Protein AF-0000000084538198 (afdb_homodimer)

InterPro domains:
  IPR001451 Hexapeptide repeat [PF00132] (137-171)
  IPR011004 Trimeric LpxA-like superfamily [SSF51161] (4-194)
  IPR018357 Hexapeptide transferase, conserved site [PS00101] (145-173)
  IPR024688 Maltose/galactoside acetyltransferase domain [PF12464] (6-56)
  IPR024688 Maltose/galactoside acetyltransferase domain [SM01266] (4-57)
  IPR039369 Galactoside O-acetyltransferase LacA-like [PTHR43017] (1-195)

pLDDT: mean 96.43, std 3.94, range [60.34, 98.94]

Organism: NCBI:txid1434108

Foldseek 3Di:
DDQLVCQAVQHKHFCPDPVNVVLQVQQAVLLVVLAPDDPPPPVNVVSLVSFALEEADDEDEQDSEEERRRNLEYEYAHEYEYYYEAEDCSHHEYYYYQEYEEHQEYEAQKDADPPPVRAWDADPVGDITGIIYGAYEAHYYCEYEYANEYEYHPEHEEYNEYEDHNEYDDYYHYYQFYWGDVPIDGDGGHDPVNDPCVVDDPVCCVVCVVVVD/DDQLVCQAVQHKHFCPDPVNVVLQVQQQVLLVVLQPDDPPPPCNVVSLVSFALEEADAEDEQDSEEERRRNLEYEYEHEYEYYYEAEDCSDHEYYYYQEYEEYQEYEAFKDADPPPVRAWDADPVRDIGGIIYGAYEAHYYNEYEYANEYEYHPEHEEYNEYEDHNEYDDYYHYYQFYWYDVPIDGDGGHDPVNDPCVVDDPVCCVVCVVVVD

Solvent-accessible surface area (backbone atoms only — not comparable to full-atom values): 20657 Å² total; per-residue (Å²): 130,58,60,70,55,26,28,78,69,57,21,47,29,54,71,81,39,64,73,52,41,55,48,23,48,54,19,42,53,44,31,52,51,44,52,72,46,55,91,79,44,84,69,37,70,61,44,53,68,74,32,42,51,40,64,42,89,44,68,47,70,67,35,47,51,44,40,43,34,28,49,35,32,33,38,33,41,45,34,41,33,33,38,43,35,34,36,36,32,58,17,49,31,41,37,34,36,49,27,39,36,32,38,43,28,34,41,34,13,54,46,59,45,74,44,40,38,61,18,44,32,50,40,96,85,68,42,78,39,49,36,31,39,32,28,43,29,39,37,31,36,46,24,39,40,32,38,46,21,37,40,36,41,65,21,43,36,30,36,46,22,36,36,37,61,57,13,29,34,74,54,65,35,63,58,36,21,36,23,40,35,66,68,34,40,76,74,46,72,66,53,78,89,68,63,62,67,87,76,54,52,78,91,44,44,71,71,56,44,68,75,73,104,131,57,58,69,56,27,30,79,68,65,32,72,29,52,72,80,38,64,73,53,42,54,48,23,48,55,20,43,52,43,30,54,52,45,52,71,47,56,92,80,43,82,71,37,69,62,46,53,66,76,33,42,49,40,65,40,90,42,69,47,70,68,36,48,52,44,41,43,35,28,48,34,33,35,38,33,39,47,33,40,34,30,35,43,35,34,34,36,34,57,18,50,31,40,38,33,35,49,25,38,35,32,36,45,26,33,42,35,13,54,46,60,52,85,52,60,87,64,16,53,48,66,46,98,85,68,42,76,44,49,35,31,36,34,28,43,29,39,38,32,36,32,22,39,38,29,36,46,22,37,37,36,40,64,19,43,37,30,36,41,20,36,37,38,58,57,13,33,34,74,54,67,34,63,59,36,20,35,24,40,26,78,69,35,41,75,72,47,72,66,51,78,88,51,62,57,65,88,33,51,48,78,89,43,46,71,67,55,43,38,14,59,105

Radius of gyration: 22.82 Å; Cα contacts (8 Å, |Δi|>4): 1107; chains: 2; bounding box: 59×64×50 Å

Nearest PDB structures (foldseek):
  3nz2-assembly1_C  TM=8.981E-01  e=5.631E-16  Vibrio cholerae O1 biovar El Tor str. N16961
  3vbp-assembly1_E  TM=6.163E-01  e=2.623E-07  Bacillus cereus SJ1
  3jqy-assembly1_A  TM=5.250E-01  e=3.251E-07  Escherichia coli
  3vbj-assembly1_C  TM=5.642E-01  e=1.810E-06  Bacillus cereus SJ1
  3vbl-assembly1_A  TM=5.524E-01  e=3.635E-06  Bacillus cereus SJ1

Sequence (426 aa):
MREEEKIFSGKMFDPRKKELKDIKHKAHTACQRYNAMDEYDPDRLPVIEEFIGGIGKKYYFQGPIQFNYGCHTFIGENFFANFNLMVMDDARIYIGDNVCFGPNVSLMATSHPLIAQERMGIDENGNTTMAEYAEEIHIGNNVWIACNVVVLGGVHIGNNVVLGAGSVVTKDIPDNHLAFGDPCRPVRPITEADSKKHLILEEDLKHFGYNIKMREEEKIFSGKMFDPRKKELKDIKHKAHTACQRYNAMDEYDPDRLPVIEEFIGGIGKKYYFQGPIQFNYGCHTFIGENFFANFNLMVMDDARIYIGDNVCFGPNVSLMATSHPLIAQERMGIDENGNTTMAEYAEEIHIGNNVWIACNVVVLGGVHIGNNVVLGAGSVVTKDIPDNHLAFGDPCRPVRPITEADSKKHLILEEDLKHFGYNIK

Structure (mmCIF, N/CA/C/O backbone):
data_AF-0000000084538198-model_v1
#
loop_
_entity.id
_entity.type
_entity.pdbx_description
1 polymer 'Galactoside O-acetyltransferase'
#
loop_
_atom_site.group_PDB
_atom_site.id
_atom_site.type_symbol
_atom_site.label_atom_id
_atom_site.label_alt_id
_atom_site.label_comp_id
_atom_site.label_asym_id
_atom_site.label_entity_id
_atom_site.label_seq_id
_atom_site.pdbx_PDB_ins_code
_atom_site.Cartn_x
_atom_site.Cartn_y
_atom_site.Cartn_z
_atom_site.occupancy
_atom_site.B_iso_or_equiv
_atom_site.auth_seq_id
_atom_site.auth_comp_id
_atom_site.auth_asym_id
_atom_site.auth_atom_id
_atom_site.pdbx_PDB_model_num
ATOM 1 N N . MET A 1 1 ? 20.188 -1.586 -22.719 1 85.75 1 MET A N 1
ATOM 2 C CA . MET A 1 1 ? 19.094 -2.469 -22.312 1 85.75 1 MET A CA 1
ATOM 3 C C . MET A 1 1 ? 17.859 -1.666 -21.922 1 85.75 1 MET A C 1
ATOM 5 O O . MET A 1 1 ? 17.984 -0.637 -21.25 1 85.75 1 MET A O 1
ATOM 9 N N . ARG A 1 2 ? 16.797 -2.137 -22.5 1 88.88 2 ARG A N 1
ATOM 10 C CA . ARG A 1 2 ? 15.562 -1.479 -22.094 1 88.88 2 ARG A CA 1
ATOM 11 C C . ARG A 1 2 ? 15.289 -1.694 -20.609 1 88.88 2 ARG A C 1
ATOM 13 O O . ARG A 1 2 ? 15.742 -2.682 -20.031 1 88.88 2 ARG A O 1
ATOM 20 N N . GLU A 1 3 ? 14.57 -0.704 -19.875 1 89.38 3 GLU A N 1
ATOM 21 C CA . GLU A 1 3 ? 14.289 -0.798 -18.438 1 89.38 3 GLU A CA 1
ATOM 22 C C . GLU A 1 3 ? 13.547 -2.092 -18.109 1 89.38 3 GLU A C 1
ATOM 24 O O . GLU A 1 3 ? 13.852 -2.748 -17.109 1 89.38 3 GLU A O 1
ATOM 29 N N . GLU A 1 4 ? 12.641 -2.424 -18.922 1 90.31 4 GLU A N 1
ATOM 30 C CA . GLU A 1 4 ? 11.875 -3.643 -18.703 1 90.31 4 GLU A CA 1
ATOM 31 C C . GLU A 1 4 ? 12.773 -4.871 -18.688 1 90.31 4 GLU A C 1
ATOM 33 O O . GLU A 1 4 ? 12.57 -5.797 -17.906 1 90.31 4 GLU A O 1
ATOM 38 N N . GLU A 1 5 ? 13.703 -4.941 -19.562 1 92.88 5 GLU A N 1
ATOM 39 C CA . GLU A 1 5 ? 14.656 -6.047 -19.609 1 92.88 5 GLU A CA 1
ATOM 40 C C . GLU A 1 5 ? 15.492 -6.113 -18.328 1 92.88 5 GLU A C 1
ATOM 42 O O . GLU A 1 5 ? 15.883 -7.195 -17.891 1 92.88 5 GLU A O 1
ATOM 47 N N . LYS A 1 6 ? 15.836 -4.906 -17.828 1 92.5 6 LYS A N 1
ATOM 48 C CA . LYS A 1 6 ? 16.562 -4.855 -16.562 1 92.5 6 LYS A CA 1
ATOM 49 C C . LYS A 1 6 ? 15.789 -5.547 -15.453 1 92.5 6 LYS A C 1
ATOM 51 O O . LYS A 1 6 ? 16.375 -6.246 -14.617 1 92.5 6 LYS A O 1
ATOM 56 N N . ILE A 1 7 ? 14.492 -5.328 -15.414 1 91.88 7 ILE A N 1
ATOM 57 C CA . ILE A 1 7 ? 13.625 -5.949 -14.422 1 91.88 7 ILE A CA 1
ATOM 58 C C . ILE A 1 7 ? 13.805 -7.465 -14.453 1 91.88 7 ILE A C 1
ATOM 60 O O . ILE A 1 7 ? 14.102 -8.086 -13.422 1 91.88 7 ILE A O 1
ATOM 64 N N . PHE A 1 8 ? 13.773 -8.023 -15.648 1 93.31 8 PHE A N 1
ATOM 65 C CA . PHE A 1 8 ? 13.734 -9.469 -15.789 1 93.31 8 PHE A CA 1
ATOM 66 C C . PHE A 1 8 ? 15.125 -10.07 -15.617 1 93.31 8 PHE A C 1
ATOM 68 O O . PHE A 1 8 ? 15.273 -11.273 -15.43 1 93.31 8 PHE A O 1
ATOM 75 N N . SER A 1 9 ? 16.109 -9.266 -15.672 1 92.94 9 SER A N 1
ATOM 76 C CA . SER A 1 9 ? 17.484 -9.727 -15.461 1 92.94 9 SER A CA 1
ATOM 77 C C . SER A 1 9 ? 17.906 -9.539 -14.008 1 92.94 9 SER A C 1
ATOM 79 O O . SER A 1 9 ? 19.062 -9.766 -13.664 1 92.94 9 SER A O 1
ATOM 81 N N . GLY A 1 10 ? 16.984 -9.047 -13.188 1 92.38 10 GLY A N 1
ATOM 82 C CA . GLY A 1 10 ? 17.25 -8.875 -11.773 1 92.38 10 GLY A CA 1
ATOM 83 C C . GLY A 1 10 ? 18.141 -7.688 -11.477 1 92.38 10 GLY A C 1
ATOM 84 O O . GLY A 1 10 ? 18.859 -7.668 -10.461 1 92.38 10 GLY A O 1
ATOM 85 N N . LYS A 1 11 ? 18.172 -6.734 -12.406 1 94.88 11 LYS A N 1
ATOM 86 C CA . LYS A 1 11 ? 19.016 -5.555 -12.242 1 94.88 11 LYS A CA 1
ATOM 87 C C . LYS A 1 11 ? 18.203 -4.352 -11.789 1 94.88 11 LYS A C 1
ATOM 89 O O . LYS A 1 11 ? 16.969 -4.363 -11.875 1 94.88 11 LYS A O 1
ATOM 94 N N . MET A 1 12 ? 18.953 -3.424 -11.297 1 95.19 12 MET A N 1
ATOM 95 C CA . MET A 1 12 ? 18.328 -2.172 -10.867 1 95.19 12 MET A CA 1
ATOM 96 C C . MET A 1 12 ? 17.734 -1.427 -12.062 1 95.19 12 MET A C 1
ATOM 98 O O . MET A 1 12 ? 18.344 -1.363 -13.125 1 95.19 12 MET A O 1
ATOM 102 N N . PHE A 1 13 ? 16.578 -0.851 -11.844 1 95.5 13 PHE A N 1
ATOM 103 C CA . PHE A 1 13 ? 15.945 -0.069 -12.898 1 95.5 13 PHE A CA 1
ATOM 104 C C . PHE A 1 13 ? 15.305 1.191 -12.328 1 95.5 13 PHE A C 1
ATOM 106 O O . PHE A 1 13 ? 15.18 1.333 -11.109 1 95.5 13 PHE A O 1
ATOM 113 N N . ASP A 1 14 ? 15 2.139 -13.164 1 93.81 14 ASP A N 1
ATOM 114 C CA . ASP A 1 14 ? 14.289 3.363 -12.797 1 93.81 14 ASP A CA 1
ATOM 115 C C . ASP A 1 14 ? 12.844 3.328 -13.281 1 93.81 14 ASP A C 1
ATOM 117 O O . ASP A 1 14 ? 12.578 3.461 -14.477 1 93.81 14 ASP A O 1
ATOM 121 N N . PRO A 1 15 ? 11.891 3.211 -12.305 1 93.19 15 PRO A N 1
ATOM 122 C CA . PRO A 1 15 ? 10.484 3.066 -12.688 1 93.19 15 PRO A CA 1
ATOM 123 C C . PRO A 1 15 ? 9.898 4.348 -13.281 1 93.19 15 PRO A C 1
ATOM 125 O O . PRO A 1 15 ? 8.789 4.336 -13.812 1 93.19 15 PRO A O 1
ATOM 128 N N . ARG A 1 16 ? 10.664 5.387 -13.281 1 90.19 16 ARG A N 1
ATOM 129 C CA . ARG A 1 16 ? 10.141 6.684 -13.688 1 90.19 16 ARG A CA 1
ATOM 130 C C . ARG A 1 16 ? 10.531 7.004 -15.125 1 90.19 16 ARG A C 1
ATOM 132 O O . ARG A 1 16 ? 10.148 8.047 -15.664 1 90.19 16 ARG A O 1
ATOM 139 N N . LYS A 1 17 ? 11.203 6.078 -15.758 1 91.81 17 LYS A N 1
ATOM 140 C CA . LYS A 1 17 ? 11.492 6.254 -17.172 1 91.81 17 LYS A CA 1
ATOM 141 C C . LYS A 1 17 ? 10.227 6.121 -18.016 1 91.81 17 LYS A C 1
ATOM 143 O O . LYS A 1 17 ? 9.359 5.293 -17.734 1 91.81 17 LYS A O 1
ATOM 148 N N . LYS A 1 18 ? 10.25 6.91 -19.062 1 92.62 18 LYS A N 1
ATOM 149 C CA . LYS A 1 18 ? 9.055 7.012 -19.906 1 92.62 18 LYS A CA 1
ATOM 150 C C . LYS A 1 18 ? 8.594 5.633 -20.375 1 92.62 18 LYS A C 1
ATOM 152 O O . LYS A 1 18 ? 7.391 5.359 -20.406 1 92.62 18 LYS A O 1
ATOM 157 N N . GLU A 1 19 ? 9.516 4.852 -20.734 1 94.38 19 GLU A N 1
ATOM 158 C CA . GLU A 1 19 ? 9.195 3.502 -21.203 1 94.38 19 GLU A CA 1
ATOM 159 C C . GLU A 1 19 ? 8.289 2.777 -20.203 1 94.38 19 GLU A C 1
ATOM 161 O O . GLU A 1 19 ? 7.23 2.275 -20.578 1 94.38 19 GLU A O 1
ATOM 166 N N . LEU A 1 20 ? 8.695 2.729 -19.031 1 95.44 20 LEU A N 1
ATOM 167 C CA . LEU A 1 20 ? 7.953 2.002 -18 1 95.44 20 LEU A CA 1
ATOM 168 C C . LEU A 1 20 ? 6.684 2.754 -17.609 1 95.44 20 LEU A C 1
ATOM 170 O O . LEU A 1 20 ? 5.652 2.137 -17.344 1 95.44 20 LEU A O 1
ATOM 174 N N . LYS A 1 21 ? 6.723 4.066 -17.641 1 95.38 21 LYS A N 1
ATOM 175 C CA . LYS A 1 21 ? 5.539 4.875 -17.359 1 95.38 21 LYS A CA 1
ATOM 176 C C . LYS A 1 21 ? 4.422 4.598 -18.359 1 95.38 21 LYS A C 1
ATOM 178 O O . LYS A 1 21 ? 3.25 4.535 -17.984 1 95.38 21 LYS A O 1
ATOM 183 N N . ASP A 1 22 ? 4.801 4.441 -19.578 1 96.25 22 ASP A N 1
ATOM 184 C CA . ASP A 1 22 ? 3.812 4.195 -20.625 1 96.25 22 ASP A CA 1
ATOM 185 C C . ASP A 1 22 ? 3.129 2.846 -20.438 1 96.25 22 ASP A C 1
ATOM 187 O O . ASP A 1 22 ? 1.922 2.719 -20.656 1 96.25 22 ASP A O 1
ATOM 191 N N . ILE A 1 23 ? 3.912 1.894 -20.078 1 95.81 23 ILE A N 1
ATOM 192 C CA . ILE A 1 23 ? 3.346 0.572 -19.828 1 95.81 23 ILE A CA 1
ATOM 193 C C . ILE A 1 23 ? 2.398 0.629 -18.641 1 95.81 23 ILE A C 1
ATOM 195 O O . ILE A 1 23 ? 1.288 0.093 -18.688 1 95.81 23 ILE A O 1
ATOM 199 N N . LYS A 1 24 ? 2.775 1.292 -17.594 1 97.56 24 LYS A N 1
ATOM 200 C CA . LYS A 1 24 ? 1.947 1.437 -16.406 1 97.56 24 LYS A CA 1
ATOM 201 C C . LYS A 1 24 ? 0.654 2.182 -16.719 1 97.56 24 LYS A C 1
ATOM 203 O O . LYS A 1 24 ? -0.416 1.812 -16.234 1 97.56 24 LYS A O 1
ATOM 208 N N . HIS A 1 25 ? 0.841 3.205 -17.516 1 97.88 25 HIS A N 1
ATOM 209 C CA . HIS A 1 25 ? -0.309 4.039 -17.844 1 97.88 25 HIS A CA 1
ATOM 210 C C . HIS A 1 25 ? -1.398 3.223 -18.531 1 97.88 25 HIS A C 1
ATOM 212 O O . HIS A 1 25 ? -2.588 3.418 -18.266 1 97.88 25 HIS A O 1
ATOM 218 N N . LYS A 1 26 ? -0.996 2.365 -19.375 1 97.06 26 LYS A N 1
ATOM 219 C CA . LYS A 1 26 ? -1.95 1.494 -20.047 1 97.06 26 LYS A CA 1
ATOM 220 C C . LYS A 1 26 ? -2.727 0.642 -19.047 1 97.06 26 LYS A C 1
ATOM 222 O O . LYS A 1 26 ? -3.953 0.552 -19.125 1 97.06 26 LYS A O 1
ATOM 227 N N . ALA A 1 27 ? -2.027 0.064 -18.156 1 98 27 ALA A N 1
ATOM 228 C CA . ALA A 1 27 ? -2.66 -0.771 -17.141 1 98 27 ALA A CA 1
ATOM 229 C C . ALA A 1 27 ? -3.551 0.063 -16.219 1 98 27 ALA A C 1
ATOM 231 O O . ALA A 1 27 ? -4.676 -0.336 -15.906 1 98 27 ALA A O 1
ATOM 232 N N . HIS A 1 28 ? -3.023 1.211 -15.836 1 98.12 28 HIS A N 1
ATOM 233 C CA . HIS A 1 28 ? -3.75 2.066 -14.906 1 98.12 28 HIS A CA 1
ATOM 234 C C . HIS A 1 28 ? -5.066 2.547 -15.508 1 98.12 28 HIS A C 1
ATOM 236 O O . HIS A 1 28 ? -6.098 2.559 -14.836 1 98.12 28 HIS A O 1
ATOM 242 N N . THR A 1 29 ? -5.031 2.914 -16.75 1 97.75 29 THR A N 1
ATOM 243 C CA . THR A 1 29 ? -6.238 3.393 -17.406 1 97.75 29 THR A CA 1
ATOM 244 C C . THR A 1 29 ? -7.25 2.26 -17.578 1 97.75 29 THR A C 1
ATOM 246 O O . THR A 1 29 ? -8.453 2.469 -17.422 1 97.75 29 THR A O 1
ATOM 249 N N . ALA A 1 30 ? -6.785 1.101 -17.859 1 98.31 30 ALA A N 1
ATOM 250 C CA . ALA A 1 30 ? -7.672 -0.057 -17.969 1 98.31 30 ALA A CA 1
ATOM 251 C C . ALA A 1 30 ? -8.297 -0.389 -16.609 1 98.31 30 ALA A C 1
ATOM 253 O O . ALA A 1 30 ? -9.492 -0.693 -16.531 1 98.31 30 ALA A O 1
ATOM 254 N N . CYS A 1 31 ? -7.516 -0.346 -15.57 1 98.06 31 CYS A N 1
ATOM 255 C CA . CYS A 1 31 ? -8.031 -0.598 -14.227 1 98.06 31 CYS A CA 1
ATOM 256 C C . CYS A 1 31 ? -9.109 0.42 -13.859 1 98.06 31 CYS A C 1
ATOM 258 O O . CYS A 1 31 ? -10.133 0.063 -13.281 1 98.06 31 CYS A O 1
ATOM 260 N N . GLN A 1 32 ? -8.797 1.665 -14.203 1 96.88 32 GLN A N 1
ATOM 261 C CA . GLN A 1 32 ? -9.781 2.707 -13.922 1 96.88 32 GLN A CA 1
ATOM 262 C C . GLN A 1 32 ? -11.102 2.426 -14.641 1 96.88 32 GLN A C 1
ATOM 264 O O . GLN A 1 32 ? -12.172 2.578 -14.055 1 96.88 32 GLN A O 1
ATOM 269 N N . ARG A 1 33 ? -11 2.082 -15.859 1 97.56 33 ARG A N 1
ATOM 270 C CA . ARG A 1 33 ? -12.188 1.747 -16.625 1 97.56 33 ARG A CA 1
ATOM 271 C C . ARG A 1 33 ? -12.93 0.566 -16.016 1 97.56 33 ARG A C 1
ATOM 273 O O . ARG A 1 33 ? -14.141 0.633 -15.789 1 97.56 33 ARG A O 1
ATOM 280 N N . TYR A 1 34 ? -12.234 -0.479 -15.711 1 98.44 34 TYR A N 1
ATOM 281 C CA . TYR A 1 34 ? -12.82 -1.671 -15.102 1 98.44 34 TYR A CA 1
ATOM 282 C C . TYR A 1 34 ? -13.578 -1.32 -13.828 1 98.44 34 TYR A C 1
ATOM 284 O O . TYR A 1 34 ? -14.711 -1.771 -13.633 1 98.44 34 TYR A O 1
ATOM 292 N N . ASN A 1 35 ? -12.969 -0.528 -13.047 1 97.69 35 ASN A N 1
ATOM 293 C CA . ASN A 1 35 ? -13.5 -0.184 -11.727 1 97.69 35 ASN A CA 1
ATOM 294 C C . ASN A 1 35 ? -14.758 0.663 -11.836 1 97.69 35 ASN A C 1
ATOM 296 O O . ASN A 1 35 ? -15.578 0.686 -10.914 1 97.69 35 ASN A O 1
ATOM 300 N N . ALA A 1 36 ? -14.938 1.321 -12.875 1 96.94 36 ALA A N 1
ATOM 301 C CA . ALA A 1 36 ? -16.078 2.221 -13.055 1 96.94 36 ALA A CA 1
ATOM 302 C C . ALA A 1 36 ? -17.25 1.492 -13.688 1 96.94 36 ALA A C 1
ATOM 304 O O . ALA A 1 36 ? -18.375 2.004 -13.688 1 96.94 36 ALA A O 1
ATOM 305 N N . MET A 1 37 ? -17 0.31 -14.203 1 97.94 37 MET A N 1
ATOM 306 C CA . MET A 1 37 ? -18.031 -0.415 -14.93 1 97.94 37 MET A CA 1
ATOM 307 C C . MET A 1 37 ? -18.953 -1.172 -13.977 1 97.94 37 MET A C 1
ATOM 309 O O . MET A 1 37 ? -18.516 -1.647 -12.93 1 97.94 37 MET A O 1
ATOM 313 N N . ASP A 1 38 ? -20.219 -1.311 -14.422 1 98.12 38 ASP A N 1
ATOM 314 C CA . ASP A 1 38 ? -21.203 -2.094 -13.672 1 98.12 38 ASP A CA 1
ATOM 315 C C . ASP A 1 38 ? -20.828 -3.572 -13.648 1 98.12 38 ASP A C 1
ATOM 317 O O . ASP A 1 38 ? -20.359 -4.113 -14.656 1 98.12 38 ASP A O 1
ATOM 321 N N . GLU A 1 39 ? -21.125 -4.191 -12.609 1 96.88 39 GLU A N 1
ATOM 322 C CA . GLU A 1 39 ? -20.734 -5.582 -12.43 1 96.88 39 GLU A CA 1
ATOM 323 C C . GLU A 1 39 ? -21.453 -6.5 -13.406 1 96.88 39 GLU A C 1
ATOM 325 O O . GLU A 1 39 ? -21 -7.617 -13.672 1 96.88 39 GLU A O 1
ATOM 330 N N . TYR A 1 40 ? -22.531 -6.059 -13.898 1 97.75 40 TYR A N 1
ATOM 331 C CA . TYR A 1 40 ? -23.297 -6.887 -14.828 1 97.75 40 TYR A CA 1
ATOM 332 C C . TYR A 1 40 ? -22.938 -6.57 -16.266 1 97.75 40 TYR A C 1
ATOM 334 O O . TYR A 1 40 ? -23.438 -7.203 -17.203 1 97.75 40 TYR A O 1
ATOM 342 N N . ASP A 1 41 ? -22.156 -5.496 -16.469 1 98.06 41 ASP A N 1
ATOM 343 C CA . ASP A 1 41 ? -21.719 -5.164 -17.812 1 98.06 41 ASP A CA 1
ATOM 344 C C . ASP A 1 41 ? -20.875 -6.293 -18.422 1 98.06 41 ASP A C 1
ATOM 346 O O . ASP A 1 41 ? -19.812 -6.617 -17.906 1 98.06 41 ASP A O 1
ATOM 350 N N . PRO A 1 42 ? -21.359 -6.926 -19.469 1 97.44 42 PRO A N 1
ATOM 351 C CA . PRO A 1 42 ? -20.641 -8.062 -20.062 1 97.44 42 PRO A CA 1
ATOM 352 C C . PRO A 1 42 ? -19.281 -7.668 -20.625 1 97.44 42 PRO A C 1
ATOM 354 O O . PRO A 1 42 ? -18.438 -8.539 -20.891 1 97.44 42 PRO A O 1
ATOM 357 N N . ASP A 1 43 ? -19.094 -6.402 -20.797 1 98.06 43 ASP A N 1
ATOM 358 C CA . ASP A 1 43 ? -17.828 -5.934 -21.375 1 98.06 43 ASP A CA 1
ATOM 359 C C . ASP A 1 43 ? -16.812 -5.629 -20.281 1 98.06 43 ASP A C 1
ATOM 361 O O . ASP A 1 43 ? -15.695 -5.203 -20.578 1 98.06 43 ASP A O 1
ATOM 365 N N . ARG A 1 44 ? -17.203 -5.895 -19.016 1 97.88 44 ARG A N 1
ATOM 366 C CA . ARG A 1 44 ? -16.344 -5.551 -17.891 1 97.88 44 ARG A CA 1
ATOM 367 C C . ARG A 1 44 ? -15.164 -6.523 -17.797 1 97.88 44 ARG A C 1
ATOM 369 O O . ARG A 1 44 ? -14.008 -6.109 -17.781 1 97.88 44 ARG A O 1
ATOM 376 N N . LEU A 1 45 ? -15.344 -7.824 -17.844 1 97.25 45 LEU A N 1
ATOM 377 C CA . LEU A 1 45 ? -14.32 -8.828 -17.609 1 97.25 45 LEU A CA 1
ATOM 378 C C . LEU A 1 45 ? -13.273 -8.812 -18.719 1 97.25 45 LEU A C 1
ATOM 380 O O . LEU A 1 45 ? -12.07 -8.898 -18.453 1 97.25 45 LEU A O 1
ATOM 384 N N . PRO A 1 46 ? -13.68 -8.586 -19.969 1 97.88 46 PRO A N 1
ATOM 385 C CA . PRO A 1 46 ? -12.695 -8.562 -21.062 1 97.88 46 PRO A CA 1
ATOM 386 C C . PRO A 1 46 ? -11.68 -7.434 -20.922 1 97.88 46 PRO A C 1
ATOM 388 O O . PRO A 1 46 ? -10.609 -7.477 -21.531 1 97.88 46 PRO A O 1
ATOM 391 N N . VAL A 1 47 ? -11.984 -6.391 -20.156 1 98.5 47 VAL A N 1
ATOM 392 C CA . VAL A 1 47 ? -11.062 -5.289 -19.922 1 98.5 47 VAL A CA 1
ATOM 393 C C . VAL A 1 47 ? -9.75 -5.82 -19.344 1 98.5 47 VAL A C 1
ATOM 395 O O . VAL A 1 47 ? -8.672 -5.309 -19.641 1 98.5 47 VAL A O 1
ATOM 398 N N . ILE A 1 48 ? -9.852 -6.906 -18.547 1 98.56 48 ILE A N 1
ATOM 399 C CA . ILE A 1 48 ? -8.688 -7.5 -17.891 1 98.56 48 ILE A CA 1
ATOM 400 C C . ILE A 1 48 ? -7.695 -7.988 -18.938 1 98.56 48 ILE A C 1
ATOM 402 O O . ILE A 1 48 ? -6.484 -7.828 -18.781 1 98.56 48 ILE A O 1
ATOM 406 N N . GLU A 1 49 ? -8.133 -8.508 -19.969 1 98.31 49 GLU A N 1
ATOM 407 C CA . GLU A 1 49 ? -7.312 -9.102 -21.016 1 98.31 49 GLU A CA 1
ATOM 408 C C . GLU A 1 49 ? -6.52 -8.031 -21.766 1 98.31 49 GLU A C 1
ATOM 410 O O . GLU A 1 49 ? -5.574 -8.352 -22.484 1 98.31 49 GLU A O 1
ATOM 415 N N . GLU A 1 50 ? -6.922 -6.773 -21.641 1 97.94 50 GLU A N 1
ATOM 416 C CA . GLU A 1 50 ? -6.258 -5.684 -22.359 1 97.94 50 GLU A CA 1
ATOM 417 C C . GLU A 1 50 ? -4.867 -5.418 -21.797 1 97.94 50 GLU A C 1
ATOM 419 O O . GLU A 1 50 ? -4.031 -4.797 -22.453 1 97.94 50 GLU A O 1
ATOM 424 N N . PHE A 1 51 ? -4.711 -5.863 -20.562 1 98 51 PHE A N 1
ATOM 425 C CA . PHE A 1 51 ? -3.445 -5.438 -19.969 1 98 51 PHE A CA 1
ATOM 426 C C . PHE A 1 51 ? -2.756 -6.602 -19.266 1 98 51 PHE A C 1
ATOM 428 O O . PHE A 1 51 ? -1.562 -6.531 -18.969 1 98 51 PHE A O 1
ATOM 435 N N . ILE A 1 52 ? -3.41 -7.75 -19.016 1 98.62 52 ILE A N 1
ATOM 436 C CA . ILE A 1 52 ? -2.867 -8.844 -18.219 1 98.62 52 ILE A CA 1
ATOM 437 C C . ILE A 1 52 ? -1.892 -9.664 -19.047 1 98.62 52 ILE A C 1
ATOM 439 O O . ILE A 1 52 ? -2.057 -9.781 -20.266 1 98.62 52 ILE A O 1
ATOM 443 N N . GLY A 1 53 ? -0.868 -10.219 -18.422 1 98.62 53 GLY A N 1
ATOM 444 C CA . GLY A 1 53 ? 0.082 -11.055 -19.141 1 98.62 53 GLY A CA 1
ATOM 445 C C . GLY A 1 53 ? -0.536 -12.328 -19.688 1 98.62 53 GLY A C 1
ATOM 446 O O . GLY A 1 53 ? -0.28 -12.711 -20.844 1 98.62 53 GLY A O 1
ATOM 447 N N . GLY A 1 54 ? -1.324 -12.969 -18.875 1 98.75 54 GLY A N 1
ATOM 448 C CA . GLY A 1 54 ? -2.055 -14.18 -19.188 1 98.75 54 GLY A CA 1
ATOM 449 C C . GLY A 1 54 ? -3.043 -14.586 -18.109 1 98.75 54 GLY A C 1
ATOM 450 O O . GLY A 1 54 ? -2.771 -14.43 -16.922 1 98.75 54 GLY A O 1
ATOM 451 N N . ILE A 1 55 ? -4.105 -15.164 -18.609 1 98.69 55 ILE A N 1
ATOM 452 C CA . ILE A 1 55 ? -5.109 -15.578 -17.641 1 98.69 55 ILE A CA 1
ATOM 453 C C . ILE A 1 55 ? -5.984 -16.672 -18.25 1 98.69 55 ILE A C 1
ATOM 455 O O . ILE A 1 55 ? -6.277 -16.656 -19.453 1 98.69 55 ILE A O 1
ATOM 459 N N . GLY A 1 56 ? -6.312 -17.578 -17.422 1 98.62 56 GLY A N 1
ATOM 460 C CA . GLY A 1 56 ? -7.199 -18.641 -17.859 1 98.62 56 GLY A CA 1
ATOM 461 C C . GLY A 1 56 ? -8.547 -18.141 -18.328 1 98.62 56 GLY A C 1
ATOM 462 O O . GLY A 1 56 ? -8.781 -16.938 -18.391 1 98.62 56 GLY A O 1
ATOM 463 N N . LYS A 1 57 ? -9.438 -19.078 -18.641 1 98.06 57 LYS A N 1
ATOM 464 C CA . LYS A 1 57 ? -10.719 -18.75 -19.266 1 98.06 57 LYS A CA 1
ATOM 465 C C . LYS A 1 57 ? -11.734 -18.281 -18.234 1 98.06 57 LYS A C 1
ATOM 467 O O . LYS A 1 57 ? -12.555 -17.406 -18.516 1 98.06 57 LYS A O 1
ATOM 472 N N . LYS A 1 58 ? -11.656 -18.891 -17.078 1 98.12 58 LYS A N 1
ATOM 473 C CA . LYS A 1 58 ? -12.617 -18.578 -16.031 1 98.12 58 LYS A CA 1
ATOM 474 C C . LYS A 1 58 ? -11.961 -17.75 -14.922 1 98.12 58 LYS A C 1
ATOM 476 O O . LYS A 1 58 ? -11.039 -18.219 -14.25 1 98.12 58 LYS A O 1
ATOM 481 N N . TYR A 1 59 ? -12.477 -16.5 -14.758 1 98.38 59 TYR A N 1
ATOM 482 C CA . TYR A 1 59 ? -11.977 -15.617 -13.719 1 98.38 59 TYR A CA 1
ATOM 483 C C . TYR A 1 59 ? -13.008 -14.562 -13.352 1 98.38 59 TYR A C 1
ATOM 485 O O . TYR A 1 59 ? -13.969 -14.336 -14.094 1 98.38 59 TYR A O 1
ATOM 493 N N . TYR A 1 60 ? -12.781 -14.062 -12.156 1 98.62 60 TYR A N 1
ATOM 494 C CA . TYR A 1 60 ? -13.633 -12.961 -11.711 1 98.62 60 TYR A CA 1
ATOM 495 C C . TYR A 1 60 ? -12.875 -12.039 -10.766 1 98.62 60 TYR A C 1
ATOM 497 O O . TYR A 1 60 ? -12.195 -12.5 -9.844 1 98.62 60 TYR A O 1
ATOM 505 N N . PHE A 1 61 ? -12.945 -10.797 -11.031 1 98.69 61 PHE A N 1
ATOM 506 C CA . PHE A 1 61 ? -12.477 -9.734 -10.141 1 98.69 61 PHE A CA 1
ATOM 507 C C . PHE A 1 61 ? -13.641 -8.875 -9.656 1 98.69 61 PHE A C 1
ATOM 509 O O . PHE A 1 61 ? -14.312 -8.227 -10.461 1 98.69 61 PHE A O 1
ATOM 516 N N . GLN A 1 62 ? -13.789 -8.875 -8.414 1 98.31 62 GLN A N 1
ATOM 517 C CA . GLN A 1 62 ? -14.859 -8.055 -7.863 1 98.31 62 GLN A CA 1
ATOM 518 C C . GLN A 1 62 ? -14.602 -6.57 -8.102 1 98.31 62 GLN A C 1
ATOM 520 O O . GLN A 1 62 ? -15.461 -5.852 -8.609 1 98.31 62 GLN A O 1
ATOM 525 N N . GLY A 1 63 ? -13.297 -6.238 -7.738 1 97 63 GLY A N 1
ATOM 526 C CA . GLY A 1 63 ? -12.93 -4.84 -7.875 1 97 63 GLY A CA 1
ATOM 527 C C . GLY A 1 63 ? -13.289 -4.004 -6.664 1 97 63 GLY A C 1
ATOM 528 O O . GLY A 1 63 ? -14.109 -4.418 -5.84 1 97 63 GLY A O 1
ATOM 529 N N . PRO A 1 64 ? -12.805 -2.734 -6.594 1 97.38 64 PRO A N 1
ATOM 530 C CA . PRO A 1 64 ? -11.812 -2.186 -7.527 1 97.38 64 PRO A CA 1
ATOM 531 C C . PRO A 1 64 ? -10.516 -2.986 -7.547 1 97.38 64 PRO A C 1
ATOM 533 O O . PRO A 1 64 ? -10.234 -3.744 -6.613 1 97.38 64 PRO A O 1
ATOM 536 N N . ILE A 1 65 ? -9.773 -2.916 -8.695 1 98.44 65 ILE A N 1
ATOM 537 C CA . ILE A 1 65 ? -8.477 -3.549 -8.859 1 98.44 65 ILE A CA 1
ATOM 538 C C . ILE A 1 65 ? -7.426 -2.492 -9.211 1 98.44 65 ILE A C 1
ATOM 540 O O . ILE A 1 65 ? -7.762 -1.43 -9.742 1 98.44 65 ILE A O 1
ATOM 544 N N . GLN A 1 66 ? -6.238 -2.775 -8.805 1 98.19 66 GLN A N 1
ATOM 545 C CA . GLN A 1 66 ? -5.09 -1.962 -9.203 1 98.19 66 GLN A CA 1
ATOM 546 C C . GLN A 1 66 ? -3.895 -2.838 -9.562 1 98.19 66 GLN A C 1
ATOM 548 O O . GLN A 1 66 ? -3.43 -3.631 -8.742 1 98.19 66 GLN A O 1
ATOM 553 N N . PHE A 1 67 ? -3.402 -2.695 -10.781 1 98.44 67 PHE A N 1
ATOM 554 C CA . PHE A 1 67 ? -2.18 -3.33 -11.258 1 98.44 67 PHE A CA 1
ATOM 555 C C . PHE A 1 67 ? -1.149 -2.283 -11.664 1 98.44 67 PHE A C 1
ATOM 557 O O . PHE A 1 67 ? -1.493 -1.273 -12.281 1 98.44 67 PHE A O 1
ATOM 564 N N . ASN A 1 68 ? 0.059 -2.588 -11.352 1 98.19 68 ASN A N 1
ATOM 565 C CA . ASN A 1 68 ? 1.104 -1.647 -11.742 1 98.19 68 ASN A CA 1
ATOM 566 C C . ASN A 1 68 ? 1.39 -1.715 -13.234 1 98.19 68 ASN A C 1
ATOM 568 O O . ASN A 1 68 ? 1.282 -0.708 -13.938 1 98.19 68 ASN A O 1
ATOM 572 N N . TYR A 1 69 ? 1.734 -2.875 -13.75 1 97.88 69 TYR A N 1
ATOM 573 C CA . TYR A 1 69 ? 1.974 -3.094 -15.172 1 97.88 69 TYR A CA 1
ATOM 574 C C . TYR A 1 69 ? 0.903 -3.994 -15.773 1 97.88 69 TYR A C 1
ATOM 576 O O . TYR A 1 69 ? 0.475 -3.785 -16.906 1 97.88 69 TYR A O 1
ATOM 584 N N . GLY A 1 70 ? 0.48 -4.941 -15.047 1 98.31 70 GLY A N 1
ATOM 585 C CA . GLY A 1 70 ? -0.503 -5.906 -15.508 1 98.31 70 GLY A CA 1
ATOM 586 C C . GLY A 1 70 ? 0.093 -6.988 -16.391 1 98.31 70 GLY A C 1
ATOM 587 O O . GLY A 1 70 ? -0.137 -8.18 -16.156 1 98.31 70 GLY A O 1
ATOM 588 N N . CYS A 1 71 ? 0.888 -6.641 -17.312 1 98.25 71 CYS A N 1
ATOM 589 C CA . CYS A 1 71 ? 1.392 -7.555 -18.328 1 98.25 71 CYS A CA 1
ATOM 590 C C . CYS A 1 71 ? 2.434 -8.5 -17.75 1 98.25 71 CYS A C 1
ATOM 592 O O . CYS A 1 71 ? 2.844 -9.461 -18.406 1 98.25 71 CYS A O 1
ATOM 594 N N . HIS A 1 72 ? 2.869 -8.305 -16.531 1 98.5 72 HIS A N 1
ATOM 595 C CA . HIS A 1 72 ? 3.83 -9.203 -15.891 1 98.5 72 HIS A CA 1
ATOM 596 C C . HIS A 1 72 ? 3.131 -10.188 -14.969 1 98.5 72 HIS A C 1
ATOM 598 O O . HIS A 1 72 ? 3.787 -10.906 -14.211 1 98.5 72 HIS A O 1
ATOM 604 N N . THR A 1 73 ? 1.868 -10.25 -14.961 1 98.81 73 THR A N 1
ATOM 605 C CA . THR A 1 73 ? 1.083 -11.133 -14.102 1 98.81 73 THR A CA 1
ATOM 606 C C . THR A 1 73 ? 0.414 -12.227 -14.93 1 98.81 73 THR A C 1
ATOM 608 O O . THR A 1 73 ? -0.264 -11.945 -15.914 1 98.81 73 THR A O 1
ATOM 611 N N . PHE A 1 74 ? 0.641 -13.422 -14.523 1 98.94 74 PHE A N 1
ATOM 612 C CA . PHE A 1 74 ? 0.1 -14.602 -15.188 1 98.94 74 PHE A CA 1
ATOM 613 C C . PHE A 1 74 ? -0.76 -15.414 -14.227 1 98.94 74 PHE A C 1
ATOM 615 O O . PHE A 1 74 ? -0.279 -15.867 -13.188 1 98.94 74 PHE A O 1
ATOM 622 N N . ILE A 1 75 ? -2 -15.617 -14.602 1 98.94 75 ILE A N 1
ATOM 623 C CA . ILE A 1 75 ? -2.979 -16.266 -13.727 1 98.94 75 ILE A CA 1
ATOM 624 C C . ILE A 1 75 ? -3.547 -17.5 -14.422 1 98.94 75 ILE A C 1
ATOM 626 O O . ILE A 1 75 ? -3.939 -17.438 -15.586 1 98.94 75 ILE A O 1
ATOM 630 N N . GLY A 1 76 ? -3.555 -18.562 -13.711 1 98.81 76 GLY A N 1
ATOM 631 C CA . GLY A 1 76 ? -4.07 -19.812 -14.25 1 98.81 76 GLY A CA 1
ATOM 632 C C . GLY A 1 76 ? -5.578 -19.828 -14.406 1 98.81 76 GLY A C 1
ATOM 633 O O . GLY A 1 76 ? -6.188 -18.766 -14.625 1 98.81 76 GLY A O 1
ATOM 634 N N . GLU A 1 77 ? -6.137 -21.047 -14.367 1 98.56 77 GLU A N 1
ATOM 635 C CA . GLU A 1 77 ? -7.559 -21.281 -14.602 1 98.56 77 GLU A CA 1
ATOM 636 C C . GLU A 1 77 ? -8.359 -21.125 -13.312 1 98.56 77 GLU A C 1
ATOM 638 O O . GLU A 1 77 ? -7.926 -21.578 -12.25 1 98.56 77 GLU A O 1
ATOM 643 N N . ASN A 1 78 ? -9.641 -20.531 -13.398 1 98.31 78 ASN A N 1
ATOM 644 C CA . ASN A 1 78 ? -10.594 -20.469 -12.289 1 98.31 78 ASN A CA 1
ATOM 645 C C . ASN A 1 78 ? -10.039 -19.641 -11.125 1 98.31 78 ASN A C 1
ATOM 647 O O . ASN A 1 78 ? -9.766 -20.188 -10.055 1 98.31 78 ASN A O 1
ATOM 651 N N . PHE A 1 79 ? -10.016 -18.375 -11.398 1 98.81 79 PHE A N 1
ATOM 652 C CA . PHE A 1 79 ? -9.445 -17.406 -10.453 1 98.81 79 PHE A CA 1
ATOM 653 C C . PHE A 1 79 ? -10.516 -16.438 -9.961 1 98.81 79 PHE A C 1
ATOM 655 O O . PHE A 1 79 ? -11.367 -16 -10.734 1 98.81 79 PHE A O 1
ATOM 662 N N . PHE A 1 80 ? -10.414 -16.141 -8.617 1 98.88 80 PHE A N 1
ATOM 663 C CA . PHE A 1 80 ? -11.328 -15.18 -8.016 1 98.88 80 PHE A CA 1
ATOM 664 C C . PHE A 1 80 ? -10.578 -14.203 -7.129 1 98.88 80 PHE A C 1
ATOM 666 O O . PHE A 1 80 ? -9.711 -14.602 -6.344 1 98.88 80 PHE A O 1
ATOM 673 N N . ALA A 1 81 ? -10.836 -12.922 -7.262 1 98.88 81 ALA A N 1
ATOM 674 C CA . ALA A 1 81 ? -10.32 -11.914 -6.34 1 98.88 81 ALA A CA 1
ATOM 675 C C . ALA A 1 81 ? -11.438 -10.992 -5.859 1 98.88 81 ALA A C 1
ATOM 677 O O . ALA A 1 81 ? -12.203 -10.453 -6.668 1 98.88 81 ALA A O 1
ATOM 678 N N . ASN A 1 82 ? -11.461 -10.82 -4.559 1 98.69 82 ASN A N 1
ATOM 679 C CA . ASN A 1 82 ? -12.445 -9.938 -3.951 1 98.69 82 ASN A CA 1
ATOM 680 C C . ASN A 1 82 ? -12.023 -8.469 -4.039 1 98.69 82 ASN A C 1
ATOM 682 O O . ASN A 1 82 ? -11.172 -8.117 -4.855 1 98.69 82 ASN A O 1
ATOM 686 N N . PHE A 1 83 ? -12.625 -7.555 -3.295 1 98.25 83 PHE A N 1
ATOM 687 C CA . PHE A 1 83 ? -12.477 -6.105 -3.387 1 98.25 83 PHE A CA 1
ATOM 688 C C . PHE A 1 83 ? -11.023 -5.699 -3.18 1 98.25 83 PHE A C 1
ATOM 690 O O . PHE A 1 83 ? -10.328 -6.262 -2.332 1 98.25 83 PHE A O 1
ATOM 697 N N . ASN A 1 84 ? -10.531 -4.746 -3.996 1 98.06 84 ASN A N 1
ATOM 698 C CA . ASN A 1 84 ? -9.32 -3.969 -3.76 1 98.06 84 ASN A CA 1
ATOM 699 C C . ASN A 1 84 ? -8.07 -4.832 -3.877 1 98.06 84 ASN A C 1
ATOM 701 O O . ASN A 1 84 ? -7.191 -4.777 -3.016 1 98.06 84 ASN A O 1
ATOM 705 N N . LEU A 1 85 ? -8.008 -5.676 -4.879 1 98.75 85 LEU A N 1
ATOM 706 C CA . LEU A 1 85 ? -6.766 -6.359 -5.215 1 98.75 85 LEU A CA 1
ATOM 707 C C . LEU A 1 85 ? -5.715 -5.371 -5.715 1 98.75 85 LEU A C 1
ATOM 709 O O . LEU A 1 85 ? -6 -4.547 -6.586 1 98.75 85 LEU A O 1
ATOM 713 N N . MET A 1 86 ? -4.566 -5.434 -5.133 1 98.62 86 MET A N 1
ATOM 714 C CA . MET A 1 86 ? -3.447 -4.586 -5.539 1 98.62 86 MET A CA 1
ATOM 715 C C . MET A 1 86 ? -2.248 -5.434 -5.957 1 98.62 86 MET A C 1
ATOM 717 O O . MET A 1 86 ? -1.726 -6.211 -5.156 1 98.62 86 MET A O 1
ATOM 721 N N . VAL A 1 87 ? -1.78 -5.23 -7.191 1 98.75 87 VAL A N 1
ATOM 722 C CA . VAL A 1 87 ? -0.691 -6.039 -7.727 1 98.75 87 VAL A CA 1
ATOM 723 C C . VAL A 1 87 ? 0.415 -5.129 -8.258 1 98.75 87 VAL A C 1
ATOM 725 O O . VAL A 1 87 ? 0.236 -4.453 -9.273 1 98.75 87 VAL A O 1
ATOM 728 N N . MET A 1 88 ? 1.504 -5.059 -7.543 1 98.38 88 MET A N 1
ATOM 729 C CA . MET A 1 88 ? 2.713 -4.395 -8.023 1 98.38 88 MET A CA 1
ATOM 730 C C . MET A 1 88 ? 3.639 -5.387 -8.719 1 98.38 88 MET A C 1
ATOM 732 O O . MET A 1 88 ? 4.617 -5.848 -8.125 1 98.38 88 MET A O 1
ATOM 736 N N . ASP A 1 89 ? 3.367 -5.598 -10.016 1 98.31 89 ASP A N 1
ATOM 737 C CA . ASP A 1 89 ? 4.051 -6.637 -10.773 1 98.31 89 ASP A CA 1
ATOM 738 C C . ASP A 1 89 ? 5.277 -6.082 -11.492 1 98.31 89 ASP A C 1
ATOM 740 O O . ASP A 1 89 ? 5.441 -6.281 -12.695 1 98.31 89 ASP A O 1
ATOM 744 N N . ASP A 1 90 ? 6.16 -5.504 -10.703 1 97.19 90 ASP A N 1
ATOM 745 C CA . ASP A 1 90 ? 7.438 -5.031 -11.234 1 97.19 90 ASP A CA 1
ATOM 746 C C . ASP A 1 90 ? 8.32 -6.199 -11.664 1 97.19 90 ASP A C 1
ATOM 748 O O . ASP A 1 90 ? 9.266 -6.016 -12.438 1 97.19 90 ASP A O 1
ATOM 752 N N . ALA A 1 91 ? 8.156 -7.344 -11.172 1 97.5 91 ALA A N 1
ATOM 753 C CA . ALA A 1 91 ? 8.641 -8.625 -11.688 1 97.5 91 ALA A CA 1
ATOM 754 C C . ALA A 1 91 ? 7.473 -9.562 -11.984 1 97.5 91 ALA A C 1
ATOM 756 O O . ALA A 1 91 ? 6.32 -9.25 -11.68 1 97.5 91 ALA A O 1
ATOM 757 N N . ARG A 1 92 ? 7.812 -10.734 -12.578 1 98.12 92 ARG A N 1
ATOM 758 C CA . ARG A 1 92 ? 6.746 -11.656 -12.961 1 98.12 92 ARG A CA 1
ATOM 759 C C . ARG A 1 92 ? 6.059 -12.242 -11.727 1 98.12 92 ARG A C 1
ATOM 761 O O . ARG A 1 92 ? 6.719 -12.578 -10.742 1 98.12 92 ARG A O 1
ATOM 768 N N . ILE A 1 93 ? 4.77 -12.273 -11.781 1 98.81 93 ILE A N 1
ATOM 769 C CA . ILE A 1 93 ? 3.932 -12.914 -10.773 1 98.81 93 ILE A CA 1
ATOM 770 C C . ILE A 1 93 ? 3.139 -14.047 -11.414 1 98.81 93 ILE A C 1
ATOM 772 O O . ILE A 1 93 ? 2.424 -13.844 -12.391 1 98.81 93 ILE A O 1
ATOM 776 N N . TYR A 1 94 ? 3.322 -15.211 -10.867 1 98.94 94 TYR A N 1
ATOM 777 C CA . TYR A 1 94 ? 2.627 -16.391 -11.359 1 98.94 94 TYR A CA 1
ATOM 778 C C . TYR A 1 94 ? 1.63 -16.906 -10.32 1 98.94 94 TYR A C 1
ATOM 780 O O . TYR A 1 94 ? 1.994 -17.156 -9.172 1 98.94 94 TYR A O 1
ATOM 788 N N . ILE A 1 95 ? 0.397 -17.047 -10.695 1 98.94 95 ILE A N 1
ATOM 789 C CA . ILE A 1 95 ? -0.681 -17.578 -9.867 1 98.94 95 ILE A CA 1
ATOM 790 C C . ILE A 1 95 ? -1.265 -18.828 -10.516 1 98.94 95 ILE A C 1
ATOM 792 O O . ILE A 1 95 ? -1.646 -18.812 -11.688 1 98.94 95 ILE A O 1
ATOM 796 N N . GLY A 1 96 ? -1.345 -19.875 -9.812 1 98.88 96 GLY A N 1
ATOM 797 C CA . GLY A 1 96 ? -1.781 -21.156 -10.344 1 98.88 96 GLY A CA 1
ATOM 798 C C . GLY A 1 96 ? -3.279 -21.234 -10.57 1 98.88 96 GLY A C 1
ATOM 799 O O . GLY A 1 96 ? -3.934 -20.203 -10.773 1 98.88 96 GLY A O 1
ATOM 800 N N . ASP A 1 97 ? -3.801 -22.516 -10.633 1 98.69 97 ASP A N 1
ATOM 801 C CA . ASP A 1 97 ? -5.211 -22.797 -10.883 1 98.69 97 ASP A CA 1
ATOM 802 C C . ASP A 1 97 ? -6.004 -22.844 -9.586 1 98.69 97 ASP A C 1
ATOM 804 O O . ASP A 1 97 ? -5.477 -23.266 -8.547 1 98.69 97 ASP A O 1
ATOM 808 N N . ASN A 1 98 ? -7.316 -22.469 -9.625 1 98.25 98 ASN A N 1
ATOM 809 C CA . ASN A 1 98 ? -8.227 -22.578 -8.492 1 98.25 98 ASN A CA 1
ATOM 810 C C . ASN A 1 98 ? -7.715 -21.812 -7.281 1 98.25 98 ASN A C 1
ATOM 812 O O . ASN A 1 98 ? -7.641 -22.344 -6.176 1 98.25 98 ASN A O 1
ATOM 816 N N . VAL A 1 99 ? -7.402 -20.609 -7.531 1 98.88 99 VAL A N 1
ATOM 817 C CA . VAL A 1 99 ? -6.895 -19.734 -6.48 1 98.88 99 VAL A CA 1
ATOM 818 C C . VAL A 1 99 ? -7.926 -18.641 -6.18 1 98.88 99 VAL A C 1
ATOM 820 O O . VAL A 1 99 ? -8.547 -18.094 -7.094 1 98.88 99 VAL A O 1
ATOM 823 N N . CYS A 1 100 ? -8.125 -18.328 -4.914 1 98.69 100 CYS A N 1
ATOM 824 C CA . CYS A 1 100 ? -9.062 -17.281 -4.52 1 98.69 100 CYS A CA 1
ATOM 825 C C . CYS A 1 100 ? -8.422 -16.312 -3.535 1 98.69 100 CYS A C 1
ATOM 827 O O . CYS A 1 100 ? -7.711 -16.734 -2.619 1 98.69 100 CYS A O 1
ATOM 829 N N . PHE A 1 101 ? -8.602 -15.055 -3.758 1 98.94 101 PHE A N 1
ATOM 830 C CA . PHE A 1 101 ? -8.117 -13.984 -2.898 1 98.94 101 PHE A CA 1
ATOM 831 C C . PHE A 1 101 ? -9.273 -13.297 -2.188 1 98.94 101 PHE A C 1
ATOM 833 O O . PHE A 1 101 ? -10.25 -12.883 -2.826 1 98.94 101 PHE A O 1
ATOM 840 N N . GLY A 1 102 ? -9.156 -13.148 -0.848 1 98.88 102 GLY A N 1
ATOM 841 C CA . GLY A 1 102 ? -10.055 -12.266 -0.122 1 98.88 102 GLY A CA 1
ATOM 842 C C . GLY A 1 102 ? -9.844 -10.797 -0.433 1 98.88 102 GLY A C 1
ATOM 843 O O . GLY A 1 102 ? -9.109 -10.461 -1.368 1 98.88 102 GLY A O 1
ATOM 844 N N . PRO A 1 103 ? -10.562 -9.93 0.315 1 98.69 103 PRO A N 1
ATOM 845 C CA . PRO A 1 103 ? -10.422 -8.5 0.042 1 98.69 103 PRO A CA 1
ATOM 846 C C . PRO A 1 103 ? -9.078 -7.934 0.5 1 98.69 103 PRO A C 1
ATOM 848 O O . PRO A 1 103 ? -8.5 -8.422 1.474 1 98.69 103 PRO A O 1
ATOM 851 N N . ASN A 1 104 ? -8.586 -6.918 -0.255 1 98.5 104 ASN A N 1
ATOM 852 C CA . ASN A 1 104 ? -7.43 -6.117 0.117 1 98.5 104 ASN A CA 1
ATOM 853 C C . ASN A 1 104 ? -6.148 -6.949 0.112 1 98.5 104 ASN A C 1
ATOM 855 O O . ASN A 1 104 ? -5.266 -6.738 0.944 1 98.5 104 ASN A O 1
ATOM 859 N N . VAL A 1 105 ? -6.074 -7.957 -0.697 1 98.88 105 VAL A N 1
ATOM 860 C CA . VAL A 1 105 ? -4.824 -8.68 -0.889 1 98.88 105 VAL A CA 1
ATOM 861 C C . VAL A 1 105 ? -3.859 -7.84 -1.72 1 98.88 105 VAL A C 1
ATOM 863 O O . VAL A 1 105 ? -4.266 -7.191 -2.686 1 98.88 105 VAL A O 1
ATOM 866 N N . SER A 1 106 ? -2.582 -7.785 -1.329 1 98.81 106 SER A N 1
ATOM 867 C CA . SER A 1 106 ? -1.535 -7.035 -2.014 1 98.81 106 SER A CA 1
ATOM 868 C C . SER A 1 106 ? -0.37 -7.938 -2.402 1 98.81 106 SER A C 1
ATOM 870 O O . SER A 1 106 ? 0.244 -8.578 -1.543 1 98.81 106 SER A O 1
ATOM 872 N N . LEU A 1 107 ? -0.09 -8.055 -3.691 1 98.88 107 LEU A N 1
ATOM 873 C CA . LEU A 1 107 ? 1.104 -8.719 -4.195 1 98.88 107 LEU A CA 1
ATOM 874 C C . LEU A 1 107 ? 2.182 -7.707 -4.562 1 98.88 107 LEU A C 1
ATOM 876 O O . LEU A 1 107 ? 1.998 -6.902 -5.48 1 98.88 107 LEU A O 1
ATOM 880 N N . MET A 1 108 ? 3.318 -7.738 -3.861 1 98.69 108 MET A N 1
ATOM 881 C CA . MET A 1 108 ? 4.355 -6.715 -3.98 1 98.69 108 MET A CA 1
ATOM 882 C C . MET A 1 108 ? 5.66 -7.32 -4.488 1 98.69 108 MET A C 1
ATOM 884 O O . MET A 1 108 ? 6.555 -7.629 -3.703 1 98.69 108 MET A O 1
ATOM 888 N N . ALA A 1 109 ? 5.816 -7.379 -5.773 1 98.12 109 ALA A N 1
ATOM 889 C CA . ALA A 1 109 ? 7.031 -7.934 -6.363 1 98.12 109 ALA A CA 1
ATOM 890 C C . ALA A 1 109 ? 8.156 -6.906 -6.363 1 98.12 109 ALA A C 1
ATOM 892 O O . ALA A 1 109 ? 9.312 -7.242 -6.629 1 98.12 109 ALA A O 1
ATOM 893 N N . THR A 1 110 ? 7.848 -5.688 -6.078 1 95.62 110 THR A N 1
ATOM 894 C CA . THR A 1 110 ? 8.773 -4.566 -6.16 1 95.62 110 THR A CA 1
ATOM 895 C C . THR A 1 110 ? 9.508 -4.375 -4.832 1 95.62 110 THR A C 1
ATOM 897 O O . THR A 1 110 ? 8.945 -4.645 -3.766 1 95.62 110 THR A O 1
ATOM 900 N N . SER A 1 111 ? 10.734 -3.961 -4.93 1 96.06 111 SER A N 1
ATOM 901 C CA . SER A 1 111 ? 11.508 -3.547 -3.76 1 96.06 111 SER A CA 1
ATOM 902 C C . SER A 1 111 ? 12.406 -2.363 -4.086 1 96.06 111 SER A C 1
ATOM 904 O O . SER A 1 111 ? 12.57 -2 -5.25 1 96.06 111 SER A O 1
ATOM 906 N N . HIS A 1 112 ? 12.859 -1.69 -3.064 1 97.19 112 HIS A N 1
ATOM 907 C CA . HIS A 1 112 ? 13.844 -0.614 -3.137 1 97.19 112 HIS A CA 1
ATOM 908 C C . HIS A 1 112 ? 15.062 -0.921 -2.271 1 97.19 112 HIS A C 1
ATOM 910 O O . HIS A 1 112 ? 14.977 -1.718 -1.334 1 97.19 112 HIS A O 1
ATOM 916 N N . PRO A 1 113 ? 16.203 -0.259 -2.568 1 97.44 113 PRO A N 1
ATOM 917 C CA . PRO A 1 113 ? 17.344 -0.413 -1.663 1 97.44 113 PRO A CA 1
ATOM 918 C C . PRO A 1 113 ? 17.047 0.112 -0.259 1 97.44 113 PRO A C 1
ATOM 920 O O . PRO A 1 113 ? 16.406 1.149 -0.104 1 97.44 113 PRO A O 1
ATOM 923 N N . LEU A 1 114 ? 17.594 -0.581 0.778 1 97.69 114 LEU A N 1
ATOM 924 C CA . LEU A 1 114 ? 17.422 -0.153 2.162 1 97.69 114 LEU A CA 1
ATOM 925 C C . LEU A 1 114 ? 18.25 1.097 2.449 1 97.69 114 LEU A C 1
ATOM 927 O O . LEU A 1 114 ? 17.812 1.972 3.203 1 97.69 114 LEU A O 1
ATOM 931 N N . ILE A 1 115 ? 19.406 1.104 1.823 1 97.5 115 ILE A N 1
ATOM 932 C CA . ILE A 1 115 ? 20.281 2.264 1.994 1 97.5 115 ILE A CA 1
ATOM 933 C C . ILE A 1 115 ? 19.703 3.453 1.223 1 97.5 115 ILE A C 1
ATOM 935 O O . ILE A 1 115 ? 19.578 3.404 -0.003 1 97.5 115 ILE A O 1
ATOM 939 N N . ALA A 1 116 ? 19.422 4.5 1.914 1 96.5 116 ALA A N 1
ATOM 940 C CA . ALA A 1 116 ? 18.719 5.648 1.363 1 96.5 116 ALA A CA 1
ATOM 941 C C . ALA A 1 116 ? 19.453 6.223 0.155 1 96.5 116 ALA A C 1
ATOM 943 O O . ALA A 1 116 ? 18.828 6.578 -0.848 1 96.5 116 ALA A O 1
ATOM 944 N N . GLN A 1 117 ? 20.75 6.301 0.2 1 94.56 117 GLN A N 1
ATOM 945 C CA . GLN A 1 117 ? 21.562 6.906 -0.854 1 94.56 117 GLN A CA 1
ATOM 946 C C . GLN A 1 117 ? 21.5 6.082 -2.137 1 94.56 117 GLN A C 1
ATOM 948 O O . GLN A 1 117 ? 21.859 6.566 -3.211 1 94.56 117 GLN A O 1
ATOM 953 N N . GLU A 1 118 ? 21.109 4.852 -1.952 1 96.5 118 GLU A N 1
ATOM 954 C CA . GLU A 1 118 ? 20.984 3.98 -3.117 1 96.5 118 GLU A CA 1
ATOM 955 C C . GLU A 1 118 ? 19.547 3.965 -3.641 1 96.5 118 GLU A C 1
ATOM 957 O O . GLU A 1 118 ? 19.266 3.371 -4.684 1 96.5 118 GLU A O 1
ATOM 962 N N . ARG A 1 119 ? 18.625 4.543 -2.953 1 97.12 119 ARG A N 1
ATOM 963 C CA . ARG A 1 119 ? 17.203 4.371 -3.211 1 97.12 119 ARG A CA 1
ATOM 964 C C . ARG A 1 119 ? 16.656 5.512 -4.066 1 97.12 119 ARG A C 1
ATOM 966 O O . ARG A 1 119 ? 15.961 5.277 -5.051 1 97.12 119 ARG A O 1
ATOM 973 N N . MET A 1 120 ? 16.969 6.699 -3.699 1 95.38 120 MET A N 1
ATOM 974 C CA . MET A 1 120 ? 16.344 7.836 -4.363 1 95.38 120 MET A CA 1
ATOM 975 C C . MET A 1 120 ? 17.266 9.062 -4.328 1 95.38 120 MET A C 1
ATOM 977 O O . MET A 1 120 ? 18.031 9.234 -3.385 1 95.38 120 MET A O 1
ATOM 981 N N . GLY A 1 121 ? 17.156 9.898 -5.379 1 93.81 121 GLY A N 1
ATOM 982 C CA . GLY A 1 121 ? 17.891 11.141 -5.477 1 93.81 121 GLY A CA 1
ATOM 983 C C . GLY A 1 121 ? 17.344 12.086 -6.52 1 93.81 121 GLY A C 1
ATOM 984 O O . GLY A 1 121 ? 16.188 11.953 -6.938 1 93.81 121 GLY A O 1
ATOM 985 N N . ILE A 1 122 ? 18.094 13.117 -6.797 1 93.62 122 ILE A N 1
ATOM 986 C CA . ILE A 1 122 ? 17.781 14.109 -7.816 1 93.62 122 ILE A CA 1
ATOM 987 C C . ILE A 1 122 ? 18.969 14.289 -8.758 1 93.62 122 ILE A C 1
ATOM 989 O O . ILE A 1 122 ? 20.094 14.516 -8.312 1 93.62 122 ILE A O 1
ATOM 993 N N . ASP A 1 123 ? 18.672 14.211 -10.031 1 91.81 123 ASP A N 1
ATOM 994 C CA . ASP A 1 123 ? 19.766 14.32 -10.984 1 91.81 123 ASP A CA 1
ATOM 995 C C . ASP A 1 123 ? 20.109 15.781 -11.273 1 91.81 123 ASP A C 1
ATOM 997 O O . ASP A 1 123 ? 19.547 16.688 -10.648 1 91.81 123 ASP A O 1
ATOM 1001 N N . GLU A 1 124 ? 20.984 16 -12.18 1 90.5 124 GLU A N 1
ATOM 1002 C CA . GLU A 1 124 ? 21.5 17.328 -12.477 1 90.5 124 GLU A CA 1
ATOM 1003 C C . GLU A 1 124 ? 20.422 18.234 -13.078 1 90.5 124 GLU A C 1
ATOM 1005 O O . GLU A 1 124 ? 20.5 19.453 -12.992 1 90.5 124 GLU A O 1
ATOM 1010 N N . ASN A 1 125 ? 19.422 17.641 -13.617 1 91.38 125 ASN A N 1
ATOM 1011 C CA . ASN A 1 125 ? 18.344 18.391 -14.25 1 91.38 125 ASN A CA 1
ATOM 1012 C C . ASN A 1 125 ? 17.156 18.578 -13.305 1 91.38 125 ASN A C 1
ATOM 1014 O O . ASN A 1 125 ? 16.109 19.078 -13.711 1 91.38 125 ASN A O 1
ATOM 1018 N N . GLY A 1 126 ? 17.312 18.031 -12.141 1 91 126 GLY A N 1
ATOM 1019 C CA . GLY A 1 126 ? 16.266 18.188 -11.156 1 91 126 GLY A CA 1
ATOM 1020 C C . GLY A 1 126 ? 15.211 17.094 -11.211 1 91 126 GLY A C 1
ATOM 1021 O O . GLY A 1 126 ? 14.141 17.219 -10.617 1 91 126 GLY A O 1
ATOM 1022 N N . ASN A 1 127 ? 15.555 16.062 -11.883 1 91 127 ASN A N 1
ATOM 1023 C CA . ASN A 1 127 ? 14.617 14.945 -11.977 1 91 127 ASN A CA 1
ATOM 1024 C C . ASN A 1 127 ? 14.875 13.906 -10.891 1 91 127 ASN A C 1
ATOM 1026 O O . ASN A 1 127 ? 16.031 13.609 -10.57 1 91 127 ASN A O 1
ATOM 1030 N N . THR A 1 128 ? 13.812 13.438 -10.398 1 93.38 128 THR A N 1
ATOM 1031 C CA . THR A 1 128 ? 13.93 12.391 -9.398 1 93.38 128 THR A CA 1
ATOM 1032 C C . THR A 1 128 ? 14.531 11.125 -10.008 1 93.38 128 THR A C 1
ATOM 1034 O O . THR A 1 128 ? 14.172 10.734 -11.125 1 93.38 128 THR A O 1
ATOM 1037 N N . THR A 1 129 ? 15.477 10.602 -9.312 1 93 129 THR A N 1
ATOM 1038 C CA . THR A 1 129 ? 16.016 9.273 -9.609 1 93 129 THR A CA 1
ATOM 1039 C C . THR A 1 129 ? 15.625 8.281 -8.523 1 93 129 THR A C 1
ATOM 1041 O O . THR A 1 129 ? 15.961 8.469 -7.348 1 93 129 THR A O 1
ATOM 1044 N N . MET A 1 130 ? 14.906 7.297 -8.922 1 95.06 130 MET A N 1
ATOM 1045 C CA . MET A 1 130 ? 14.453 6.273 -7.984 1 95.06 130 MET A CA 1
ATOM 1046 C C . MET A 1 130 ? 14.938 4.891 -8.414 1 95.06 130 MET A C 1
ATOM 1048 O O . MET A 1 130 ? 14.781 4.508 -9.57 1 95.06 130 MET A O 1
ATOM 1052 N N . ALA A 1 131 ? 15.57 4.266 -7.48 1 95.75 131 ALA A N 1
ATOM 1053 C CA . ALA A 1 131 ? 16.078 2.93 -7.766 1 95.75 131 ALA A CA 1
ATOM 1054 C C . ALA A 1 131 ? 15.148 1.854 -7.223 1 95.75 131 ALA A C 1
ATOM 1056 O O . ALA A 1 131 ? 14.711 1.926 -6.07 1 95.75 131 ALA A O 1
ATOM 1057 N N . GLU A 1 132 ? 14.859 0.86 -8.102 1 96.88 132 GLU A N 1
ATOM 1058 C CA . GLU A 1 132 ? 14.047 -0.296 -7.734 1 96.88 132 GLU A CA 1
ATOM 1059 C C . GLU A 1 132 ? 14.688 -1.595 -8.219 1 96.88 132 GLU A C 1
ATOM 1061 O O . GLU A 1 132 ? 15.461 -1.594 -9.172 1 96.88 132 GLU A O 1
ATOM 1066 N N . TYR A 1 133 ? 14.453 -2.59 -7.539 1 96.5 133 TYR A N 1
ATOM 1067 C CA . TYR A 1 133 ? 14.633 -3.957 -8.016 1 96.5 133 TYR A CA 1
ATOM 1068 C C . TYR A 1 133 ? 13.406 -4.809 -7.691 1 96.5 133 TYR A C 1
ATOM 1070 O O . TYR A 1 133 ? 12.516 -4.375 -6.957 1 96.5 133 TYR A O 1
ATOM 1078 N N . ALA A 1 134 ? 13.336 -5.898 -8.352 1 97.5 134 ALA A N 1
ATOM 1079 C CA . ALA A 1 134 ? 12.109 -6.684 -8.211 1 97.5 134 ALA A CA 1
ATOM 1080 C C . ALA A 1 134 ? 12.414 -8.18 -8.234 1 97.5 134 ALA A C 1
ATOM 1082 O O . ALA A 1 134 ? 13.414 -8.609 -8.812 1 97.5 134 ALA A O 1
ATOM 1083 N N . GLU A 1 135 ? 11.633 -8.883 -7.543 1 97.12 135 GLU A N 1
ATOM 1084 C CA . GLU A 1 135 ? 11.727 -10.344 -7.508 1 97.12 135 GLU A CA 1
ATOM 1085 C C . GLU A 1 135 ? 10.375 -10.992 -7.789 1 97.12 135 GLU A C 1
ATOM 1087 O O . GLU A 1 135 ? 9.328 -10.43 -7.445 1 97.12 135 GLU A O 1
ATOM 1092 N N . GLU A 1 136 ? 10.453 -12.188 -8.359 1 98.25 136 GLU A N 1
ATOM 1093 C CA . GLU A 1 136 ? 9.234 -12.875 -8.781 1 98.25 136 GLU A CA 1
ATOM 1094 C C . GLU A 1 136 ? 8.438 -13.375 -7.582 1 98.25 136 GLU A C 1
ATOM 1096 O O . GLU A 1 136 ? 9 -13.602 -6.508 1 98.25 136 GLU A O 1
ATOM 1101 N N . ILE A 1 137 ? 7.113 -13.477 -7.734 1 98.81 137 ILE A N 1
ATOM 1102 C CA . ILE A 1 137 ? 6.215 -14.148 -6.801 1 98.81 137 ILE A CA 1
ATOM 1103 C C . ILE A 1 137 ? 5.586 -15.367 -7.473 1 98.81 137 ILE A C 1
ATOM 1105 O O . ILE A 1 137 ? 5.121 -15.281 -8.609 1 98.81 137 ILE A O 1
ATOM 1109 N N . HIS A 1 138 ? 5.59 -16.484 -6.777 1 98.94 138 HIS A N 1
ATOM 1110 C CA . HIS A 1 138 ? 4.957 -17.703 -7.273 1 98.94 138 HIS A CA 1
ATOM 1111 C C . HIS A 1 138 ? 3.91 -18.219 -6.293 1 98.94 138 HIS A C 1
ATOM 1113 O O . HIS A 1 138 ? 4.223 -18.5 -5.129 1 98.94 138 HIS A O 1
ATOM 1119 N N . ILE A 1 139 ? 2.697 -18.344 -6.711 1 98.94 139 ILE A N 1
ATOM 1120 C CA . ILE A 1 139 ? 1.594 -18.906 -5.941 1 98.94 139 ILE A CA 1
ATOM 1121 C C . ILE A 1 139 ? 1.099 -20.188 -6.613 1 98.94 139 ILE A C 1
ATOM 1123 O O . ILE A 1 139 ? 0.715 -20.172 -7.785 1 98.94 139 ILE A O 1
ATOM 1127 N N . GLY A 1 140 ? 1.055 -21.266 -5.887 1 98.88 140 GLY A N 1
ATOM 1128 C CA . GLY A 1 140 ? 0.683 -22.562 -6.43 1 98.88 140 GLY A CA 1
ATOM 1129 C C . GLY A 1 140 ? -0.802 -22.688 -6.711 1 98.88 140 GLY A C 1
ATOM 1130 O O . GLY A 1 140 ? -1.503 -21.688 -6.836 1 98.88 140 GLY A O 1
ATOM 1131 N N . ASN A 1 141 ? -1.271 -23.969 -6.891 1 98.75 141 ASN A N 1
ATOM 1132 C CA . ASN A 1 141 ? -2.666 -24.297 -7.172 1 98.75 141 ASN A CA 1
ATOM 1133 C C . ASN A 1 141 ? -3.473 -24.469 -5.887 1 98.75 141 ASN A C 1
ATOM 1135 O O . ASN A 1 141 ? -2.93 -24.859 -4.855 1 98.75 141 ASN A O 1
ATOM 1139 N N . ASN A 1 142 ? -4.773 -24.141 -5.922 1 98.38 142 ASN A N 1
ATOM 1140 C CA . ASN A 1 142 ? -5.703 -24.375 -4.824 1 98.38 142 ASN A CA 1
ATOM 1141 C C . ASN A 1 142 ? -5.301 -23.578 -3.576 1 98.38 142 ASN A C 1
ATOM 1143 O O . ASN A 1 142 ? -5.312 -24.125 -2.469 1 98.38 142 ASN A O 1
ATOM 1147 N N . VAL A 1 143 ? -4.914 -22.391 -3.781 1 98.88 143 VAL A N 1
ATOM 1148 C CA . VAL A 1 143 ? -4.492 -21.547 -2.676 1 98.88 143 VAL A CA 1
ATOM 1149 C C . VAL A 1 143 ? -5.598 -20.547 -2.338 1 98.88 143 VAL A C 1
ATOM 1151 O O . VAL A 1 143 ? -6.219 -19.969 -3.236 1 98.88 143 VAL A O 1
ATOM 1154 N N . TRP A 1 144 ? -5.875 -20.391 -1.08 1 98.94 144 TRP A N 1
ATOM 1155 C CA . TRP A 1 144 ? -6.746 -19.328 -0.573 1 98.94 144 TRP A CA 1
ATOM 1156 C C . TRP A 1 144 ? -5.953 -18.312 0.228 1 98.94 144 TRP A C 1
ATOM 1158 O O . TRP A 1 144 ? -5.348 -18.641 1.249 1 98.94 144 TRP A O 1
ATOM 1168 N N . ILE A 1 145 ? -5.879 -17.109 -0.257 1 98.94 145 ILE A N 1
ATOM 1169 C CA . ILE A 1 145 ? -5.277 -15.992 0.469 1 98.94 145 ILE A CA 1
ATOM 1170 C C . ILE A 1 145 ? -6.375 -15.133 1.088 1 98.94 145 ILE A C 1
ATOM 1172 O O . ILE A 1 145 ? -7.133 -14.469 0.372 1 98.94 145 ILE A O 1
ATOM 1176 N N . ALA A 1 146 ? -6.461 -15.039 2.4 1 98.81 146 ALA A N 1
ATOM 1177 C CA . ALA A 1 146 ? -7.547 -14.367 3.111 1 98.81 146 ALA A CA 1
ATOM 1178 C C . ALA A 1 146 ? -7.359 -12.852 3.1 1 98.81 146 ALA A C 1
ATOM 1180 O O . ALA A 1 146 ? -6.469 -12.336 2.418 1 98.81 146 ALA A O 1
ATOM 1181 N N . CYS A 1 147 ? -8.211 -12.195 3.842 1 98.5 147 CYS A N 1
ATOM 1182 C CA . CYS A 1 147 ? -8.328 -10.742 3.771 1 98.5 147 CYS A CA 1
ATOM 1183 C C . CYS A 1 147 ? -7.066 -10.062 4.285 1 98.5 147 CYS A C 1
ATOM 1185 O O . CYS A 1 147 ? -6.48 -10.508 5.273 1 98.5 147 CYS A O 1
ATOM 1187 N N . ASN A 1 148 ? -6.668 -8.922 3.584 1 98.31 148 ASN A N 1
ATOM 1188 C CA . ASN A 1 148 ? -5.645 -8 4.055 1 98.31 148 ASN A CA 1
ATOM 1189 C C . ASN A 1 148 ? -4.27 -8.664 4.098 1 98.31 148 ASN A C 1
ATOM 1191 O O . ASN A 1 148 ? -3.438 -8.328 4.941 1 98.31 148 ASN A O 1
ATOM 1195 N N . VAL A 1 149 ? -3.979 -9.633 3.238 1 98.81 149 VAL A N 1
ATOM 1196 C CA . VAL A 1 149 ? -2.682 -10.297 3.193 1 98.81 149 VAL A CA 1
ATOM 1197 C C . VAL A 1 149 ? -1.754 -9.562 2.23 1 98.81 149 VAL A C 1
ATOM 1199 O O . VAL A 1 149 ? -2.189 -9.094 1.176 1 98.81 149 VAL A O 1
ATOM 1202 N N . VAL A 1 150 ? -0.455 -9.453 2.596 1 98.81 150 VAL A N 1
ATOM 1203 C CA . VAL A 1 150 ? 0.598 -8.938 1.728 1 98.81 150 VAL A CA 1
ATOM 1204 C C . VAL A 1 150 ? 1.588 -10.047 1.397 1 98.81 150 VAL A C 1
ATOM 1206 O O . VAL A 1 150 ? 2.072 -10.742 2.293 1 98.81 150 VAL A O 1
ATOM 1209 N N . VAL A 1 151 ? 1.862 -10.266 0.153 1 98.88 151 VAL A N 1
ATOM 1210 C CA . VAL A 1 151 ? 2.893 -11.195 -0.295 1 98.88 151 VAL A CA 1
ATOM 1211 C C . VAL A 1 151 ? 4.043 -10.422 -0.939 1 98.88 151 VAL A C 1
ATOM 1213 O O . VAL A 1 151 ? 3.83 -9.641 -1.869 1 98.88 151 VAL A O 1
ATOM 1216 N N . LEU A 1 152 ? 5.289 -10.672 -0.492 1 98.62 152 LEU A N 1
ATOM 1217 C CA . LEU A 1 152 ? 6.43 -9.906 -0.978 1 98.62 152 LEU A CA 1
ATOM 1218 C C . LEU A 1 152 ? 7.156 -10.656 -2.088 1 98.62 152 LEU A C 1
ATOM 1220 O O . LEU A 1 152 ? 6.926 -11.852 -2.285 1 98.62 152 LEU A O 1
ATOM 1224 N N . GLY A 1 153 ? 8.008 -9.906 -2.793 1 98.19 153 GLY A N 1
ATOM 1225 C CA . GLY A 1 153 ? 8.805 -10.484 -3.865 1 98.19 153 GLY A CA 1
ATOM 1226 C C . GLY A 1 153 ? 9.75 -11.578 -3.387 1 98.19 153 GLY A C 1
ATOM 1227 O O . GLY A 1 153 ? 10.289 -11.492 -2.283 1 98.19 153 GLY A O 1
ATOM 1228 N N . GLY A 1 154 ? 9.992 -12.547 -4.277 1 97.94 154 GLY A N 1
ATOM 1229 C CA . GLY A 1 154 ? 10.906 -13.633 -3.971 1 97.94 154 GLY A CA 1
ATOM 1230 C C . GLY A 1 154 ? 10.227 -14.812 -3.311 1 97.94 154 GLY A C 1
ATOM 1231 O O . GLY A 1 154 ? 10.852 -15.852 -3.09 1 97.94 154 GLY A O 1
ATOM 1232 N N . VAL A 1 155 ? 8.961 -14.711 -2.973 1 98.69 155 VAL A N 1
ATOM 1233 C CA . VAL A 1 155 ? 8.242 -15.711 -2.188 1 98.69 155 VAL A CA 1
ATOM 1234 C C . VAL A 1 155 ? 7.652 -16.766 -3.113 1 98.69 155 VAL A C 1
ATOM 1236 O O . VAL A 1 155 ? 7.125 -16.453 -4.18 1 98.69 155 VAL A O 1
ATOM 1239 N N . HIS A 1 156 ? 7.699 -17.984 -2.668 1 98.81 156 HIS A N 1
ATOM 1240 C CA . HIS A 1 156 ? 7.031 -19.125 -3.287 1 98.81 156 HIS A CA 1
ATOM 1241 C C . HIS A 1 156 ? 6 -19.734 -2.344 1 98.81 156 HIS A C 1
ATOM 1243 O O . HIS A 1 156 ? 6.355 -20.266 -1.287 1 98.81 156 HIS A O 1
ATOM 1249 N N . ILE A 1 157 ? 4.762 -19.672 -2.705 1 98.94 157 ILE A N 1
ATOM 1250 C CA . ILE A 1 157 ? 3.684 -20.312 -1.961 1 98.94 157 ILE A CA 1
ATOM 1251 C C . ILE A 1 157 ? 3.316 -21.641 -2.621 1 98.94 157 ILE A C 1
ATOM 1253 O O . ILE A 1 157 ? 2.994 -21.672 -3.812 1 98.94 157 ILE A O 1
ATOM 1257 N N . GLY A 1 158 ? 3.309 -22.672 -1.862 1 98.88 158 GLY A N 1
ATOM 1258 C CA . GLY A 1 158 ? 3.027 -24 -2.387 1 98.88 158 GLY A CA 1
ATOM 1259 C C . GLY A 1 158 ? 1.569 -24.203 -2.76 1 98.88 158 GLY A C 1
ATOM 1260 O O . GLY A 1 158 ? 0.797 -23.234 -2.793 1 98.88 158 GLY A O 1
ATOM 1261 N N . ASN A 1 159 ? 1.231 -25.531 -3.072 1 98.75 159 ASN A N 1
ATOM 1262 C CA . ASN A 1 159 ? -0.137 -25.906 -3.406 1 98.75 159 ASN A CA 1
ATOM 1263 C C . ASN A 1 159 ? -0.968 -26.172 -2.152 1 98.75 159 ASN A C 1
ATOM 1265 O O . ASN A 1 159 ? -0.433 -26.578 -1.121 1 98.75 159 ASN A O 1
ATOM 1269 N N . ASN A 1 160 ? -2.285 -25.891 -2.25 1 98.44 160 ASN A N 1
ATOM 1270 C CA . ASN A 1 160 ? -3.227 -26.203 -1.181 1 98.44 160 ASN A CA 1
ATOM 1271 C C . ASN A 1 160 ? -2.895 -25.438 0.098 1 98.44 160 ASN A C 1
ATOM 1273 O O . ASN A 1 160 ? -2.965 -26 1.195 1 98.44 160 ASN A O 1
ATOM 1277 N N . VAL A 1 161 ? -2.479 -24.25 -0.049 1 98.88 161 VAL A N 1
ATOM 1278 C CA . VAL A 1 161 ? -2.096 -23.422 1.085 1 98.88 161 VAL A CA 1
ATOM 1279 C C . VAL A 1 161 ? -3.223 -22.453 1.415 1 98.88 161 VAL A C 1
ATOM 1281 O O . VAL A 1 161 ? -3.924 -21.969 0.519 1 98.88 161 VAL A O 1
ATOM 1284 N N . VAL A 1 162 ? -3.438 -22.219 2.684 1 98.94 162 VAL A N 1
ATOM 1285 C CA . VAL A 1 162 ? -4.309 -21.141 3.158 1 98.94 162 VAL A CA 1
ATOM 1286 C C . VAL A 1 162 ? -3.498 -20.125 3.957 1 98.94 162 VAL A C 1
ATOM 1288 O O . VAL A 1 162 ? -2.807 -20.484 4.914 1 98.94 162 VAL A O 1
ATOM 1291 N N . LEU A 1 163 ? -3.514 -18.906 3.525 1 98.94 163 LEU A N 1
ATOM 1292 C CA . LEU A 1 163 ? -2.898 -17.812 4.273 1 98.94 163 LEU A CA 1
ATOM 1293 C C . LEU A 1 163 ? -3.943 -17.062 5.082 1 98.94 163 LEU A C 1
ATOM 1295 O O . LEU A 1 163 ? -4.887 -16.5 4.52 1 98.94 163 LEU A O 1
ATOM 1299 N N . GLY A 1 164 ? -3.73 -16.969 6.355 1 98.81 164 GLY A N 1
ATOM 1300 C CA . GLY A 1 164 ? -4.668 -16.297 7.242 1 98.81 164 GLY A CA 1
ATOM 1301 C C . GLY A 1 164 ? -4.68 -14.789 7.059 1 98.81 164 GLY A C 1
ATOM 1302 O O . GLY A 1 164 ? -3.707 -14.211 6.574 1 98.81 164 GLY A O 1
ATOM 1303 N N . ALA A 1 165 ? -5.812 -14.234 7.516 1 98.5 165 ALA A N 1
ATOM 1304 C CA . ALA A 1 165 ? -6.035 -12.805 7.328 1 98.5 165 ALA A CA 1
ATOM 1305 C C . ALA A 1 165 ? -4.949 -11.984 8.023 1 98.5 165 ALA A C 1
ATOM 1307 O O . ALA A 1 165 ? -4.516 -12.32 9.125 1 98.5 165 ALA A O 1
ATOM 1308 N N . GLY A 1 166 ? -4.578 -10.898 7.273 1 97.94 166 GLY A N 1
ATOM 1309 C CA . GLY A 1 166 ? -3.662 -9.938 7.867 1 97.94 166 GLY A CA 1
ATOM 1310 C C . GLY A 1 166 ? -2.211 -10.375 7.785 1 97.94 166 GLY A C 1
ATOM 1311 O O . GLY A 1 166 ? -1.321 -9.688 8.289 1 97.94 166 GLY A O 1
ATOM 1312 N N . SER A 1 167 ? -1.91 -11.461 7.102 1 98.62 167 SER A N 1
ATOM 1313 C CA . SER A 1 167 ? -0.56 -12.016 7.066 1 98.62 167 SER A CA 1
ATOM 1314 C C . SER A 1 167 ? 0.357 -11.18 6.184 1 98.62 167 SER A C 1
ATOM 1316 O O . SER A 1 167 ? -0.096 -10.57 5.211 1 98.62 167 SER A O 1
ATOM 1318 N N . VAL A 1 168 ? 1.618 -11.133 6.59 1 98.69 168 VAL A N 1
ATOM 1319 C CA . VAL A 1 168 ? 2.688 -10.602 5.75 1 98.69 168 VAL A CA 1
ATOM 1320 C C . VAL A 1 168 ? 3.668 -11.719 5.398 1 98.69 168 VAL A C 1
ATOM 1322 O O . VAL A 1 168 ? 4.445 -12.164 6.25 1 98.69 168 VAL A O 1
ATOM 1325 N N . VAL A 1 169 ? 3.666 -12.125 4.156 1 98.88 169 VAL A N 1
ATOM 1326 C CA . VAL A 1 169 ? 4.43 -13.289 3.715 1 98.88 169 VAL A CA 1
ATOM 1327 C C . VAL A 1 169 ? 5.781 -12.844 3.162 1 98.88 169 VAL A C 1
ATOM 1329 O O . VAL A 1 169 ? 5.848 -12.227 2.094 1 98.88 169 VAL A O 1
ATOM 1332 N N . THR A 1 170 ? 6.828 -13.227 3.863 1 97.88 170 THR A N 1
ATOM 1333 C CA . THR A 1 170 ? 8.164 -12.773 3.504 1 97.88 170 THR A CA 1
ATOM 1334 C C . THR A 1 170 ? 9.047 -13.961 3.117 1 97.88 170 THR A C 1
ATOM 1336 O O . THR A 1 170 ? 10.156 -13.773 2.602 1 97.88 170 THR A O 1
ATOM 1339 N N . LYS A 1 171 ? 8.562 -15.133 3.426 1 98.25 171 LYS A N 1
ATOM 1340 C CA . LYS A 1 171 ? 9.281 -16.359 3.111 1 98.25 171 LYS A CA 1
ATOM 1341 C C . LYS A 1 171 ? 8.352 -17.406 2.496 1 98.25 171 LYS A C 1
ATOM 1343 O O . LYS A 1 171 ? 7.129 -17.266 2.564 1 98.25 171 LYS A O 1
ATOM 1348 N N . ASP A 1 172 ? 8.992 -18.422 1.993 1 98.81 172 ASP A N 1
ATOM 1349 C CA . ASP A 1 172 ? 8.25 -19.469 1.298 1 98.81 172 ASP A CA 1
ATOM 1350 C C . ASP A 1 172 ? 7.32 -20.219 2.256 1 98.81 172 ASP A C 1
ATOM 1352 O O . ASP A 1 172 ? 7.637 -20.375 3.436 1 98.81 172 ASP A O 1
ATOM 1356 N N . ILE A 1 173 ? 6.184 -20.641 1.767 1 98.88 173 ILE A N 1
ATOM 1357 C CA . ILE A 1 173 ? 5.23 -21.484 2.482 1 98.88 173 ILE A CA 1
ATOM 1358 C C . ILE A 1 173 ? 5.105 -22.828 1.78 1 98.88 173 ILE A C 1
ATOM 1360 O O . ILE A 1 173 ? 4.793 -22.891 0.588 1 98.88 173 ILE A O 1
ATOM 1364 N N . PRO A 1 174 ? 5.324 -23.922 2.461 1 98.75 174 PRO A N 1
ATOM 1365 C CA . PRO A 1 174 ? 5.254 -25.234 1.815 1 98.75 174 PRO A CA 1
ATOM 1366 C C . PRO A 1 174 ? 3.82 -25.656 1.499 1 98.75 174 PRO A C 1
ATOM 1368 O O . PRO A 1 174 ? 2.867 -25.062 1.993 1 98.75 174 PRO A O 1
ATOM 1371 N N . ASP A 1 175 ? 3.717 -26.75 0.722 1 98.81 175 ASP A N 1
ATOM 1372 C CA . ASP A 1 175 ? 2.424 -27.312 0.333 1 98.81 175 ASP A CA 1
ATOM 1373 C C . ASP A 1 175 ? 1.604 -27.703 1.56 1 98.81 175 ASP A C 1
ATOM 1375 O O . ASP A 1 175 ? 2.162 -28.062 2.596 1 98.81 175 ASP A O 1
ATOM 1379 N N . ASN A 1 176 ? 0.296 -27.594 1.426 1 98.75 176 ASN A N 1
ATOM 1380 C CA . ASN A 1 176 ? -0.68 -28.203 2.326 1 98.75 176 ASN A CA 1
ATOM 1381 C C . ASN A 1 176 ? -0.576 -27.625 3.734 1 98.75 176 ASN A C 1
ATOM 1383 O O . ASN A 1 176 ? -0.709 -28.344 4.719 1 98.75 176 ASN A O 1
ATOM 1387 N N . HIS A 1 177 ? -0.29 -26.312 3.838 1 98.81 177 HIS A N 1
ATOM 1388 C CA . HIS A 1 177 ? -0.157 -25.719 5.164 1 98.81 177 HIS A CA 1
ATOM 1389 C C . HIS A 1 177 ? -1.136 -24.562 5.352 1 98.81 177 HIS A C 1
ATOM 1391 O O . HIS A 1 177 ? -1.426 -23.828 4.402 1 98.81 177 HIS A O 1
ATOM 1397 N N . LEU A 1 178 ? -1.643 -24.453 6.516 1 98.88 178 LEU A N 1
ATOM 1398 C CA . LEU A 1 178 ? -2.168 -23.188 7.035 1 98.88 178 LEU A CA 1
ATOM 1399 C C . LEU A 1 178 ? -1.044 -22.312 7.574 1 98.88 178 LEU A C 1
ATOM 1401 O O . LEU A 1 178 ? -0.227 -22.766 8.375 1 98.88 178 LEU A O 1
ATOM 1405 N N . ALA A 1 179 ? -0.989 -21.109 7.074 1 98.88 179 ALA A N 1
ATOM 1406 C CA . ALA A 1 179 ? 0.04 -20.172 7.512 1 98.88 179 ALA A CA 1
ATOM 1407 C C . ALA A 1 179 ? -0.564 -18.812 7.848 1 98.88 179 ALA A C 1
ATOM 1409 O O . ALA A 1 179 ? -1.544 -18.391 7.227 1 98.88 179 ALA A O 1
ATOM 1410 N N . PHE A 1 180 ? -0.062 -18.109 8.883 1 98.56 180 PHE A N 1
ATOM 1411 C CA . PHE A 1 180 ? -0.506 -16.75 9.18 1 98.56 180 PHE A CA 1
ATOM 1412 C C . PHE A 1 180 ? 0.497 -16.047 10.078 1 98.56 180 PHE A C 1
ATOM 1414 O O . PHE A 1 180 ? 1.411 -16.672 10.617 1 98.56 180 PHE A O 1
ATOM 1421 N N . GLY A 1 181 ? 0.333 -14.766 10.094 1 97.38 181 GLY A N 1
ATOM 1422 C CA . GLY A 1 181 ? 1.146 -13.969 11 1 97.38 181 GLY A CA 1
ATOM 1423 C C . GLY A 1 181 ? 1.906 -12.859 10.297 1 97.38 181 GLY A C 1
ATOM 1424 O O . GLY A 1 181 ? 1.919 -12.789 9.062 1 97.38 181 GLY A O 1
ATOM 1425 N N . ASP A 1 182 ? 2.59 -12.008 11.133 1 95.69 182 ASP A N 1
ATOM 1426 C CA . ASP A 1 182 ? 3.471 -10.93 10.688 1 95.69 182 ASP A CA 1
ATOM 1427 C C . ASP A 1 182 ? 4.773 -10.922 11.484 1 95.69 182 ASP A C 1
ATOM 1429 O O . ASP A 1 182 ? 4.836 -10.359 12.578 1 95.69 182 ASP A O 1
ATOM 1433 N N . PRO A 1 183 ? 5.656 -11.547 10.938 1 95.25 183 PRO A N 1
ATOM 1434 C CA . PRO A 1 183 ? 5.77 -12.227 9.641 1 95.25 183 PRO A CA 1
ATOM 1435 C C . PRO A 1 183 ? 5.016 -13.555 9.602 1 95.25 183 PRO A C 1
ATOM 1437 O O . PRO A 1 183 ? 4.844 -14.195 10.633 1 95.25 183 PRO A O 1
ATOM 1440 N N . CYS A 1 184 ? 4.621 -13.891 8.461 1 98 184 CYS A N 1
ATOM 1441 C CA . CYS A 1 184 ? 3.855 -15.117 8.234 1 98 184 CYS A CA 1
ATOM 1442 C C . CYS A 1 184 ? 4.738 -16.344 8.383 1 98 184 CYS A C 1
ATOM 1444 O O . CYS A 1 184 ? 5.879 -16.359 7.91 1 98 184 CYS A O 1
ATOM 1446 N N . ARG A 1 185 ? 4.16 -17.375 8.992 1 98.06 185 ARG A N 1
ATOM 1447 C CA . ARG A 1 185 ? 4.832 -18.672 9.125 1 98.06 185 ARG A CA 1
ATOM 1448 C C . ARG A 1 185 ? 3.852 -19.828 8.938 1 98.06 185 ARG A C 1
ATOM 1450 O O . ARG A 1 185 ? 2.67 -19.703 9.266 1 98.06 185 ARG A O 1
ATOM 1457 N N . PRO A 1 186 ? 4.438 -20.938 8.383 1 98.62 186 PRO A N 1
ATOM 1458 C CA . PRO A 1 186 ? 3.59 -22.125 8.422 1 98.62 186 PRO A CA 1
ATOM 1459 C C . PRO A 1 186 ? 3.234 -22.547 9.844 1 98.62 186 PRO A C 1
ATOM 1461 O O . PRO A 1 186 ? 4.121 -22.703 10.688 1 98.62 186 PRO A O 1
ATOM 1464 N N . VAL A 1 187 ? 2.012 -22.812 10.164 1 98.62 187 VAL A N 1
ATOM 1465 C CA . VAL A 1 187 ? 1.567 -23.109 11.523 1 98.62 187 VAL A CA 1
ATOM 1466 C C . VAL A 1 187 ? 1.299 -24.609 11.664 1 98.62 187 VAL A C 1
ATOM 1468 O O . VAL A 1 187 ? 1.77 -25.25 12.609 1 98.62 187 VAL A O 1
ATOM 1471 N N . ARG A 1 188 ? 0.487 -25.188 10.703 1 98.44 188 ARG A N 1
ATOM 1472 C CA . ARG A 1 188 ? 0.171 -26.625 10.734 1 98.44 188 ARG A CA 1
ATOM 1473 C C . ARG A 1 188 ? -0.294 -27.109 9.367 1 98.44 188 ARG A C 1
ATOM 1475 O O . ARG A 1 188 ? -0.754 -26.312 8.539 1 98.44 188 ARG A O 1
ATOM 1482 N N . PRO A 1 189 ? -0.2 -28.438 9.188 1 98.44 189 PRO A N 1
ATOM 1483 C CA . PRO A 1 189 ? -0.758 -29 7.957 1 98.44 189 PRO A CA 1
ATOM 1484 C C . PRO A 1 189 ? -2.285 -28.984 7.934 1 98.44 189 PRO A C 1
ATOM 1486 O O . PRO A 1 189 ? -2.922 -29.031 8.992 1 98.44 189 PRO A O 1
ATOM 1489 N N . ILE A 1 190 ? -2.803 -28.828 6.836 1 98.44 190 ILE A N 1
ATOM 1490 C CA . ILE A 1 190 ? -4.234 -29 6.613 1 98.44 190 ILE A CA 1
ATOM 1491 C C . ILE A 1 190 ? -4.551 -30.469 6.363 1 98.44 190 ILE A C 1
ATOM 1493 O O . ILE A 1 190 ? -3.986 -31.094 5.457 1 98.44 190 ILE A O 1
ATOM 1497 N N . THR A 1 191 ? -5.461 -31.016 7.188 1 97.25 191 THR A N 1
ATOM 1498 C CA . THR A 1 191 ? -5.762 -32.438 7.148 1 97.25 191 THR A CA 1
ATOM 1499 C C . THR A 1 191 ? -7.27 -32.656 7.066 1 97.25 191 THR A C 1
ATOM 1501 O O . THR A 1 191 ? -8.047 -31.719 7.023 1 97.25 191 THR A O 1
ATOM 1504 N N . GLU A 1 192 ? -7.57 -33.938 7.07 1 95.25 192 GLU A N 1
ATOM 1505 C CA . GLU A 1 192 ? -8.984 -34.312 7.031 1 95.25 192 GLU A CA 1
ATOM 1506 C C . GLU A 1 192 ? -9.719 -33.781 8.258 1 95.25 192 GLU A C 1
ATOM 1508 O O . GLU A 1 192 ? -10.945 -33.656 8.242 1 95.25 192 GLU A O 1
ATOM 1513 N N . ALA A 1 193 ? -8.992 -33.531 9.289 1 96.94 193 ALA A N 1
ATOM 1514 C CA . ALA A 1 193 ? -9.602 -33 10.5 1 96.94 193 ALA A CA 1
ATOM 1515 C C . ALA A 1 193 ? -10.211 -31.625 10.25 1 96.94 193 ALA A C 1
ATOM 1517 O O . ALA A 1 193 ? -11.07 -31.172 11.016 1 96.94 193 ALA A O 1
ATOM 1518 N N . ASP A 1 194 ? -9.852 -31.094 9.133 1 97.06 194 ASP A N 1
ATOM 1519 C CA . ASP A 1 194 ? -10.328 -29.75 8.789 1 97.06 194 ASP A CA 1
ATOM 1520 C C . ASP A 1 194 ? -11.578 -29.812 7.91 1 97.06 194 ASP A C 1
ATOM 1522 O O . ASP A 1 194 ? -12.125 -28.781 7.52 1 97.06 194 ASP A O 1
ATOM 1526 N N . SER A 1 195 ? -12.125 -31 7.703 1 95 195 SER A N 1
ATOM 1527 C CA . SER A 1 195 ? -13.242 -31.156 6.785 1 95 195 SER A CA 1
ATOM 1528 C C . SER A 1 195 ? -14.492 -30.469 7.305 1 95 195 SER A C 1
ATOM 1530 O O . SER A 1 195 ? -14.805 -30.547 8.5 1 95 195 SER A O 1
ATOM 1532 N N . LYS A 1 196 ? -15.258 -29.844 6.383 1 94.31 196 LYS A N 1
ATOM 1533 C CA . LYS A 1 196 ? -16.547 -29.234 6.691 1 94.31 196 LYS A CA 1
ATOM 1534 C C . LYS A 1 196 ? -17.656 -29.812 5.828 1 94.31 196 LYS A C 1
ATOM 1536 O O . LYS A 1 196 ? -18.641 -29.141 5.539 1 94.31 196 LYS A O 1
ATOM 1541 N N . LYS A 1 197 ? -17.469 -30.969 5.414 1 91.81 197 LYS A N 1
ATOM 1542 C CA . LYS A 1 197 ? -18.438 -31.609 4.531 1 91.81 197 LYS A CA 1
ATOM 1543 C C . LYS A 1 197 ? -19.797 -31.75 5.207 1 91.81 197 LYS A C 1
ATOM 1545 O O . LYS A 1 197 ? -20.828 -31.828 4.535 1 91.81 197 LYS A O 1
ATOM 1550 N N . HIS A 1 198 ? -19.781 -31.828 6.457 1 92.44 198 HIS A N 1
ATOM 1551 C CA . HIS A 1 198 ? -21.016 -32 7.199 1 92.44 198 HIS A CA 1
ATOM 1552 C C . HIS A 1 198 ? -21.938 -30.797 7.023 1 92.44 198 HIS A C 1
ATOM 1554 O O . HIS A 1 198 ? -23.125 -30.859 7.34 1 92.44 198 HIS A O 1
ATOM 1560 N N . LEU A 1 199 ? -21.344 -29.672 6.555 1 94.94 199 LEU A N 1
ATOM 1561 C CA . LEU A 1 199 ? -22.125 -28.453 6.359 1 94.94 199 LEU A CA 1
ATOM 1562 C C . LEU A 1 199 ? -22.812 -28.469 5 1 94.94 199 LEU A C 1
ATOM 1564 O O . LEU A 1 199 ? -23.547 -27.547 4.668 1 94.94 199 LEU A O 1
ATOM 1568 N N . ILE A 1 200 ? -22.578 -29.469 4.168 1 93.75 200 ILE A N 1
ATOM 1569 C CA . ILE A 1 200 ? -23.172 -29.562 2.836 1 93.75 200 ILE A CA 1
ATOM 1570 C C . ILE A 1 200 ? -24.5 -30.297 2.904 1 93.75 200 ILE A C 1
ATOM 1572 O O . ILE A 1 200 ? -24.578 -31.422 3.406 1 93.75 200 ILE A O 1
ATOM 1576 N N . LEU A 1 201 ? -25.469 -29.531 2.416 1 95.5 201 LEU A N 1
ATOM 1577 C CA . LEU A 1 201 ? -26.781 -30.172 2.334 1 95.5 201 LEU A CA 1
ATOM 1578 C C . LEU A 1 201 ? -26.75 -31.328 1.34 1 95.5 201 LEU A C 1
ATOM 1580 O O . LEU A 1 201 ? -26.031 -31.266 0.335 1 95.5 201 LEU A O 1
ATOM 1584 N N . GLU A 1 202 ? -27.562 -32.281 1.61 1 93.56 202 GLU A N 1
ATOM 1585 C CA . GLU A 1 202 ? -27.641 -33.469 0.742 1 93.56 202 GLU A CA 1
ATOM 1586 C C . GLU A 1 202 ? -27.969 -33.062 -0.696 1 93.56 202 GLU A C 1
ATOM 1588 O O . GLU A 1 202 ? -27.375 -33.594 -1.639 1 93.56 202 GLU A O 1
ATOM 1593 N N . GLU A 1 203 ? -28.859 -32.125 -0.828 1 95.38 203 GLU A N 1
ATOM 1594 C CA . GLU A 1 203 ? -29.312 -31.734 -2.158 1 95.38 203 GLU A CA 1
ATOM 1595 C C . GLU A 1 203 ? -28.203 -31.016 -2.924 1 95.38 203 GLU A C 1
ATOM 1597 O O . GLU A 1 203 ? -28.281 -30.875 -4.148 1 95.38 203 GLU A O 1
ATOM 1602 N N . ASP A 1 204 ? -27.172 -30.562 -2.188 1 94.25 204 ASP A N 1
ATOM 1603 C CA . ASP A 1 204 ? -26.094 -29.812 -2.828 1 94.25 204 ASP A CA 1
ATOM 1604 C C . ASP A 1 204 ? -24.844 -30.672 -3.021 1 94.25 204 ASP A C 1
ATOM 1606 O O . ASP A 1 204 ? -23.844 -30.203 -3.559 1 94.25 204 ASP A O 1
ATOM 1610 N N . LEU A 1 205 ? -24.875 -31.891 -2.66 1 90.69 205 LEU A N 1
ATOM 1611 C CA . LEU A 1 205 ? -23.719 -32.781 -2.662 1 90.69 205 LEU A CA 1
ATOM 1612 C C . LEU A 1 205 ? -23.188 -32.969 -4.078 1 90.69 205 LEU A C 1
ATOM 1614 O O . LEU A 1 205 ? -21.969 -33.031 -4.285 1 90.69 205 LEU A O 1
ATOM 1618 N N . LYS A 1 206 ? -24.078 -33.031 -4.977 1 90.94 206 LYS A N 1
ATOM 1619 C CA . LYS A 1 206 ? -23.656 -33.219 -6.363 1 90.94 206 LYS A CA 1
ATOM 1620 C C . LYS A 1 206 ? -22.891 -31.984 -6.859 1 90.94 206 LYS A C 1
ATOM 1622 O O . LYS A 1 206 ? -21.828 -32.094 -7.477 1 90.94 206 LYS A O 1
ATOM 1627 N N . HIS A 1 207 ? -23.422 -30.859 -6.562 1 92.38 207 HIS A N 1
ATOM 1628 C CA . HIS A 1 207 ? -22.828 -29.609 -7.008 1 92.38 207 HIS A CA 1
ATOM 1629 C C . HIS A 1 207 ? -21.438 -29.422 -6.41 1 92.38 207 HIS A C 1
ATOM 1631 O O . HIS A 1 207 ? -20.469 -29.188 -7.137 1 92.38 207 HIS A O 1
ATOM 1637 N N . PHE A 1 208 ? -21.234 -29.641 -5.121 1 92.44 208 PHE A N 1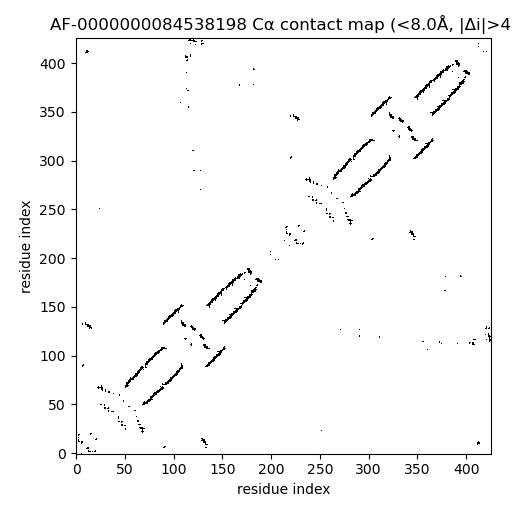
ATOM 1638 C CA . PHE A 1 208 ? -19.969 -29.391 -4.449 1 92.44 208 PHE A CA 1
ATOM 1639 C C . PHE A 1 208 ? -19.062 -30.609 -4.559 1 92.44 208 PHE A C 1
ATOM 1641 O O . PHE A 1 208 ? -17.891 -30.547 -4.156 1 92.44 208 PHE A O 1
ATOM 1648 N N . GLY A 1 209 ? -19.578 -31.672 -5.043 1 87.5 209 GLY A N 1
ATOM 1649 C CA . GLY A 1 209 ? -18.781 -32.875 -5.258 1 87.5 209 GLY A CA 1
ATOM 1650 C C . GLY A 1 209 ? -17.656 -32.688 -6.258 1 87.5 209 GLY A C 1
ATOM 1651 O O . GLY A 1 209 ? -16.656 -33.375 -6.207 1 87.5 209 GLY A O 1
ATOM 1652 N N . TYR A 1 210 ? -17.75 -31.625 -7.129 1 84.88 210 TYR A N 1
ATOM 1653 C CA . TYR A 1 210 ? -16.719 -31.328 -8.117 1 84.88 210 TYR A CA 1
ATOM 1654 C C . TYR A 1 210 ? -15.492 -30.734 -7.453 1 84.88 210 TYR A C 1
ATOM 1656 O O . TYR A 1 210 ? -14.383 -30.797 -8 1 84.88 210 TYR A O 1
ATOM 1664 N N . ASN A 1 211 ? -15.688 -30.062 -6.297 1 82.31 211 ASN A N 1
ATOM 1665 C CA . ASN A 1 211 ? -14.562 -29.5 -5.555 1 82.31 211 ASN A CA 1
ATOM 1666 C C . ASN A 1 211 ? -13.742 -30.594 -4.879 1 82.31 211 ASN A C 1
ATOM 1668 O O . ASN A 1 211 ? -12.578 -30.375 -4.527 1 82.31 211 ASN A O 1
ATOM 1672 N N . ILE A 1 212 ? -14.359 -31.672 -4.559 1 68.81 212 ILE A N 1
ATOM 1673 C CA . ILE A 1 212 ? -13.812 -32.719 -3.703 1 68.81 212 ILE A CA 1
ATOM 1674 C C . ILE A 1 212 ? -13.062 -33.75 -4.555 1 68.81 212 ILE A C 1
ATOM 1676 O O . ILE A 1 212 ? -12.203 -34.469 -4.047 1 68.81 212 ILE A O 1
ATOM 1680 N N . LYS A 1 213 ? -13.055 -33.562 -5.82 1 60.34 213 LYS A N 1
ATOM 1681 C CA . LYS A 1 213 ? -12.438 -34.562 -6.664 1 60.34 213 LYS A CA 1
ATOM 1682 C C . LYS A 1 213 ? -10.938 -34.344 -6.809 1 60.34 213 LYS A C 1
ATOM 1684 O O . LYS A 1 213 ? -10.484 -33.188 -6.77 1 60.34 213 LYS A O 1
ATOM 1689 N N . MET B 1 1 ? -12.711 29.891 21.391 1 85.12 1 MET B N 1
ATOM 1690 C CA . MET B 1 1 ? -11.633 29.266 20.625 1 85.12 1 MET B CA 1
ATOM 1691 C C . MET B 1 1 ? -12.195 28.453 19.469 1 85.12 1 MET B C 1
ATOM 1693 O O . MET B 1 1 ? -13.18 27.719 19.641 1 85.12 1 MET B O 1
ATOM 1697 N N . ARG B 1 2 ? -11.641 28.688 18.281 1 88.75 2 ARG B N 1
ATOM 1698 C CA . ARG B 1 2 ? -12.078 27.906 17.125 1 88.75 2 ARG B CA 1
ATOM 1699 C C . ARG B 1 2 ? -11.68 26.438 17.281 1 88.75 2 ARG B C 1
ATOM 1701 O O . ARG B 1 2 ? -10.734 26.125 18 1 88.75 2 ARG B O 1
ATOM 1708 N N . GLU B 1 3 ? -12.477 25.594 16.781 1 88.75 3 GLU B N 1
ATOM 1709 C CA . GLU B 1 3 ? -12.195 24.156 16.891 1 88.75 3 GLU B CA 1
ATOM 1710 C C . GLU B 1 3 ? -10.781 23.844 16.406 1 88.75 3 GLU B C 1
ATOM 1712 O O . GLU B 1 3 ? -10.078 23.031 17.031 1 88.75 3 GLU B O 1
ATOM 1717 N N . GLU B 1 4 ? -10.336 24.469 15.398 1 88.75 4 GLU B N 1
ATOM 1718 C CA . GLU B 1 4 ? -9 24.219 14.852 1 88.75 4 GLU B CA 1
ATOM 1719 C C . GLU B 1 4 ? -7.918 24.609 15.859 1 88.75 4 GLU B C 1
ATOM 1721 O O . GLU B 1 4 ? -6.895 23.922 15.961 1 88.75 4 GLU B O 1
ATOM 1726 N N . GLU B 1 5 ? -8.102 25.609 16.531 1 91.44 5 GLU B N 1
ATOM 1727 C CA . GLU B 1 5 ? -7.16 26.047 17.562 1 91.44 5 GLU B CA 1
ATOM 1728 C C . GLU B 1 5 ? -7.07 25.016 18.688 1 91.44 5 GLU B C 1
ATOM 1730 O O . GLU B 1 5 ? -6.008 24.844 19.281 1 91.44 5 GLU B O 1
ATOM 1735 N N . LYS B 1 6 ? -8.266 24.453 19.016 1 90.44 6 LYS B N 1
ATOM 1736 C CA . LYS B 1 6 ? -8.273 23.406 20.031 1 90.44 6 LYS B CA 1
ATOM 1737 C C . LYS B 1 6 ? -7.359 22.25 19.625 1 90.44 6 LYS B C 1
ATOM 1739 O O . LYS B 1 6 ? -6.656 21.688 20.453 1 90.44 6 LYS B O 1
ATOM 1744 N N . ILE B 1 7 ? -7.352 21.891 18.344 1 89.19 7 ILE B N 1
ATOM 1745 C CA . ILE B 1 7 ? -6.52 20.828 17.812 1 89.19 7 ILE B CA 1
ATOM 1746 C C . ILE B 1 7 ? -5.055 21.094 18.141 1 89.19 7 ILE B C 1
ATOM 1748 O O . ILE B 1 7 ? -4.383 20.266 18.75 1 89.19 7 ILE B O 1
ATOM 1752 N N . PHE B 1 8 ?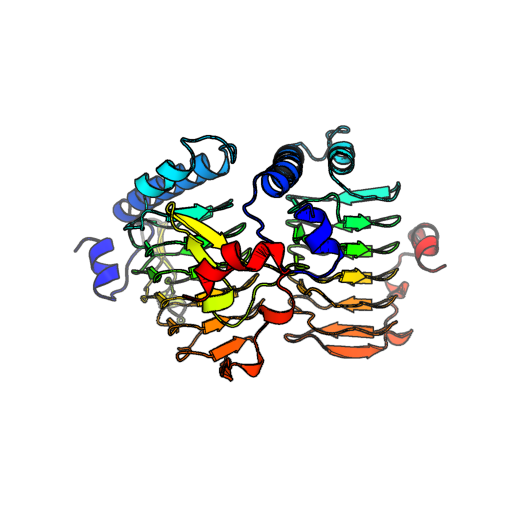 -4.609 22.297 17.875 1 91.81 8 PHE B N 1
ATOM 1753 C CA . PHE B 1 8 ? -3.186 22.609 17.953 1 91.81 8 PHE B CA 1
ATOM 1754 C C . PHE B 1 8 ? -2.768 22.859 19.406 1 91.81 8 PHE B C 1
ATOM 1756 O O . PHE B 1 8 ? -1.575 22.875 19.703 1 91.81 8 PHE B O 1
ATOM 1763 N N . SER B 1 9 ? -3.721 23.016 20.25 1 91.56 9 SER B N 1
ATOM 1764 C CA . SER B 1 9 ? -3.432 23.188 21.672 1 91.56 9 SER B CA 1
ATOM 1765 C C . SER B 1 9 ? -3.518 21.859 22.422 1 91.56 9 SER B C 1
ATOM 1767 O O . SER B 1 9 ? -3.418 21.828 23.641 1 91.56 9 SER B O 1
ATOM 1769 N N . GLY B 1 10 ? -3.773 20.766 21.656 1 89.44 10 GLY B N 1
ATOM 1770 C CA . GLY B 1 10 ? -3.828 19.438 22.25 1 89.44 10 GLY B CA 1
ATOM 1771 C C . GLY B 1 10 ? -5.098 19.203 23.047 1 89.44 10 GLY B C 1
ATOM 1772 O O . GLY B 1 10 ? -5.113 18.359 23.969 1 89.44 10 GLY B O 1
ATOM 1773 N N . LYS B 1 11 ? -6.086 19.969 22.781 1 92.25 11 LYS B N 1
ATOM 1774 C CA . LYS B 1 11 ? -7.352 19.859 23.5 1 92.25 11 LYS B CA 1
ATOM 1775 C C . LYS B 1 11 ? -8.375 19.062 22.688 1 92.25 11 LYS B C 1
ATOM 1777 O O . LYS B 1 11 ? -8.195 18.875 21.484 1 92.25 11 LYS B O 1
ATOM 1782 N N . MET B 1 12 ? -9.383 18.656 23.406 1 93.5 12 MET B N 1
ATOM 1783 C CA . MET B 1 12 ? -10.484 17.969 22.766 1 93.5 12 MET B CA 1
ATOM 1784 C C . MET B 1 12 ? -11.25 18.891 21.828 1 93.5 12 MET B C 1
ATOM 1786 O O . MET B 1 12 ? -11.469 20.062 22.141 1 93.5 12 MET B O 1
ATOM 1790 N N . PHE B 1 13 ? -11.695 18.344 20.703 1 93.19 13 PHE B N 1
ATOM 1791 C CA . PHE B 1 13 ? -12.469 19.141 19.75 1 93.19 13 PHE B CA 1
ATOM 1792 C C . PHE B 1 13 ? -13.594 18.328 19.141 1 93.19 13 PHE B C 1
ATOM 1794 O O . PHE B 1 13 ? -13.617 17.094 19.281 1 93.19 13 PHE B O 1
ATOM 1801 N N . ASP B 1 14 ? -14.578 18.969 18.594 1 90.94 14 ASP B N 1
ATOM 1802 C CA . ASP B 1 14 ? -15.688 18.344 17.891 1 90.94 14 ASP B CA 1
ATOM 1803 C C . ASP B 1 14 ? -15.492 18.422 16.375 1 90.94 14 ASP B C 1
ATOM 1805 O O . ASP B 1 14 ? -15.664 19.484 15.781 1 90.94 14 ASP B O 1
ATOM 1809 N N . PRO B 1 15 ? -15.188 17.25 15.727 1 90.44 15 PRO B N 1
ATOM 1810 C CA . PRO B 1 15 ? -14.883 17.266 14.297 1 90.44 15 PRO B CA 1
ATOM 1811 C C . PRO B 1 15 ? -16.109 17.547 13.43 1 90.44 15 PRO B C 1
ATOM 1813 O O . PRO B 1 15 ? -15.992 17.75 12.219 1 90.44 15 PRO B O 1
ATOM 1816 N N . ARG B 1 16 ? -17.266 17.641 14 1 88.88 16 ARG B N 1
ATOM 1817 C CA . ARG B 1 16 ? -18.516 17.75 13.25 1 88.88 16 ARG B CA 1
ATOM 1818 C C . ARG B 1 16 ? -19 19.188 13.203 1 88.88 16 ARG B C 1
ATOM 1820 O O . ARG B 1 16 ? -20.016 19.484 12.562 1 88.88 16 ARG B O 1
ATOM 1827 N N . LYS B 1 17 ? -18.234 20.078 13.82 1 90.62 17 LYS B N 1
ATOM 1828 C CA . LYS B 1 17 ? -18.578 21.484 13.719 1 90.62 17 LYS B CA 1
ATOM 1829 C C . LYS B 1 17 ? -18.375 22 12.297 1 90.62 17 LYS B C 1
ATOM 1831 O O . LYS B 1 17 ? -17.422 21.609 11.617 1 90.62 17 LYS B O 1
ATOM 1836 N N . LYS B 1 18 ? -19.234 22.922 11.961 1 92.19 18 LYS B N 1
ATOM 1837 C CA . LYS B 1 18 ? -19.25 23.438 10.594 1 92.19 18 LYS B CA 1
ATOM 1838 C C . LYS B 1 18 ? -17.859 23.938 10.18 1 92.19 18 LYS B C 1
ATOM 1840 O O . LYS B 1 18 ? -17.438 23.734 9.047 1 92.19 18 LYS B O 1
ATOM 1845 N N . GLU B 1 19 ? -17.266 24.609 11.039 1 93.44 19 GLU B N 1
ATOM 1846 C CA . GLU B 1 19 ? -15.93 25.156 10.773 1 93.44 19 GLU B CA 1
ATOM 1847 C C . GLU B 1 19 ? -14.992 24.078 10.242 1 93.44 19 GLU B C 1
ATOM 1849 O O . GLU B 1 19 ? -14.383 24.234 9.18 1 93.44 19 GLU B O 1
ATOM 1854 N N . LEU B 1 20 ? -14.875 23.016 10.906 1 94.38 20 LEU B N 1
ATOM 1855 C CA . LEU B 1 20 ? -13.969 21.922 10.531 1 94.38 20 LEU B CA 1
ATOM 1856 C C . LEU B 1 20 ? -14.508 21.156 9.328 1 94.38 20 LEU B C 1
ATOM 1858 O O . LEU B 1 20 ? -13.734 20.719 8.477 1 94.38 20 LEU B O 1
ATOM 1862 N N . LYS B 1 21 ? -15.789 21.031 9.258 1 94.88 21 LYS B N 1
ATOM 1863 C CA . LYS B 1 21 ? -16.406 20.375 8.109 1 94.88 21 LYS B CA 1
ATOM 1864 C C . LYS B 1 21 ? -16.078 21.109 6.812 1 94.88 21 LYS B C 1
ATOM 1866 O O . LYS B 1 21 ? -15.836 20.469 5.781 1 94.88 21 LYS B O 1
ATOM 1871 N N . ASP B 1 22 ? -16.094 22.391 6.887 1 95.81 22 ASP B N 1
ATOM 1872 C CA . ASP B 1 22 ? -15.82 23.188 5.699 1 95.81 22 ASP B CA 1
ATOM 1873 C C . ASP B 1 22 ? -14.383 23 5.234 1 95.81 22 ASP B C 1
ATOM 1875 O O . ASP B 1 22 ? -14.117 22.922 4.035 1 95.81 22 ASP B O 1
ATOM 1879 N N . ILE B 1 23 ? -13.5 22.984 6.168 1 95.06 23 ILE B N 1
ATOM 1880 C CA . ILE B 1 23 ? -12.094 22.781 5.828 1 95.06 23 ILE B CA 1
ATOM 1881 C C . ILE B 1 23 ? -11.914 21.391 5.207 1 95.06 23 ILE B C 1
ATOM 1883 O O . ILE B 1 23 ? -11.234 21.25 4.184 1 95.06 23 ILE B O 1
ATOM 1887 N N . LYS B 1 24 ? -12.523 20.375 5.754 1 97.5 24 LYS B N 1
ATOM 1888 C CA . LYS B 1 24 ? -12.445 19.016 5.234 1 97.5 24 LYS B CA 1
ATOM 1889 C C . LYS B 1 24 ? -13.023 18.922 3.826 1 97.5 24 LYS B C 1
ATOM 1891 O O . LYS B 1 24 ? -12.477 18.234 2.967 1 97.5 24 LYS B O 1
ATOM 1896 N N . HIS B 1 25 ? -14.125 19.594 3.725 1 98.19 25 HIS B N 1
ATOM 1897 C CA . HIS B 1 25 ? -14.812 19.531 2.443 1 98.19 25 HIS B CA 1
ATOM 1898 C C . HIS B 1 25 ? -13.922 20.031 1.313 1 98.19 25 HIS B C 1
ATOM 1900 O O . HIS B 1 25 ? -13.93 19.469 0.216 1 98.19 25 HIS B O 1
ATOM 1906 N N . LYS B 1 26 ? -13.203 21.062 1.586 1 97.25 26 LYS B N 1
ATOM 1907 C CA . LYS B 1 26 ? -12.273 21.594 0.591 1 97.25 26 LYS B CA 1
ATOM 1908 C C . LYS B 1 26 ? -11.25 20.547 0.182 1 97.25 26 LYS B C 1
ATOM 1910 O O . LYS B 1 26 ? -11.008 20.328 -1.009 1 97.25 26 LYS B O 1
ATOM 1915 N N . ALA B 1 27 ? -10.664 19.891 1.132 1 98.31 27 ALA B N 1
ATOM 1916 C CA . ALA B 1 27 ? -9.672 18.859 0.872 1 98.31 27 ALA B CA 1
ATOM 1917 C C . ALA B 1 27 ? -10.289 17.656 0.16 1 98.31 27 ALA B C 1
ATOM 1919 O O . ALA B 1 27 ? -9.719 17.125 -0.792 1 98.31 27 ALA B O 1
ATOM 1920 N N . HIS B 1 28 ? -11.461 17.281 0.639 1 98.69 28 HIS B N 1
ATOM 1921 C CA . HIS B 1 28 ? -12.125 16.109 0.083 1 98.69 28 HIS B CA 1
ATOM 1922 C C . HIS B 1 28 ? -12.477 16.328 -1.386 1 98.69 28 HIS B C 1
ATOM 1924 O O . HIS B 1 28 ? -12.305 15.414 -2.205 1 98.69 28 HIS B O 1
ATOM 1930 N N . THR B 1 29 ? -12.93 17.484 -1.693 1 98.69 29 THR B N 1
ATOM 1931 C CA . THR B 1 29 ? -13.297 17.781 -3.072 1 98.69 29 THR B CA 1
ATOM 1932 C C . THR B 1 29 ? -12.062 17.812 -3.967 1 98.69 29 THR B C 1
ATOM 1934 O O . THR B 1 29 ? -12.094 17.328 -5.102 1 98.69 29 THR B O 1
ATOM 1937 N N . ALA B 1 30 ? -11 18.359 -3.48 1 98.69 30 ALA B N 1
ATOM 1938 C CA . ALA B 1 30 ? -9.75 18.375 -4.234 1 98.69 30 ALA B CA 1
ATOM 1939 C C . ALA B 1 30 ? -9.219 16.969 -4.461 1 98.69 30 ALA B C 1
ATOM 1941 O O . ALA B 1 30 ? -8.758 16.641 -5.555 1 98.69 30 ALA B O 1
ATOM 1942 N N . CYS B 1 31 ? -9.266 16.125 -3.443 1 98.69 31 CYS B N 1
ATOM 1943 C CA . CYS B 1 31 ? -8.828 14.734 -3.574 1 98.69 31 CYS B CA 1
ATOM 1944 C C . CYS B 1 31 ? -9.656 13.992 -4.617 1 98.69 31 CYS B C 1
ATOM 1946 O O . CYS B 1 31 ? -9.117 13.234 -5.422 1 98.69 31 CYS B O 1
ATOM 1948 N N . GLN B 1 32 ? -10.969 14.25 -4.543 1 98.19 32 GLN B N 1
ATOM 1949 C CA . GLN B 1 32 ? -11.844 13.617 -5.523 1 98.19 32 GLN B CA 1
ATOM 1950 C C . GLN B 1 32 ? -11.461 14.016 -6.945 1 98.19 32 GLN B C 1
ATOM 1952 O O . GLN B 1 32 ? -11.406 13.164 -7.84 1 98.19 32 GLN B O 1
ATOM 1957 N N . ARG B 1 33 ? -11.25 15.25 -7.148 1 98.38 33 ARG B N 1
ATOM 1958 C CA . ARG B 1 33 ? -10.828 15.742 -8.453 1 98.38 33 ARG B CA 1
ATOM 1959 C C . ARG B 1 33 ? -9.5 15.117 -8.883 1 98.38 33 ARG B C 1
ATOM 1961 O O . ARG B 1 33 ? -9.383 14.609 -10 1 98.38 33 ARG B O 1
ATOM 1968 N N . TYR B 1 34 ? -8.516 15.148 -8 1 98.62 34 TYR B N 1
ATOM 1969 C CA . TYR B 1 34 ? -7.207 14.578 -8.281 1 98.62 34 TYR B CA 1
ATOM 1970 C C . TYR B 1 34 ? -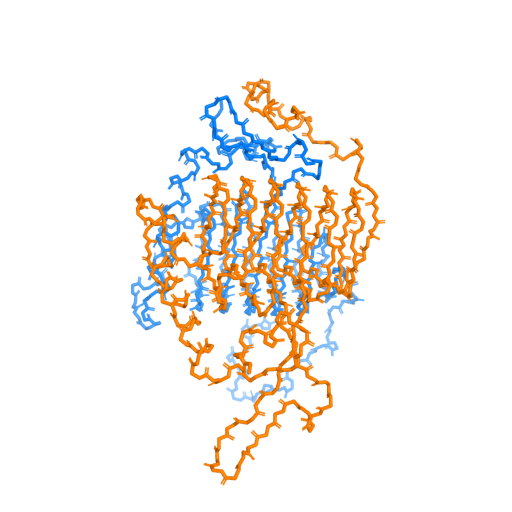7.324 13.125 -8.727 1 98.62 34 TYR B C 1
ATOM 1972 O O . TYR B 1 34 ? -6.711 12.719 -9.711 1 98.62 34 TYR B O 1
ATOM 1980 N N . ASN B 1 35 ? -8.148 12.398 -8.008 1 97.5 35 ASN B N 1
ATOM 1981 C CA . ASN B 1 35 ? -8.273 10.961 -8.211 1 97.5 35 ASN B CA 1
ATOM 1982 C C . ASN B 1 35 ? -8.945 10.641 -9.547 1 97.5 35 ASN B C 1
ATOM 1984 O O . ASN B 1 35 ? -8.773 9.547 -10.086 1 97.5 35 ASN B O 1
ATOM 1988 N N . ALA B 1 36 ? -9.672 11.547 -10.055 1 96.25 36 ALA B N 1
ATOM 1989 C CA . ALA B 1 36 ? -10.414 11.328 -11.289 1 96.25 36 ALA B CA 1
ATOM 1990 C C . ALA B 1 36 ? -9.602 11.734 -12.508 1 96.25 36 ALA B C 1
ATOM 1992 O O . ALA B 1 36 ? -9.945 11.398 -13.641 1 96.25 36 ALA B O 1
ATOM 1993 N N . MET B 1 37 ? -8.5 12.438 -12.297 1 97.31 37 MET B N 1
ATOM 1994 C CA . MET B 1 37 ? -7.711 12.977 -13.398 1 97.31 37 MET B CA 1
ATOM 1995 C C . MET B 1 37 ? -6.734 11.938 -13.93 1 97.31 37 MET B C 1
ATOM 1997 O O . MET B 1 37 ? -6.227 11.109 -13.172 1 97.31 37 MET B O 1
ATOM 2001 N N . ASP B 1 38 ? -6.473 12.078 -15.219 1 97.56 38 ASP B N 1
ATOM 2002 C CA . ASP B 1 38 ? -5.477 11.227 -15.859 1 97.56 38 ASP B CA 1
ATOM 2003 C C . ASP B 1 38 ? -4.074 11.531 -15.336 1 97.56 38 ASP B C 1
ATOM 2005 O O . ASP B 1 38 ? -3.736 12.688 -15.102 1 97.56 38 ASP B O 1
ATOM 2009 N N . GLU B 1 39 ? -3.287 10.469 -15.328 1 96.19 39 GLU B N 1
ATOM 2010 C CA . GLU B 1 39 ? -1.939 10.602 -14.781 1 96.19 39 GLU B CA 1
ATOM 2011 C C . GLU B 1 39 ? -1.076 11.516 -15.648 1 96.19 39 GLU B C 1
ATOM 2013 O O . GLU B 1 39 ? -0.099 12.094 -15.164 1 96.19 39 GLU B O 1
ATOM 2018 N N . TYR B 1 40 ? -1.421 11.672 -16.891 1 96.38 40 TYR B N 1
ATOM 2019 C CA . TYR B 1 40 ? -0.612 12.477 -17.797 1 96.38 40 TYR B CA 1
ATOM 2020 C C . TYR B 1 40 ? -1.148 13.898 -17.891 1 96.38 40 TYR B C 1
ATOM 2022 O O . TYR B 1 40 ? -0.564 14.75 -18.578 1 96.38 40 TYR B O 1
ATOM 2030 N N . ASP B 1 41 ? -2.275 14.18 -17.25 1 97.44 41 ASP B N 1
ATOM 2031 C CA . ASP B 1 41 ? -2.803 15.539 -17.219 1 97.44 41 ASP B CA 1
ATOM 2032 C C . ASP B 1 41 ? -1.858 16.469 -16.453 1 97.44 41 ASP B C 1
ATOM 2034 O O . ASP B 1 41 ? -1.624 16.297 -15.266 1 97.44 41 ASP B O 1
ATOM 2038 N N . PRO B 1 42 ? -1.31 17.422 -17.141 1 96.81 42 PRO B N 1
ATOM 2039 C CA . PRO B 1 42 ? -0.35 18.312 -16.484 1 96.81 42 PRO B CA 1
ATOM 2040 C C . PRO B 1 42 ? -0.978 19.125 -15.359 1 96.81 42 PRO B C 1
ATOM 2042 O O . PRO B 1 42 ? -0.262 19.688 -14.523 1 96.81 42 PRO B O 1
ATOM 2045 N N . ASP B 1 43 ? -2.248 19.234 -15.305 1 97.94 43 ASP B N 1
ATOM 2046 C CA . ASP B 1 43 ? -2.939 20.016 -14.289 1 97.94 43 ASP B CA 1
ATOM 2047 C C . ASP B 1 43 ? -3.258 19.172 -13.055 1 97.94 43 ASP B C 1
ATOM 2049 O O . ASP B 1 43 ? -3.871 19.656 -12.102 1 97.94 43 ASP B O 1
ATOM 2053 N N . ARG B 1 44 ? -2.807 17.891 -13.094 1 97.88 44 ARG B N 1
ATOM 2054 C CA . ARG B 1 44 ? -3.15 16.969 -12.016 1 97.88 44 ARG B CA 1
ATOM 2055 C C . ARG B 1 44 ? -2.348 17.266 -10.758 1 97.88 44 ARG B C 1
ATOM 2057 O O . ARG B 1 44 ? -2.922 17.5 -9.688 1 97.88 44 ARG B O 1
ATOM 2064 N N . LEU B 1 45 ? -1.053 17.406 -10.789 1 97.19 45 LEU B N 1
ATOM 2065 C CA . LEU B 1 45 ? -0.184 17.562 -9.625 1 97.19 45 LEU B CA 1
ATOM 2066 C C . LEU B 1 45 ? -0.451 18.875 -8.906 1 97.19 45 LEU B C 1
ATOM 2068 O O . LEU B 1 45 ? -0.497 18.922 -7.68 1 97.19 45 LEU B O 1
ATOM 2072 N N . PRO B 1 46 ? -0.751 19.953 -9.656 1 97.94 46 PRO B N 1
ATOM 2073 C CA . PRO B 1 46 ? -1.017 21.234 -8.992 1 97.94 46 PRO B CA 1
ATOM 2074 C C . PRO B 1 46 ? -2.252 21.188 -8.102 1 97.94 46 PRO B C 1
ATOM 2076 O O . PRO B 1 46 ? -2.412 22.047 -7.219 1 97.94 46 PRO B O 1
ATOM 2079 N N . VAL B 1 47 ? -3.152 20.234 -8.297 1 98.62 47 VAL B N 1
ATOM 2080 C CA . VAL B 1 47 ? -4.344 20.094 -7.465 1 98.62 47 VAL B CA 1
ATOM 2081 C C . VAL B 1 47 ? -3.934 19.922 -6.004 1 98.62 47 VAL B C 1
ATOM 2083 O O . VAL B 1 47 ? -4.621 20.406 -5.102 1 98.62 47 VAL B O 1
ATOM 2086 N N . ILE B 1 48 ? -2.77 19.281 -5.766 1 98.62 48 ILE B N 1
ATOM 2087 C CA . ILE B 1 48 ? -2.279 19.016 -4.422 1 98.62 48 ILE B CA 1
ATOM 2088 C C . ILE B 1 48 ? -2.035 20.328 -3.684 1 98.62 48 ILE B C 1
ATOM 2090 O O . ILE B 1 48 ? -2.342 20.438 -2.494 1 98.62 48 ILE B O 1
ATOM 2094 N N . GLU B 1 49 ? -1.571 21.266 -4.34 1 98.25 49 GLU B N 1
ATOM 2095 C CA . GLU B 1 49 ? -1.2 22.547 -3.75 1 98.25 49 GLU B CA 1
ATOM 2096 C C . GLU B 1 49 ? -2.434 23.328 -3.289 1 98.25 49 GLU B C 1
ATOM 2098 O O . GLU B 1 49 ? -2.32 24.281 -2.521 1 98.25 49 GLU B O 1
ATOM 2103 N N . GLU B 1 50 ? -3.586 22.984 -3.777 1 97.88 50 GLU B N 1
ATOM 2104 C CA . GLU B 1 50 ? -4.816 23.688 -3.434 1 97.88 50 GLU B CA 1
ATOM 2105 C C . GLU B 1 50 ? -5.211 23.438 -1.982 1 97.88 50 GLU B C 1
ATOM 2107 O O . GLU B 1 50 ? -6 24.188 -1.406 1 97.88 50 GLU B O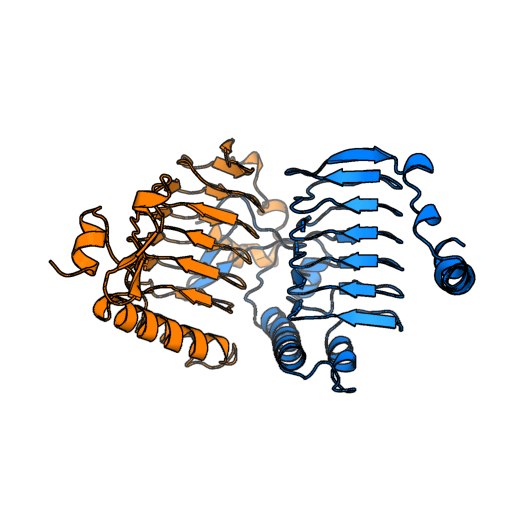 1
ATOM 2112 N N . PHE B 1 51 ? -4.695 22.328 -1.462 1 98 51 PHE B N 1
ATOM 2113 C CA . PHE B 1 51 ? -5.234 22 -0.146 1 98 51 PHE B CA 1
ATOM 2114 C C . PHE B 1 51 ? -4.117 21.641 0.826 1 98 51 PHE B C 1
ATOM 2116 O O . PHE B 1 51 ? -4.324 21.625 2.041 1 98 51 PHE B O 1
ATOM 2123 N N . ILE B 1 52 ? -2.906 21.359 0.428 1 98.62 52 ILE B N 1
ATOM 2124 C CA . ILE B 1 52 ? -1.828 20.859 1.275 1 98.62 52 ILE B CA 1
ATOM 2125 C C . ILE B 1 52 ? -1.239 22.016 2.092 1 98.62 52 ILE B C 1
ATOM 2127 O O . ILE B 1 52 ? -1.22 23.156 1.638 1 98.62 52 ILE B O 1
ATOM 2131 N N . GLY B 1 53 ? -0.765 21.75 3.275 1 98.5 53 GLY B N 1
ATOM 2132 C CA . GLY B 1 53 ? -0.14 22.781 4.098 1 98.5 53 GLY B CA 1
ATOM 2133 C C . GLY B 1 53 ? 1.136 23.328 3.49 1 98.5 53 GLY B C 1
ATOM 2134 O O . GLY B 1 53 ? 1.35 24.547 3.484 1 98.5 53 GLY B O 1
ATOM 2135 N N . GLY B 1 54 ? 1.953 22.484 3.008 1 98.69 54 GLY B N 1
ATOM 2136 C CA . GLY B 1 54 ? 3.215 22.781 2.352 1 98.69 54 GLY B CA 1
ATOM 2137 C C . GLY B 1 54 ? 3.859 21.562 1.71 1 98.69 54 GLY B C 1
ATOM 2138 O O . GLY B 1 54 ? 3.787 20.469 2.25 1 98.69 54 GLY B O 1
ATOM 2139 N N . ILE B 1 55 ? 4.512 21.859 0.658 1 98.56 55 ILE B N 1
ATOM 2140 C CA . ILE B 1 55 ? 5.16 20.75 -0.023 1 98.56 55 ILE B CA 1
ATOM 2141 C C . ILE B 1 55 ? 6.301 21.266 -0.894 1 98.56 55 ILE B C 1
ATOM 2143 O O . ILE B 1 55 ? 6.211 22.359 -1.467 1 98.56 55 ILE B O 1
ATOM 2147 N N . GLY B 1 56 ? 7.324 20.5 -0.973 1 97.94 56 GLY B N 1
ATOM 2148 C CA . GLY B 1 56 ? 8.453 20.828 -1.822 1 97.94 56 GLY B CA 1
ATOM 2149 C C . GLY B 1 56 ? 8.094 20.906 -3.295 1 97.94 56 GLY B C 1
ATOM 2150 O O . GLY B 1 56 ? 6.93 20.734 -3.662 1 97.94 56 GLY B O 1
ATOM 2151 N N . LYS B 1 57 ? 9.078 21.141 -4.117 1 96.25 57 LYS B N 1
ATOM 2152 C CA . LYS B 1 57 ? 8.867 21.375 -5.543 1 96.25 57 LYS B CA 1
ATOM 2153 C C . LYS B 1 57 ? 8.641 20.062 -6.297 1 96.25 57 LYS B C 1
ATOM 2155 O O . LYS B 1 57 ? 7.836 20.016 -7.227 1 96.25 57 LYS B O 1
ATOM 2160 N N . LYS B 1 58 ? 9.414 19.078 -5.848 1 96.69 58 LYS B N 1
ATOM 2161 C CA . LYS B 1 58 ? 9.344 17.797 -6.535 1 96.69 58 LYS B CA 1
ATOM 2162 C C . LYS B 1 58 ? 8.539 16.781 -5.723 1 96.69 58 LYS B C 1
ATOM 2164 O O . LYS B 1 58 ? 8.93 16.422 -4.613 1 96.69 58 LYS B O 1
ATOM 2169 N N . TYR B 1 59 ? 7.391 16.375 -6.309 1 97.38 59 TYR B N 1
ATOM 2170 C CA . TYR B 1 59 ? 6.555 15.367 -5.652 1 97.38 59 TYR B CA 1
ATOM 2171 C C . TYR B 1 59 ? 5.688 14.633 -6.664 1 97.38 59 TYR B C 1
ATOM 2173 O O . TYR B 1 59 ? 5.496 15.102 -7.789 1 97.38 59 TYR B O 1
ATOM 2181 N N . TYR B 1 60 ? 5.301 13.445 -6.223 1 97.75 60 TYR B N 1
ATOM 2182 C CA . TYR B 1 60 ? 4.363 12.672 -7.035 1 97.75 60 TYR B CA 1
ATOM 2183 C C . TYR B 1 60 ? 3.451 11.828 -6.156 1 97.75 60 TYR B C 1
ATOM 2185 O O . TYR B 1 60 ? 3.918 11.148 -5.234 1 97.75 60 TYR B O 1
ATOM 2193 N N . PHE B 1 61 ? 2.189 11.914 -6.426 1 98.31 61 PHE B N 1
ATOM 2194 C CA . PHE B 1 61 ? 1.176 11.031 -5.855 1 98.31 61 PHE B CA 1
ATOM 2195 C C . PHE B 1 61 ? 0.535 10.172 -6.938 1 98.31 61 PHE B C 1
ATOM 2197 O O . PHE B 1 61 ? -0.105 10.688 -7.852 1 98.31 61 PHE B O 1
ATOM 2204 N N . GLN B 1 62 ? 0.739 8.875 -6.75 1 97.38 62 GLN B N 1
ATOM 2205 C CA . GLN B 1 62 ? 0.119 7.98 -7.719 1 97.38 62 GLN B CA 1
ATOM 2206 C C . GLN B 1 62 ? -1.403 8.055 -7.645 1 97.38 62 GLN B C 1
ATOM 2208 O O . GLN B 1 62 ? -2.072 8.219 -8.664 1 97.38 62 GLN B O 1
ATOM 2213 N N . GLY B 1 63 ? -1.847 7.992 -6.391 1 96.75 63 GLY B N 1
ATOM 2214 C CA . GLY B 1 63 ? -3.285 8.008 -6.18 1 96.75 63 GLY B CA 1
ATOM 2215 C C . GLY B 1 63 ? -3.926 6.641 -6.328 1 96.75 63 GLY B C 1
ATOM 2216 O O . GLY B 1 63 ? -3.295 5.707 -6.824 1 96.75 63 GLY B O 1
ATOM 2217 N N . PRO B 1 64 ? -5.305 6.52 -5.945 1 96.88 64 PRO B N 1
ATOM 2218 C CA . PRO B 1 64 ? -6.086 7.574 -5.301 1 96.88 64 PRO B CA 1
ATOM 2219 C C . PRO B 1 64 ? -5.492 8.016 -3.963 1 96.88 64 PRO B C 1
ATOM 2221 O O . PRO B 1 64 ? -4.707 7.277 -3.361 1 96.88 64 PRO B O 1
ATOM 2224 N N . ILE B 1 65 ? -5.789 9.305 -3.588 1 98.62 65 ILE B N 1
ATOM 2225 C CA . ILE B 1 65 ? -5.363 9.867 -2.311 1 98.62 65 ILE B CA 1
ATOM 2226 C C . ILE B 1 65 ? -6.582 10.312 -1.508 1 98.62 65 ILE B C 1
ATOM 2228 O O . ILE B 1 65 ? -7.633 10.617 -2.08 1 98.62 65 ILE B O 1
ATOM 2232 N N . GLN B 1 66 ? -6.461 10.258 -0.186 1 98.62 66 GLN B N 1
ATOM 2233 C CA . GLN B 1 66 ? -7.453 10.812 0.731 1 98.62 66 GLN B CA 1
ATOM 2234 C C . GLN B 1 66 ? -6.789 11.555 1.886 1 98.62 66 GLN B C 1
ATOM 2236 O O . GLN B 1 66 ? -6.016 10.961 2.646 1 98.62 66 GLN B O 1
ATOM 2241 N N . PHE B 1 67 ? -7.121 12.805 1.99 1 98.81 67 PHE B N 1
ATOM 2242 C CA . PHE B 1 67 ? -6.695 13.648 3.104 1 98.81 67 PHE B CA 1
ATOM 2243 C C . PHE B 1 67 ? -7.898 14.156 3.885 1 98.81 67 PHE B C 1
ATOM 2245 O O . PHE B 1 67 ? -8.906 14.555 3.295 1 98.81 67 PHE B O 1
ATOM 2252 N N . ASN B 1 68 ? -7.734 14.148 5.156 1 98.44 68 ASN B N 1
ATOM 2253 C CA . ASN B 1 68 ? -8.828 14.664 5.973 1 98.44 68 ASN B CA 1
ATOM 2254 C C . ASN B 1 68 ? -8.938 16.188 5.863 1 98.44 68 ASN B C 1
ATOM 2256 O O . ASN B 1 68 ? -9.984 16.703 5.477 1 98.44 68 ASN B O 1
ATOM 2260 N N . TYR B 1 69 ? -7.891 16.938 6.211 1 97.94 69 TYR B N 1
ATOM 2261 C CA . TYR B 1 69 ? -7.852 18.391 6.098 1 97.94 69 TYR B CA 1
ATOM 2262 C C . TYR B 1 69 ? -6.875 18.828 5.012 1 97.94 69 TYR B C 1
ATOM 2264 O O . TYR B 1 69 ? -7.125 19.812 4.301 1 97.94 69 TYR B O 1
ATOM 2272 N N . GLY B 1 70 ? -5.809 18.109 4.898 1 98.38 70 GLY B N 1
ATOM 2273 C CA . GLY B 1 70 ? -4.773 18.453 3.936 1 98.38 70 GLY B CA 1
ATOM 2274 C C . GLY B 1 70 ? -3.879 19.594 4.398 1 98.38 70 GLY B C 1
ATOM 2275 O O . GLY B 1 70 ? -2.652 19.469 4.371 1 98.38 70 GLY B O 1
ATOM 2276 N N . CYS B 1 71 ? -4.434 20.625 4.871 1 98.06 71 CYS B N 1
ATOM 2277 C CA . CYS B 1 71 ? -3.709 21.844 5.195 1 98.06 71 CYS B CA 1
ATOM 2278 C C . CYS B 1 71 ? -2.857 21.656 6.445 1 98.06 71 CYS B C 1
ATOM 2280 O O . CYS B 1 71 ? -2.025 22.516 6.77 1 98.06 71 CYS B O 1
ATOM 2282 N N . HIS B 1 72 ? -2.984 20.578 7.152 1 98.31 72 HIS B N 1
ATOM 2283 C CA . HIS B 1 72 ? -2.168 20.312 8.336 1 98.31 72 HIS B CA 1
ATOM 2284 C C . HIS B 1 72 ? -1.006 19.391 8 1 98.31 72 HIS B C 1
ATOM 2286 O O . HIS B 1 72 ? -0.299 18.922 8.906 1 98.31 72 HIS B O 1
ATOM 2292 N N . THR B 1 73 ? -0.799 19.062 6.816 1 98.81 73 THR B N 1
ATOM 2293 C CA . THR B 1 73 ? 0.269 18.172 6.371 1 98.81 73 THR B CA 1
ATOM 2294 C C . THR B 1 73 ? 1.353 18.953 5.637 1 98.81 73 THR B C 1
ATOM 2296 O O . THR B 1 73 ? 1.057 19.703 4.707 1 98.81 73 THR B O 1
ATOM 2299 N N . PHE B 1 74 ? 2.562 18.797 6.055 1 98.94 74 PHE B N 1
ATOM 2300 C CA . PHE B 1 74 ? 3.727 19.469 5.488 1 98.94 74 PHE B CA 1
ATOM 2301 C C . PHE B 1 74 ? 4.746 18.453 4.988 1 98.94 74 PHE B C 1
ATOM 2303 O O . PHE B 1 74 ? 5.23 17.625 5.758 1 98.94 74 PHE B O 1
ATOM 2310 N N . ILE B 1 75 ? 5.066 18.547 3.736 1 98.88 75 ILE B N 1
ATOM 2311 C CA . ILE B 1 75 ? 5.922 17.562 3.08 1 98.88 75 ILE B CA 1
ATOM 2312 C C . ILE B 1 75 ? 7.148 18.25 2.492 1 98.88 75 ILE B C 1
ATOM 2314 O O . ILE B 1 75 ? 7.023 19.281 1.816 1 98.88 75 ILE B O 1
ATOM 2318 N N . GLY B 1 76 ? 8.305 17.719 2.727 1 98.69 76 GLY B N 1
ATOM 2319 C CA . GLY B 1 76 ? 9.547 18.281 2.221 1 98.69 76 GLY B CA 1
ATOM 2320 C C . GLY B 1 76 ? 9.742 18.062 0.733 1 98.69 76 GLY B C 1
ATOM 2321 O O . GLY B 1 76 ? 8.766 17.984 -0.021 1 98.69 76 GLY B O 1
ATOM 2322 N N . GLU B 1 77 ? 11.031 18.047 0.319 1 97.94 77 GLU B N 1
ATOM 2323 C CA . GLU B 1 77 ? 11.414 17.953 -1.086 1 97.94 77 GLU B CA 1
ATOM 2324 C C . GLU B 1 77 ? 11.5 16.5 -1.537 1 97.94 77 GLU B C 1
ATOM 2326 O O . GLU B 1 77 ? 11.953 15.633 -0.787 1 97.94 77 GLU B O 1
ATOM 2331 N N . ASN B 1 78 ? 11.102 16.203 -2.848 1 97.62 78 ASN B N 1
ATOM 2332 C CA . ASN B 1 78 ? 11.289 14.906 -3.494 1 97.62 78 ASN B CA 1
ATOM 2333 C C . ASN B 1 78 ? 10.531 13.805 -2.766 1 97.62 78 ASN B C 1
ATOM 2335 O O . ASN B 1 78 ? 11.133 12.883 -2.211 1 97.62 78 ASN B O 1
ATOM 2339 N N . PHE B 1 79 ? 9.219 13.906 -2.904 1 98.5 79 PHE B N 1
ATOM 2340 C CA . PHE B 1 79 ? 8.297 13.008 -2.217 1 98.5 79 PHE B CA 1
ATOM 2341 C C . PHE B 1 79 ? 7.535 12.148 -3.217 1 98.5 79 PHE B C 1
ATOM 2343 O O . PHE B 1 79 ? 7.121 12.633 -4.273 1 98.5 79 PHE B O 1
ATOM 2350 N N . PHE B 1 80 ? 7.395 10.883 -2.854 1 98.44 80 PHE B N 1
ATOM 2351 C CA . PHE B 1 80 ? 6.609 9.961 -3.67 1 98.44 80 PHE B CA 1
ATOM 2352 C C . PHE B 1 80 ? 5.641 9.164 -2.809 1 98.44 80 PHE B C 1
ATOM 2354 O O . PHE B 1 80 ? 6.008 8.68 -1.738 1 98.44 80 PHE B O 1
ATOM 2361 N N . ALA B 1 81 ? 4.371 9.07 -3.225 1 98.62 81 ALA B N 1
ATOM 2362 C CA . ALA B 1 81 ? 3.406 8.172 -2.594 1 98.62 81 ALA B CA 1
ATOM 2363 C C . ALA B 1 81 ? 2.699 7.309 -3.637 1 98.62 81 ALA B C 1
ATOM 2365 O O . ALA B 1 81 ? 2.158 7.824 -4.613 1 98.62 81 ALA B O 1
ATOM 2366 N N . ASN B 1 82 ? 2.75 6.012 -3.34 1 98 82 ASN B N 1
ATOM 2367 C CA . ASN B 1 82 ? 2.076 5.066 -4.223 1 98 82 ASN B CA 1
ATOM 2368 C C . ASN B 1 82 ? 0.571 5.043 -3.977 1 98 82 ASN B C 1
ATOM 2370 O O . ASN B 1 82 ? 0.02 5.98 -3.393 1 98 82 ASN B O 1
ATOM 2374 N N . PHE B 1 83 ? -0.148 4.074 -4.488 1 97.38 83 PHE B N 1
ATOM 2375 C CA . PHE B 1 83 ? -1.604 3.984 -4.512 1 97.38 83 PHE B CA 1
ATOM 2376 C C . PHE B 1 83 ? -2.172 4.066 -3.098 1 97.38 83 PHE B C 1
ATOM 2378 O O . PHE B 1 83 ? -1.6 3.504 -2.16 1 97.38 83 PHE B O 1
ATOM 2385 N N . ASN B 1 84 ? -3.314 4.75 -2.939 1 97.81 84 ASN B N 1
ATOM 2386 C CA . ASN B 1 84 ? -4.203 4.68 -1.786 1 97.81 84 ASN B CA 1
ATOM 2387 C C . ASN B 1 84 ? -3.537 5.238 -0.531 1 97.81 84 ASN B C 1
ATOM 2389 O O . ASN B 1 84 ? -3.605 4.625 0.537 1 97.81 84 ASN B O 1
ATOM 2393 N N . LEU B 1 85 ? -2.939 6.371 -0.643 1 98.75 85 LEU B N 1
ATOM 2394 C CA . LEU B 1 85 ? -2.471 7.086 0.539 1 98.75 85 LEU B CA 1
ATOM 2395 C C . LEU B 1 85 ? -3.643 7.684 1.314 1 98.75 85 LEU B C 1
ATOM 2397 O O . LEU B 1 85 ? -4.504 8.344 0.733 1 98.75 85 LEU B O 1
ATOM 2401 N N . MET B 1 86 ? -3.668 7.398 2.586 1 98.81 86 MET B N 1
ATOM 2402 C CA . MET B 1 86 ? -4.688 7.957 3.469 1 98.81 86 MET B CA 1
ATOM 2403 C C . MET B 1 86 ? -4.051 8.75 4.602 1 98.81 86 MET B C 1
ATOM 2405 O O . MET B 1 86 ? -3.266 8.211 5.379 1 98.81 86 MET B O 1
ATOM 2409 N N . VAL B 1 87 ? -4.477 10.031 4.734 1 98.94 87 VAL B N 1
ATOM 2410 C CA . VAL B 1 87 ? -3.881 10.914 5.734 1 98.94 87 VAL B CA 1
ATOM 2411 C C . VAL B 1 87 ? -4.98 11.562 6.574 1 98.94 87 VAL B C 1
ATOM 2413 O O . VAL B 1 87 ? -5.742 12.391 6.074 1 98.94 87 VAL B O 1
ATOM 2416 N N . MET B 1 88 ? -5.066 11.125 7.793 1 98.5 88 MET B N 1
ATOM 2417 C CA . MET B 1 88 ? -5.922 11.789 8.773 1 98.5 88 MET B CA 1
ATOM 2418 C C . MET B 1 88 ? -5.137 12.82 9.578 1 98.5 88 MET B C 1
ATOM 2420 O O . MET B 1 88 ? -4.75 12.562 10.719 1 98.5 88 MET B O 1
ATOM 2424 N N . ASP B 1 89 ? -5.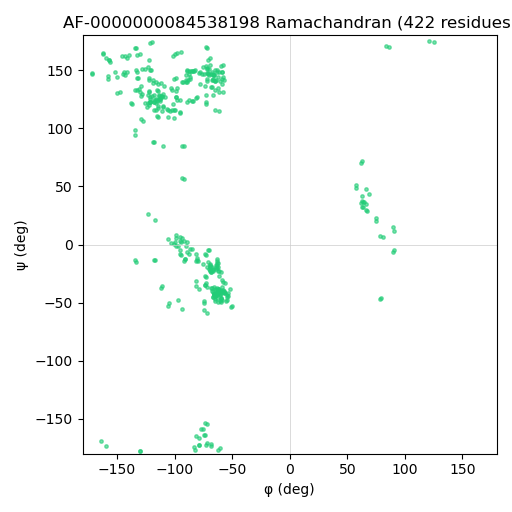035 14.016 8.992 1 98.31 89 ASP B N 1
ATOM 2425 C CA . ASP B 1 89 ? -4.188 15.055 9.562 1 98.31 89 ASP B CA 1
ATOM 2426 C C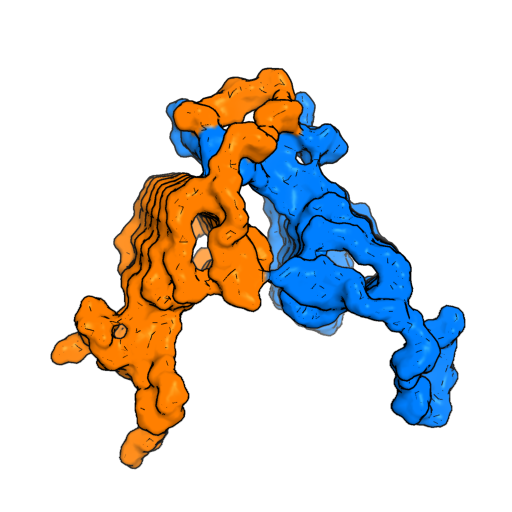 . ASP B 1 89 ? -4.984 15.953 10.508 1 98.31 89 ASP B C 1
ATOM 2428 O O . ASP B 1 89 ? -4.945 17.188 10.383 1 98.31 89 ASP B O 1
ATOM 2432 N N . ASP B 1 90 ? -5.586 15.312 11.492 1 97 90 ASP B N 1
ATOM 2433 C CA . ASP B 1 90 ? -6.289 16.047 12.547 1 97 90 ASP B CA 1
ATOM 2434 C C . ASP B 1 90 ? -5.305 16.797 13.438 1 97 90 ASP B C 1
ATOM 2436 O O . ASP B 1 90 ? -5.703 17.703 14.172 1 97 90 ASP B O 1
ATOM 2440 N N . ALA B 1 91 ? -4.125 16.516 13.508 1 97.06 91 ALA B N 1
ATOM 2441 C CA . ALA B 1 91 ? -2.984 17.281 13.984 1 97.06 91 ALA B CA 1
ATOM 2442 C C . ALA B 1 91 ? -1.928 17.438 12.898 1 97.06 91 ALA B C 1
ATOM 2444 O O . ALA B 1 91 ? -2.051 16.844 11.82 1 97.06 91 ALA B O 1
ATOM 2445 N N . ARG B 1 92 ? -0.881 18.234 13.172 1 97.94 92 ARG B N 1
ATOM 2446 C CA . ARG B 1 92 ? 0.13 18.484 12.148 1 97.94 92 ARG B CA 1
ATOM 2447 C C . ARG B 1 92 ? 0.924 17.203 11.852 1 97.94 92 ARG B C 1
ATOM 2449 O O . ARG B 1 92 ? 1.269 16.453 12.766 1 97.94 92 ARG B O 1
ATOM 2456 N N . ILE B 1 93 ? 1.113 16.969 10.617 1 98.81 93 ILE B N 1
ATOM 2457 C CA . ILE B 1 93 ? 1.967 15.891 10.125 1 98.81 93 ILE B CA 1
ATOM 2458 C C . ILE B 1 93 ? 3.129 16.484 9.328 1 98.81 93 ILE B C 1
ATOM 2460 O O . ILE B 1 93 ? 2.92 17.234 8.383 1 98.81 93 ILE B O 1
ATOM 2464 N N . TYR B 1 94 ? 4.332 16.156 9.766 1 98.94 94 TYR B N 1
ATOM 2465 C CA . TYR B 1 94 ? 5.543 16.625 9.102 1 98.94 94 TYR B CA 1
ATOM 2466 C C . TYR B 1 94 ? 6.289 15.469 8.453 1 98.94 94 TYR B C 1
ATOM 2468 O O . TYR B 1 94 ? 6.605 14.477 9.109 1 98.94 94 TYR B O 1
ATOM 2476 N N . ILE B 1 95 ? 6.52 15.555 7.203 1 98.94 95 ILE B N 1
ATOM 2477 C CA . ILE B 1 95 ? 7.273 14.578 6.426 1 98.94 95 ILE B CA 1
ATOM 2478 C C . ILE B 1 95 ? 8.516 15.234 5.836 1 98.94 95 ILE B C 1
ATOM 2480 O O . ILE B 1 95 ? 8.422 16.266 5.176 1 98.94 95 ILE B O 1
ATOM 2484 N N . GLY B 1 96 ? 9.648 14.703 6 1 98.81 96 GLY B N 1
ATOM 2485 C CA . GLY B 1 96 ? 10.914 15.289 5.59 1 98.81 96 GLY B CA 1
ATOM 2486 C C . GLY B 1 96 ? 11.18 15.164 4.102 1 98.81 96 GLY B C 1
ATOM 2487 O O . GLY B 1 96 ? 10.242 15.055 3.309 1 98.81 96 GLY B O 1
ATOM 2488 N N . ASP B 1 97 ? 12.516 15.273 3.711 1 98.31 97 ASP B N 1
ATOM 2489 C CA . ASP B 1 97 ? 12.969 15.219 2.324 1 98.31 97 ASP B CA 1
ATOM 2490 C C . ASP B 1 97 ? 13.273 13.781 1.898 1 98.31 97 ASP B C 1
ATOM 2492 O O . ASP B 1 97 ? 13.711 12.969 2.713 1 98.31 97 ASP B O 1
ATOM 2496 N N . ASN B 1 98 ? 13.086 13.477 0.582 1 97.62 98 ASN B N 1
ATOM 2497 C CA . ASN B 1 98 ? 13.445 12.188 -0 1 97.62 98 ASN B CA 1
ATOM 2498 C C . ASN B 1 98 ? 12.734 11.039 0.708 1 97.62 98 ASN B C 1
ATOM 2500 O O . ASN B 1 98 ? 13.375 10.062 1.104 1 97.62 98 ASN B O 1
ATOM 2504 N N . VAL B 1 99 ? 11.438 11.203 0.864 1 98.69 99 VAL B N 1
ATOM 2505 C CA . VAL B 1 99 ? 10.617 10.188 1.511 1 98.69 99 VAL B CA 1
ATOM 2506 C C . VAL B 1 99 ? 9.719 9.516 0.473 1 98.69 99 VAL B C 1
ATOM 2508 O O . VAL B 1 99 ? 9.18 10.172 -0.415 1 98.69 99 VAL B O 1
ATOM 2511 N N . CYS B 1 100 ? 9.617 8.195 0.535 1 98.19 100 CYS B N 1
ATOM 2512 C CA . CYS B 1 100 ? 8.727 7.477 -0.364 1 98.19 100 CYS B CA 1
ATOM 2513 C C . CYS B 1 100 ? 7.816 6.531 0.412 1 98.19 100 CYS B C 1
ATOM 2515 O O . CYS B 1 100 ? 8.258 5.883 1.362 1 98.19 100 CYS B O 1
ATOM 2517 N N . PHE B 1 101 ? 6.523 6.5 0.059 1 98.75 101 PHE B N 1
ATOM 2518 C CA . PHE B 1 101 ? 5.496 5.633 0.625 1 98.75 101 PHE B CA 1
ATOM 2519 C C . PHE B 1 101 ? 5.047 4.59 -0.392 1 98.75 101 PHE B C 1
ATOM 2521 O O . PHE B 1 101 ? 4.711 4.926 -1.527 1 98.75 101 PHE B O 1
ATOM 2528 N N . GLY B 1 102 ? 5.07 3.312 0.019 1 98.31 102 GLY B N 1
ATOM 2529 C CA . GLY B 1 102 ? 4.43 2.283 -0.782 1 98.31 102 GLY B CA 1
ATOM 2530 C C . GLY B 1 102 ? 2.916 2.404 -0.808 1 98.31 102 GLY B C 1
ATOM 2531 O O . GLY B 1 102 ? 2.361 3.404 -0.35 1 98.31 102 GLY B O 1
ATOM 2532 N N . PRO B 1 103 ? 2.275 1.406 -1.381 1 98.19 103 PRO B N 1
ATOM 2533 C CA . PRO B 1 103 ? 0.814 1.454 -1.471 1 98.19 103 PRO B CA 1
ATOM 2534 C C . PRO B 1 103 ? 0.134 1.285 -0.115 1 98.19 103 PRO B C 1
ATOM 2536 O O . PRO B 1 103 ? 0.676 0.623 0.774 1 98.19 103 PRO B O 1
ATOM 2539 N N . ASN B 1 104 ? -1.063 1.873 0.054 1 98.38 104 ASN B N 1
ATOM 2540 C CA . ASN B 1 104 ? -1.965 1.671 1.183 1 98.38 104 ASN B CA 1
ATOM 2541 C C . ASN B 1 104 ? -1.332 2.123 2.494 1 98.38 104 ASN B C 1
ATOM 2543 O O . ASN B 1 104 ? -1.56 1.516 3.541 1 98.38 104 ASN B O 1
ATOM 2547 N N . VAL B 1 105 ? -0.518 3.113 2.48 1 98.88 105 VAL B N 1
ATOM 2548 C CA . VAL B 1 105 ? 0.017 3.701 3.703 1 98.88 105 VAL B CA 1
ATOM 2549 C C . VAL B 1 105 ? -1.029 4.613 4.34 1 98.88 105 VAL B C 1
ATOM 2551 O O . VAL B 1 105 ? -1.725 5.352 3.641 1 98.88 105 VAL B O 1
ATOM 2554 N N . SER B 1 106 ? -1.16 4.551 5.648 1 98.88 106 SER B N 1
ATOM 2555 C CA . SER B 1 106 ? -2.104 5.363 6.406 1 98.88 106 SER B CA 1
ATOM 2556 C C . SER B 1 106 ? -1.398 6.133 7.52 1 98.88 106 SER B C 1
ATOM 2558 O O . SER B 1 106 ? -0.746 5.539 8.375 1 98.88 106 SER B O 1
ATOM 2560 N N . LEU B 1 107 ? -1.499 7.449 7.512 1 98.94 107 LEU B N 1
ATOM 2561 C CA . LEU B 1 107 ? -1.057 8.305 8.609 1 98.94 107 LEU B CA 1
ATOM 2562 C C . LEU B 1 107 ? -2.242 8.773 9.445 1 98.94 107 LEU B C 1
ATOM 2564 O O . LEU B 1 107 ? -3.111 9.492 8.953 1 98.94 107 LEU B O 1
ATOM 2568 N N . MET B 1 108 ? -2.277 8.367 10.711 1 98.69 108 MET B N 1
ATOM 2569 C CA . MET B 1 108 ? -3.447 8.562 11.562 1 98.69 108 MET B CA 1
ATOM 2570 C C . MET B 1 108 ? -3.105 9.438 12.773 1 98.69 108 MET B C 1
ATOM 2572 O O . MET B 1 108 ? -2.844 8.922 13.859 1 98.69 108 MET B O 1
ATOM 2576 N N . ALA B 1 109 ? -3.221 10.68 12.617 1 98.12 109 ALA B N 1
ATOM 2577 C CA . ALA B 1 109 ? -2.912 11.609 13.703 1 98.12 109 ALA B CA 1
ATOM 2578 C C . ALA B 1 109 ? -4.082 11.719 14.672 1 98.12 109 ALA B C 1
ATOM 2580 O O . ALA B 1 109 ? -3.934 12.266 15.773 1 98.12 109 ALA B O 1
ATOM 2581 N N . THR B 1 110 ? -5.234 11.25 14.305 1 96.06 110 THR B N 1
ATOM 2582 C CA . THR B 1 110 ? -6.473 11.414 15.055 1 96.06 110 THR B CA 1
ATOM 2583 C C . THR B 1 110 ? -6.637 10.289 16.078 1 96.06 110 THR B C 1
ATOM 2585 O O . THR B 1 110 ? -6.203 9.156 15.836 1 96.06 110 THR B O 1
ATOM 2588 N N . SER B 1 111 ? -7.246 10.641 17.188 1 95.81 111 SER B N 1
ATOM 2589 C CA . SER B 1 111 ? -7.609 9.656 18.203 1 95.81 111 SER B CA 1
ATOM 2590 C C . SER B 1 111 ? -8.914 10.031 18.891 1 95.81 111 SER B C 1
ATOM 2592 O O . SER B 1 111 ? -9.422 11.133 18.719 1 95.81 111 SER B O 1
ATOM 2594 N N . HIS B 1 112 ? -9.492 9.039 19.547 1 96.31 112 HIS B N 1
ATOM 2595 C CA . HIS B 1 112 ? -10.68 9.203 20.375 1 96.31 112 HIS B CA 1
ATOM 2596 C C . HIS B 1 112 ? -10.422 8.727 21.797 1 96.31 112 HIS B C 1
ATOM 2598 O O . HIS B 1 112 ? -9.57 7.863 22.016 1 96.31 112 HIS B O 1
ATOM 2604 N N . PRO B 1 113 ? -11.18 9.328 22.734 1 95.94 113 PRO B N 1
ATOM 2605 C CA . PRO B 1 113 ? -11.062 8.797 24.094 1 95.94 113 PRO B CA 1
ATOM 2606 C C . PRO B 1 113 ? -11.398 7.309 24.188 1 95.94 113 PRO B C 1
ATOM 2608 O O . PRO B 1 113 ? -12.328 6.848 23.516 1 95.94 113 PRO B O 1
ATOM 2611 N N . LEU B 1 114 ? -10.656 6.574 25.078 1 96.06 114 LEU B N 1
ATOM 2612 C CA . LEU B 1 114 ? -10.898 5.148 25.25 1 96.06 114 LEU B CA 1
ATOM 2613 C C . LEU B 1 114 ? -12.188 4.914 26.031 1 96.06 114 LEU B C 1
ATOM 2615 O O . LEU B 1 114 ? -12.898 3.938 25.781 1 96.06 114 LEU B O 1
ATOM 2619 N N . ILE B 1 115 ? -12.398 5.828 26.938 1 97 115 ILE B N 1
ATOM 2620 C CA . ILE B 1 115 ? -13.633 5.727 27.719 1 97 115 ILE B CA 1
ATOM 2621 C C . ILE B 1 115 ? -14.828 6.117 26.844 1 97 115 ILE B C 1
ATOM 2623 O O . ILE B 1 115 ? -14.914 7.254 26.375 1 97 115 ILE B O 1
ATOM 2627 N N . ALA B 1 116 ? -15.734 5.258 26.719 1 95.62 116 ALA B N 1
ATOM 2628 C CA . ALA B 1 116 ? -16.844 5.402 25.766 1 95.62 116 ALA B CA 1
ATOM 2629 C C . ALA B 1 116 ? -17.641 6.68 26.047 1 95.62 116 ALA B C 1
ATOM 2631 O O . ALA B 1 116 ? -18 7.398 25.109 1 95.62 116 ALA B O 1
ATOM 2632 N N . GLN B 1 117 ? -17.828 7.066 27.312 1 93.75 117 GLN B N 1
ATOM 2633 C CA . GLN B 1 117 ? -18.672 8.203 27.688 1 93.75 117 GLN B CA 1
ATOM 2634 C C . GLN B 1 117 ? -18 9.523 27.297 1 93.75 117 GLN B C 1
ATOM 2636 O O . GLN B 1 117 ? -18.672 10.555 27.203 1 93.75 117 GLN B O 1
ATOM 2641 N N . GLU B 1 118 ? -16.734 9.422 27.109 1 95.06 118 GLU B N 1
ATOM 2642 C CA . GLU B 1 118 ? -15.977 10.609 26.734 1 95.06 118 GLU B CA 1
ATOM 2643 C C . GLU B 1 118 ? -15.891 10.742 25.203 1 95.06 118 GLU B C 1
ATOM 2645 O O . GLU B 1 118 ? -15.523 11.797 24.688 1 95.06 118 GLU B O 1
ATOM 2650 N N . ARG B 1 119 ? -16.203 9.742 24.516 1 94.94 119 ARG B N 1
ATOM 2651 C CA . ARG B 1 119 ? -15.875 9.633 23.094 1 94.94 119 ARG B CA 1
ATOM 2652 C C . ARG B 1 119 ? -17.031 10.125 22.234 1 94.94 119 ARG B C 1
ATOM 2654 O O . ARG B 1 119 ? -16.844 10.961 21.344 1 94.94 119 ARG B O 1
ATOM 2661 N N . MET B 1 120 ? -18.25 9.57 22.406 1 94.19 120 MET B N 1
ATOM 2662 C CA . MET B 1 120 ? -19.375 9.922 21.547 1 94.19 120 MET B CA 1
ATOM 2663 C C . MET B 1 120 ? -20.688 9.812 22.297 1 94.19 120 MET B C 1
ATOM 2665 O O . MET B 1 120 ? -20.859 8.945 23.156 1 94.19 120 MET B O 1
ATOM 2669 N N . GLY B 1 121 ? -21.609 10.789 21.922 1 93.25 121 GLY B N 1
ATOM 2670 C CA . GLY B 1 121 ? -22.953 10.797 22.438 1 93.25 121 GLY B CA 1
ATOM 2671 C C . GLY B 1 121 ? -23.922 11.586 21.578 1 93.25 121 GLY B C 1
ATOM 2672 O O . GLY B 1 121 ? -23.641 11.859 20.406 1 93.25 121 GLY B O 1
ATOM 2673 N N . ILE B 1 122 ? -25.109 11.727 22.094 1 94.5 122 ILE B N 1
ATOM 2674 C CA . ILE B 1 122 ? -26.156 12.531 21.469 1 94.5 122 ILE B CA 1
ATOM 2675 C C . ILE B 1 122 ? -26.641 13.602 22.438 1 94.5 122 ILE B C 1
ATOM 2677 O O . ILE B 1 122 ? -26.922 13.305 23.609 1 94.5 122 ILE B O 1
ATOM 2681 N N . ASP B 1 123 ? -26.672 14.852 21.984 1 90.12 123 ASP B N 1
ATOM 2682 C CA . ASP B 1 123 ? -27.078 15.945 22.859 1 90.12 123 ASP B CA 1
ATOM 2683 C C . ASP B 1 123 ? -28.594 16.047 22.938 1 90.12 123 ASP B C 1
ATOM 2685 O O . ASP B 1 123 ? -29.312 15.203 22.391 1 90.12 123 ASP B O 1
ATOM 2689 N N . GLU B 1 124 ? -28.984 17.047 23.656 1 92.94 124 GLU B N 1
ATOM 2690 C CA . GLU B 1 124 ? -30.406 17.234 23.938 1 92.94 124 GLU B CA 1
ATOM 2691 C C . GLU B 1 124 ? -31.188 17.5 22.641 1 92.94 124 GLU B C 1
ATOM 2693 O O . GLU B 1 124 ? -32.406 17.25 22.578 1 92.94 124 GLU B O 1
ATOM 2698 N N . ASN B 1 125 ? -30.594 17.922 21.625 1 93.88 125 ASN B N 1
ATOM 2699 C CA . ASN B 1 125 ? -31.234 18.266 20.359 1 93.88 125 ASN B CA 1
ATOM 2700 C C . ASN B 1 125 ? -31.109 17.125 19.344 1 93.88 125 ASN B C 1
ATOM 2702 O O . ASN B 1 125 ? -31.484 17.281 18.188 1 93.88 125 ASN B O 1
ATOM 2706 N N . GLY B 1 126 ? -30.438 16.078 19.766 1 93.12 126 GLY B N 1
ATOM 2707 C CA . GLY B 1 126 ? -30.312 14.938 18.891 1 93.12 126 GLY B CA 1
ATOM 2708 C C . GLY B 1 126 ? -29.078 14.992 18.016 1 93.12 126 GLY B C 1
ATOM 2709 O O . GLY B 1 126 ? -28.969 14.242 17.047 1 93.12 126 GLY B O 1
ATOM 2710 N N . ASN B 1 127 ? -28.25 15.914 18.375 1 90.94 127 ASN B N 1
ATOM 2711 C CA . ASN B 1 127 ? -27.016 16.016 17.594 1 90.94 127 ASN B CA 1
ATOM 2712 C C . ASN B 1 127 ? -25.906 15.148 18.188 1 90.94 127 ASN B C 1
ATOM 2714 O O . ASN B 1 127 ? -25.781 15.047 19.406 1 90.94 127 ASN B O 1
ATOM 2718 N N . THR B 1 128 ? -25.172 14.523 17.312 1 91.19 128 THR B N 1
ATOM 2719 C CA . THR B 1 128 ? -24.031 13.727 17.75 1 91.19 128 THR B CA 1
ATOM 2720 C C . THR B 1 128 ? -22.984 14.609 18.438 1 91.19 128 THR B C 1
ATOM 2722 O O . THR B 1 128 ? -22.719 15.719 17.969 1 91.19 128 THR B O 1
ATOM 2725 N N . THR B 1 129 ? -22.484 14.086 19.609 1 90.12 129 THR B N 1
ATOM 2726 C CA . THR B 1 129 ? -21.375 14.719 20.312 1 90.12 129 THR B CA 1
ATOM 2727 C C . THR B 1 129 ? -20.109 13.859 20.219 1 90.12 129 THR B C 1
ATOM 2729 O O . THR B 1 129 ? -19.891 12.992 21.062 1 90.12 129 THR B O 1
ATOM 2732 N N . MET B 1 130 ? -19.359 13.945 19.234 1 92.62 130 MET B N 1
ATOM 2733 C CA . MET B 1 130 ? -18.141 13.156 19.062 1 92.62 130 MET B CA 1
ATOM 2734 C C . MET B 1 130 ? -16.906 13.93 19.531 1 92.62 130 MET B C 1
ATOM 2736 O O . MET B 1 130 ? -16.703 15.078 19.141 1 92.62 130 MET B O 1
ATOM 2740 N N . ALA B 1 131 ? -16.188 13.305 20.438 1 93.06 131 ALA B N 1
ATOM 2741 C CA . ALA B 1 131 ? -14.969 13.914 20.953 1 93.06 131 ALA B CA 1
ATOM 2742 C C . ALA B 1 131 ? -13.734 13.289 20.312 1 93.06 131 ALA B C 1
ATOM 2744 O O . ALA B 1 131 ? -13.617 12.07 20.234 1 93.06 131 ALA B O 1
ATOM 2745 N N . GLU B 1 132 ? -12.82 14.125 19.875 1 95.44 132 GLU B N 1
ATOM 2746 C CA . GLU B 1 132 ? -11.547 13.703 19.297 1 95.44 132 GLU B CA 1
ATOM 2747 C C . GLU B 1 132 ? -10.383 14.484 19.906 1 95.44 132 GLU B C 1
ATOM 2749 O O . GLU B 1 132 ? -10.57 15.602 20.406 1 95.44 132 GLU B O 1
ATOM 2754 N N . TYR B 1 133 ? -9.336 13.867 19.984 1 95.44 133 TYR B N 1
ATOM 2755 C CA . TYR B 1 133 ? -8.055 14.547 20.172 1 95.44 133 TYR B CA 1
ATOM 2756 C C . TYR B 1 133 ? -7.035 14.062 19.156 1 95.44 133 TYR B C 1
ATOM 2758 O O . TYR B 1 133 ? -7.285 13.109 18.406 1 95.44 133 TYR B O 1
ATOM 2766 N N . ALA B 1 134 ? -5.984 14.805 19.016 1 97 134 ALA B N 1
ATOM 2767 C CA . ALA B 1 134 ? -5.031 14.477 17.953 1 97 134 ALA B CA 1
ATOM 2768 C C . ALA B 1 134 ? -3.6 14.766 18.391 1 97 134 ALA B C 1
ATOM 2770 O O . ALA B 1 134 ? -3.371 15.617 19.266 1 97 134 ALA B O 1
ATOM 2771 N N . GLU B 1 135 ? -2.717 13.961 17.906 1 96.94 135 GLU B N 1
ATOM 2772 C CA . GLU B 1 135 ? -1.292 14.141 18.172 1 96.94 135 GLU B CA 1
ATOM 2773 C C . GLU B 1 135 ? -0.493 14.195 16.875 1 96.94 135 GLU B C 1
ATOM 2775 O O . GLU B 1 135 ? -0.859 13.555 15.883 1 96.94 135 GLU B O 1
ATOM 2780 N N . GLU B 1 136 ? 0.621 14.93 16.938 1 98.06 136 GLU B N 1
ATOM 2781 C CA . GLU B 1 136 ? 1.425 15.156 15.734 1 98.06 136 GLU B CA 1
ATOM 2782 C C . GLU B 1 136 ? 2.154 13.883 15.312 1 98.06 136 GLU B C 1
ATOM 2784 O O . GLU B 1 136 ? 2.424 13.008 16.141 1 98.06 136 GLU B O 1
ATOM 2789 N N . ILE B 1 137 ? 2.422 13.734 14.008 1 98.81 137 ILE B N 1
ATOM 2790 C CA . ILE B 1 137 ? 3.307 12.719 13.438 1 98.81 137 ILE B CA 1
ATOM 2791 C C . ILE B 1 137 ? 4.52 13.398 12.805 1 98.81 137 ILE B C 1
ATOM 2793 O O . ILE B 1 137 ? 4.375 14.367 12.062 1 98.81 137 ILE B O 1
ATOM 2797 N N . HIS B 1 138 ? 5.703 12.922 13.102 1 98.94 138 HIS B N 1
ATOM 2798 C CA . HIS B 1 138 ? 6.934 13.422 12.5 1 98.94 138 HIS B CA 1
ATOM 2799 C C . HIS B 1 138 ? 7.695 12.305 11.797 1 98.94 138 HIS B C 1
ATOM 2801 O O . HIS B 1 138 ? 8.062 11.305 12.422 1 98.94 138 HIS B O 1
ATOM 2807 N N . ILE B 1 139 ? 7.895 12.445 10.562 1 98.94 139 ILE B N 1
ATOM 2808 C CA . ILE B 1 139 ? 8.688 11.531 9.75 1 98.94 139 ILE B CA 1
ATOM 2809 C C . ILE B 1 139 ? 9.945 12.234 9.25 1 98.94 139 ILE B C 1
ATOM 2811 O O . ILE B 1 139 ? 9.859 13.273 8.586 1 98.94 139 ILE B O 1
ATOM 2815 N N . GLY B 1 140 ? 11.102 11.703 9.492 1 98.88 140 GLY B N 1
ATOM 2816 C CA . GLY B 1 140 ? 12.367 12.32 9.133 1 98.88 140 GLY B CA 1
ATOM 2817 C C . GLY B 1 140 ? 12.664 12.25 7.648 1 98.88 140 GLY B C 1
ATOM 2818 O O . GLY B 1 140 ? 11.766 12.055 6.836 1 98.88 140 GLY B O 1
ATOM 2819 N N . ASN B 1 141 ? 13.992 12.5 7.273 1 98.69 141 ASN B N 1
ATOM 2820 C CA . ASN B 1 141 ? 14.469 12.477 5.891 1 98.69 141 ASN B CA 1
ATOM 2821 C C . ASN B 1 141 ? 14.859 11.07 5.453 1 98.69 141 ASN B C 1
ATOM 2823 O O . ASN B 1 141 ? 15.281 10.258 6.277 1 98.69 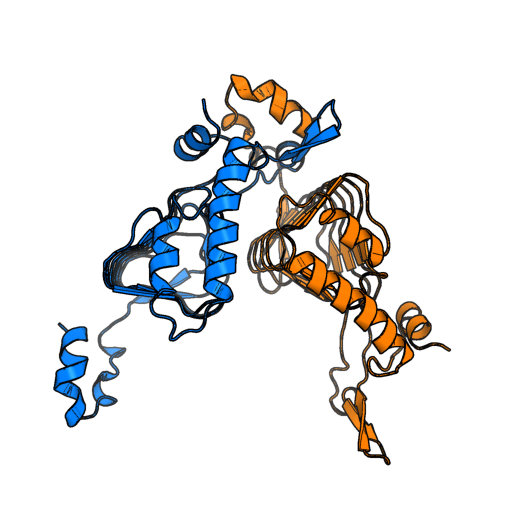141 ASN B O 1
ATOM 2827 N N . ASN B 1 142 ? 14.688 10.781 4.152 1 98.19 142 ASN B N 1
ATOM 2828 C CA . ASN B 1 142 ? 15.188 9.547 3.539 1 98.19 142 ASN B CA 1
ATOM 2829 C C . ASN B 1 142 ? 14.5 8.32 4.109 1 98.19 142 ASN B C 1
ATOM 2831 O O . ASN B 1 142 ? 15.141 7.293 4.344 1 98.19 142 ASN B O 1
ATOM 2835 N N . VAL B 1 143 ? 13.25 8.445 4.395 1 98.88 143 VAL B N 1
ATOM 2836 C CA . VAL B 1 143 ? 12.477 7.348 4.973 1 98.88 143 VAL B CA 1
ATOM 2837 C C . VAL B 1 143 ? 11.695 6.633 3.871 1 98.88 143 VAL B C 1
ATOM 2839 O O . VAL B 1 143 ? 11.133 7.277 2.986 1 98.88 143 VAL B O 1
ATOM 2842 N N . TRP B 1 144 ? 11.742 5.328 3.906 1 98.88 144 TRP B N 1
ATOM 2843 C CA . TRP B 1 144 ? 10.867 4.492 3.086 1 98.88 144 TRP B CA 1
ATOM 2844 C C . TRP B 1 144 ? 9.836 3.77 3.945 1 98.88 144 TRP B C 1
ATOM 2846 O O . TRP B 1 144 ? 10.195 2.99 4.832 1 98.88 144 TRP B O 1
ATOM 2856 N N . ILE B 1 145 ? 8.531 4.031 3.711 1 98.88 145 ILE B N 1
ATOM 2857 C CA . ILE B 1 145 ? 7.43 3.318 4.348 1 98.88 145 ILE B CA 1
ATOM 2858 C C . ILE B 1 145 ? 6.789 2.357 3.348 1 98.88 145 ILE B C 1
ATOM 2860 O O . ILE B 1 145 ? 6.168 2.787 2.373 1 98.88 145 ILE B O 1
ATOM 2864 N N . ALA B 1 146 ? 6.863 1.078 3.613 1 98.56 146 ALA B N 1
ATOM 2865 C CA . ALA B 1 146 ? 6.438 0.052 2.666 1 98.56 146 ALA B CA 1
ATOM 2866 C C . ALA B 1 146 ? 4.918 -0.104 2.672 1 98.56 146 ALA B C 1
ATOM 2868 O O . ALA B 1 146 ? 4.207 0.7 3.281 1 98.56 146 ALA B O 1
ATOM 2869 N N . CYS B 1 147 ? 4.5 -1.101 1.971 1 98.06 147 CYS B N 1
ATOM 2870 C CA . CYS B 1 147 ? 3.086 -1.326 1.688 1 98.06 147 CYS B CA 1
ATOM 2871 C C . CYS B 1 147 ? 2.311 -1.598 2.971 1 98.06 147 CYS B C 1
ATOM 2873 O O . CYS B 1 147 ? 2.787 -2.32 3.85 1 98.06 147 CYS B O 1
ATOM 2875 N N . ASN B 1 148 ? 1.032 -1.044 3.08 1 98.31 148 ASN B N 1
ATOM 2876 C CA . ASN B 1 148 ? 0.049 -1.371 4.105 1 98.31 148 ASN B CA 1
ATOM 2877 C C . ASN B 1 148 ? 0.544 -0.989 5.5 1 98.31 148 ASN B C 1
ATOM 2879 O O . ASN B 1 148 ? 0.229 -1.663 6.48 1 98.31 148 ASN B O 1
ATOM 2883 N N . VAL B 1 149 ? 1.329 0.058 5.637 1 98.81 149 VAL B N 1
ATOM 2884 C CA . VAL B 1 149 ? 1.816 0.502 6.938 1 98.81 149 VAL B CA 1
ATOM 2885 C C . VAL B 1 149 ? 0.87 1.553 7.512 1 98.81 149 VAL B C 1
ATOM 2887 O O . VAL B 1 149 ? 0.375 2.416 6.785 1 98.81 149 VAL B O 1
ATOM 2890 N N . VAL B 1 150 ? 0.633 1.463 8.812 1 98.88 150 VAL B N 1
ATOM 2891 C CA . VAL B 1 150 ? -0.132 2.459 9.555 1 98.88 150 VAL B CA 1
ATOM 2892 C C . VAL B 1 150 ? 0.777 3.168 10.555 1 98.88 150 VAL B C 1
ATOM 2894 O O . VAL B 1 150 ? 1.494 2.52 11.32 1 98.88 150 VAL B O 1
ATOM 2897 N N . VAL B 1 151 ? 0.811 4.484 10.57 1 98.94 151 VAL B N 1
ATOM 2898 C CA . VAL B 1 151 ? 1.53 5.285 11.555 1 98.94 151 VAL B CA 1
ATOM 2899 C C . VAL B 1 151 ? 0.537 6.055 12.422 1 98.94 151 VAL B C 1
ATOM 2901 O O . VAL B 1 151 ? -0.295 6.805 11.906 1 98.94 151 VAL B O 1
ATOM 2904 N N . LEU B 1 152 ? 0.626 5.91 13.758 1 98.75 152 LEU B N 1
ATOM 2905 C CA . LEU B 1 152 ? -0.333 6.543 14.656 1 98.75 152 LEU B CA 1
ATOM 2906 C C . LEU B 1 152 ? 0.185 7.891 15.141 1 98.75 152 LEU B C 1
ATOM 2908 O O . LEU B 1 152 ? 1.374 8.188 15.008 1 98.75 152 LEU B O 1
ATOM 2912 N N . GLY B 1 153 ? -0.749 8.664 15.719 1 98.12 153 GLY B N 1
ATOM 2913 C CA . GLY B 1 153 ? -0.398 9.953 16.266 1 98.12 153 GLY B CA 1
ATOM 2914 C C . GLY B 1 153 ? 0.586 9.867 17.422 1 98.12 153 GLY B C 1
ATOM 2915 O O . GLY B 1 153 ? 0.529 8.93 18.219 1 98.12 153 GLY B O 1
ATOM 2916 N N . GLY B 1 154 ? 1.427 10.914 17.531 1 98 154 GLY B N 1
ATOM 2917 C CA . GLY B 1 154 ? 2.395 10.977 18.609 1 98 154 GLY B CA 1
ATOM 2918 C C . GLY B 1 154 ? 3.729 10.344 18.25 1 98 154 GLY B C 1
ATOM 2919 O O . GLY B 1 154 ? 4.68 10.422 19.031 1 98 154 GLY B O 1
ATOM 2920 N N . VAL B 1 155 ? 3.869 9.734 17.094 1 98.69 155 VAL B N 1
ATOM 2921 C CA . VAL B 1 155 ? 5.035 8.953 16.703 1 98.69 155 VAL B CA 1
ATOM 2922 C C . VAL B 1 155 ? 6.062 9.859 16.031 1 98.69 155 VAL B C 1
ATOM 2924 O O . VAL B 1 155 ? 5.699 10.727 15.227 1 98.69 155 VAL B O 1
ATOM 2927 N N . HIS B 1 156 ? 7.324 9.656 16.312 1 98.88 156 HIS B N 1
ATOM 2928 C CA . HIS B 1 156 ? 8.469 10.25 15.625 1 98.88 156 HIS B CA 1
ATOM 2929 C C . HIS B 1 156 ? 9.32 9.195 14.938 1 98.88 156 HIS B C 1
ATOM 2931 O O . HIS B 1 156 ? 9.906 8.328 15.602 1 98.88 156 HIS B O 1
ATOM 2937 N N . ILE B 1 157 ? 9.383 9.25 13.664 1 98.94 157 ILE B N 1
ATOM 2938 C CA . ILE B 1 157 ? 10.242 8.367 12.875 1 98.94 157 ILE B CA 1
ATOM 2939 C C . ILE B 1 157 ? 11.531 9.102 12.508 1 98.94 157 ILE B C 1
ATOM 2941 O O . ILE B 1 157 ? 11.492 10.18 11.906 1 98.94 157 ILE B O 1
ATOM 2945 N N . GLY B 1 158 ? 12.641 8.531 12.789 1 98.88 158 GLY B N 1
ATOM 2946 C CA . GLY B 1 158 ? 13.93 9.148 12.531 1 98.88 158 GLY B CA 1
ATOM 2947 C C . GLY B 1 158 ? 14.289 9.18 11.055 1 98.88 158 GLY B C 1
ATOM 2948 O O . GLY B 1 158 ? 13.461 8.875 10.203 1 98.88 158 GLY B O 1
ATOM 2949 N N . ASN B 1 159 ? 15.609 9.617 10.766 1 98.81 159 ASN B N 1
ATOM 2950 C CA . ASN B 1 159 ? 16.125 9.672 9.398 1 98.81 159 ASN B CA 1
ATOM 2951 C C . ASN B 1 159 ? 16.625 8.305 8.945 1 98.81 159 ASN B C 1
ATOM 2953 O O . ASN B 1 159 ? 17.078 7.496 9.758 1 98.81 159 ASN B O 1
ATOM 2957 N N . ASN B 1 160 ? 16.531 8.055 7.613 1 98.5 160 ASN B N 1
ATOM 2958 C CA . ASN B 1 160 ? 17.078 6.852 6.996 1 98.5 160 ASN B CA 1
ATOM 2959 C C . ASN B 1 160 ? 16.422 5.586 7.543 1 98.5 160 ASN B C 1
ATOM 2961 O O . ASN B 1 160 ? 17.094 4.578 7.754 1 98.5 160 ASN B O 1
ATOM 2965 N N . VAL B 1 161 ? 15.18 5.66 7.82 1 98.88 161 VAL B N 1
ATOM 2966 C CA . VAL B 1 161 ? 14.438 4.531 8.375 1 98.88 161 VAL B CA 1
ATOM 2967 C C . VAL B 1 161 ? 13.672 3.824 7.262 1 98.88 161 VAL B C 1
ATOM 2969 O O . VAL B 1 161 ? 13.219 4.465 6.305 1 98.88 161 VAL B O 1
ATOM 2972 N N . VAL B 1 162 ? 13.594 2.547 7.34 1 98.88 162 VAL B N 1
ATOM 2973 C CA . VAL B 1 162 ? 12.703 1.754 6.508 1 98.88 162 VAL B CA 1
ATOM 2974 C C . VAL B 1 162 ? 11.688 1.024 7.387 1 98.88 162 VAL B C 1
ATOM 2976 O O . VAL B 1 162 ? 12.062 0.321 8.328 1 98.88 162 VAL B O 1
ATOM 2979 N N . LEU B 1 163 ? 10.414 1.223 7.105 1 98.94 163 LEU B N 1
ATOM 2980 C CA . LEU B 1 163 ? 9.336 0.491 7.762 1 98.94 163 LEU B CA 1
ATOM 2981 C C . LEU B 1 163 ? 8.805 -0.623 6.863 1 98.94 163 LEU B C 1
ATOM 2983 O O . LEU B 1 163 ? 8.297 -0.357 5.773 1 98.94 163 LEU B O 1
ATOM 2987 N N . GLY B 1 164 ? 8.883 -1.815 7.324 1 98.56 164 GLY B N 1
ATOM 2988 C CA . GLY B 1 164 ? 8.469 -2.967 6.539 1 98.56 164 GLY B CA 1
ATOM 2989 C C . GLY B 1 164 ? 6.965 -3.033 6.324 1 98.56 164 GLY B C 1
ATOM 2990 O O . GLY B 1 164 ? 6.199 -2.43 7.078 1 98.56 164 GLY B O 1
ATOM 2991 N N . ALA B 1 165 ? 6.617 -3.783 5.336 1 98.44 165 ALA B N 1
ATOM 2992 C CA . ALA B 1 165 ? 5.219 -3.896 4.938 1 98.44 165 ALA B CA 1
ATOM 2993 C C . ALA B 1 165 ? 4.359 -4.406 6.09 1 98.44 165 ALA B C 1
ATOM 2995 O O . ALA B 1 165 ? 4.785 -5.273 6.855 1 98.44 165 ALA B O 1
ATOM 2996 N N . GLY B 1 166 ? 3.107 -3.842 6.18 1 98.19 166 GLY B N 1
ATOM 2997 C CA . GLY B 1 166 ? 2.113 -4.324 7.129 1 98.19 166 GLY B CA 1
ATOM 2998 C C . GLY B 1 166 ? 2.352 -3.836 8.547 1 98.19 166 GLY B C 1
ATOM 2999 O O . GLY B 1 166 ? 1.626 -4.211 9.469 1 98.19 166 GLY B O 1
ATOM 3000 N N . SER B 1 167 ? 3.27 -2.957 8.766 1 98.69 167 SER B N 1
ATOM 3001 C CA . SER B 1 167 ? 3.641 -2.523 10.109 1 98.69 167 SER B CA 1
ATOM 3002 C C . SER B 1 167 ? 2.602 -1.57 10.695 1 98.69 167 SER B C 1
ATOM 3004 O O . SER B 1 167 ? 1.97 -0.809 9.953 1 98.69 167 SER B O 1
ATOM 3006 N N . VAL B 1 168 ? 2.432 -1.653 11.977 1 98.75 168 VAL B N 1
ATOM 3007 C CA . VAL B 1 168 ? 1.67 -0.67 12.734 1 98.75 168 VAL B CA 1
ATOM 3008 C C . VAL B 1 168 ? 2.594 0.055 13.711 1 98.75 168 VAL B C 1
ATOM 3010 O O . VAL B 1 168 ? 3.025 -0.522 14.711 1 98.75 168 VAL B O 1
ATOM 3013 N N . VAL B 1 169 ? 2.877 1.317 13.484 1 98.88 169 VAL B N 1
ATOM 3014 C CA . VAL B 1 169 ? 3.865 2.09 14.227 1 98.88 169 VAL B CA 1
ATOM 3015 C C . VAL B 1 169 ? 3.176 2.869 15.352 1 98.88 169 VAL B C 1
ATOM 3017 O O . VAL B 1 169 ? 2.436 3.82 15.086 1 98.88 169 VAL B O 1
ATOM 3020 N N . THR B 1 170 ? 3.473 2.502 16.578 1 98.44 170 THR B N 1
ATOM 3021 C CA . THR B 1 170 ? 2.805 3.096 17.719 1 98.44 170 THR B CA 1
ATOM 3022 C C . THR B 1 170 ? 3.803 3.836 18.609 1 98.44 170 THR B C 1
ATOM 3024 O O . THR B 1 170 ? 3.41 4.57 19.516 1 98.44 170 THR B O 1
ATOM 3027 N N . LYS B 1 171 ? 5.051 3.568 18.344 1 98.62 171 LYS B N 1
ATOM 3028 C CA . LYS B 1 171 ? 6.125 4.211 19.094 1 98.62 171 LYS B CA 1
ATOM 3029 C C . LYS B 1 171 ? 7.215 4.734 18.156 1 98.62 171 LYS B C 1
ATOM 3031 O O . LYS B 1 171 ? 7.246 4.383 16.984 1 98.62 171 LYS B O 1
ATOM 3036 N N . ASP B 1 172 ? 8.109 5.52 18.75 1 98.88 172 ASP B N 1
ATOM 3037 C CA . ASP B 1 172 ? 9.156 6.168 17.969 1 98.88 172 ASP B CA 1
ATOM 3038 C C . ASP B 1 172 ? 10.125 5.133 17.391 1 98.88 172 ASP B C 1
ATOM 3040 O O . ASP B 1 172 ? 10.367 4.09 18 1 98.88 172 ASP B O 1
ATOM 3044 N N . ILE B 1 173 ? 10.648 5.387 16.219 1 98.94 173 ILE B N 1
ATOM 3045 C CA . ILE B 1 173 ? 11.688 4.598 15.562 1 98.94 173 ILE B CA 1
ATOM 3046 C C . ILE B 1 173 ? 12.953 5.434 15.406 1 98.94 173 ILE B C 1
ATOM 3048 O O . ILE B 1 173 ? 12.922 6.516 14.82 1 98.94 173 ILE B O 1
ATOM 3052 N N . PRO B 1 174 ? 14.086 5.008 15.906 1 98.75 174 PRO B N 1
ATOM 3053 C CA . PRO B 1 174 ? 15.32 5.797 15.805 1 98.75 174 PRO B CA 1
ATOM 3054 C C . PRO B 1 174 ? 15.891 5.824 14.391 1 98.75 174 PRO B C 1
ATOM 3056 O O . PRO B 1 174 ? 15.469 5.039 13.539 1 98.75 174 PRO B O 1
ATOM 3059 N N . ASP B 1 175 ? 16.875 6.699 14.18 1 98.81 175 ASP B N 1
ATOM 3060 C CA . ASP B 1 175 ? 17.547 6.848 12.891 1 98.81 175 ASP B CA 1
ATOM 3061 C C . ASP B 1 175 ? 18.188 5.531 12.453 1 98.81 175 ASP B C 1
ATOM 3063 O O . ASP B 1 175 ? 18.578 4.719 13.289 1 98.81 175 ASP B O 1
ATOM 3067 N N . ASN B 1 176 ? 18.234 5.332 11.125 1 98.69 176 ASN B N 1
ATOM 3068 C CA . ASN B 1 176 ? 19.078 4.332 10.469 1 98.69 176 ASN B CA 1
ATOM 3069 C C . ASN B 1 176 ? 18.641 2.916 10.836 1 98.69 176 ASN B C 1
ATOM 3071 O O . ASN B 1 176 ? 19.484 2.033 11.008 1 98.69 176 ASN B O 1
ATOM 3075 N N . HIS B 1 177 ? 17.328 2.693 11.008 1 98.81 177 HIS B N 1
ATOM 3076 C CA . HIS B 1 177 ? 16.875 1.36 11.391 1 98.81 177 HIS B CA 1
ATOM 3077 C C . HIS B 1 177 ? 15.875 0.806 10.375 1 98.81 177 HIS B C 1
ATOM 3079 O O . HIS B 1 177 ? 15.086 1.558 9.797 1 98.81 177 HIS B O 1
ATOM 3085 N N . LEU B 1 178 ? 16 -0.418 10.148 1 98.69 178 LEU B N 1
ATOM 3086 C CA . LEU B 1 178 ? 14.891 -1.205 9.641 1 98.69 178 LEU B CA 1
ATOM 3087 C C . LEU B 1 178 ? 13.945 -1.603 10.766 1 98.69 178 LEU B C 1
ATOM 3089 O O . LEU B 1 178 ? 14.375 -2.148 11.781 1 98.69 178 LEU B O 1
ATOM 3093 N N . ALA B 1 179 ? 12.664 -1.299 10.586 1 98.81 179 ALA B N 1
ATOM 3094 C CA . ALA B 1 179 ? 11.648 -1.624 11.586 1 98.81 179 ALA B CA 1
ATOM 3095 C C . ALA B 1 179 ? 10.43 -2.285 10.945 1 98.81 179 ALA B C 1
ATOM 3097 O O . ALA B 1 179 ? 10.07 -1.962 9.805 1 98.81 179 ALA B O 1
ATOM 3098 N N . PHE B 1 180 ? 9.82 -3.242 11.617 1 98.12 180 PHE B N 1
ATOM 3099 C CA . PHE B 1 180 ? 8.594 -3.844 11.125 1 98.12 180 PHE B CA 1
ATOM 3100 C C . PHE B 1 180 ? 7.852 -4.574 12.234 1 98.12 180 PHE B C 1
ATOM 3102 O O . PHE B 1 180 ? 8.398 -4.758 13.328 1 98.12 180 PHE B O 1
ATOM 3109 N N . GLY B 1 181 ? 6.566 -4.871 11.938 1 96.75 181 GLY B N 1
ATOM 3110 C CA . GLY B 1 181 ? 5.77 -5.664 12.859 1 96.75 181 GLY B CA 1
ATOM 3111 C C . GLY B 1 181 ? 4.523 -4.941 13.336 1 96.75 181 GLY B C 1
ATOM 3112 O O . GLY B 1 181 ? 4.34 -3.756 13.062 1 96.75 181 GLY B O 1
ATOM 3113 N N . ASP B 1 182 ? 3.693 -5.684 14.117 1 96.19 182 ASP B N 1
ATOM 3114 C CA . ASP B 1 182 ? 2.496 -5.188 14.789 1 96.19 182 ASP B CA 1
ATOM 3115 C C . ASP B 1 182 ? 2.434 -5.68 16.234 1 96.19 182 ASP B C 1
ATOM 3117 O O . ASP B 1 182 ? 1.981 -6.797 16.5 1 96.19 182 ASP B O 1
ATOM 3121 N N . PRO B 1 183 ? 2.826 -4.887 17.109 1 96.94 183 PRO B N 1
ATOM 3122 C CA . PRO B 1 183 ? 3.307 -3.512 16.938 1 96.94 183 PRO B CA 1
ATOM 3123 C C . PRO B 1 183 ? 4.695 -3.445 16.312 1 96.94 183 PRO B C 1
ATOM 3125 O O . PRO B 1 183 ? 5.492 -4.379 16.4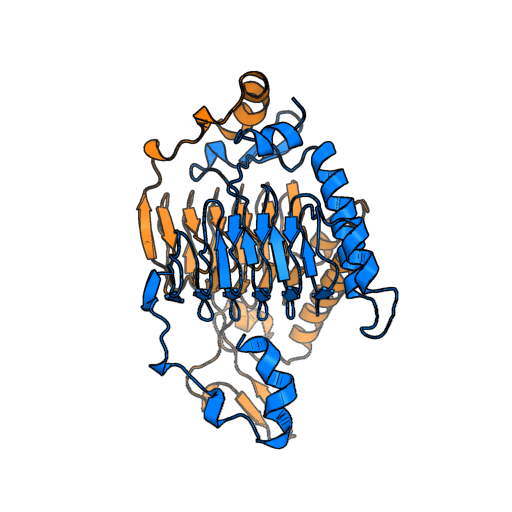53 1 96.94 183 PRO B O 1
ATOM 3128 N N . CYS B 1 184 ? 4.973 -2.41 15.672 1 98.12 184 CYS B N 1
ATOM 3129 C CA . CYS B 1 184 ? 6.246 -2.191 15 1 98.12 184 CYS B CA 1
ATOM 3130 C C . CYS B 1 184 ? 7.367 -1.952 16 1 98.12 184 CYS B C 1
ATOM 3132 O O . CYS B 1 184 ? 7.176 -1.234 16.984 1 98.12 184 CYS B O 1
ATOM 3134 N N . ARG B 1 185 ? 8.531 -2.492 15.68 1 98.12 185 ARG B N 1
ATOM 3135 C CA . ARG B 1 185 ? 9.727 -2.291 16.5 1 98.12 185 ARG B CA 1
ATOM 3136 C C . ARG B 1 185 ? 10.969 -2.166 15.625 1 98.12 185 ARG B C 1
ATOM 3138 O O . ARG B 1 185 ? 11.055 -2.777 14.562 1 98.12 185 ARG B O 1
ATOM 3145 N N . PRO B 1 186 ? 11.922 -1.302 16.125 1 98.5 186 PRO B N 1
ATOM 3146 C CA . PRO B 1 186 ? 13.219 -1.37 15.445 1 98.5 186 PRO B CA 1
ATOM 3147 C C . PRO B 1 186 ? 13.836 -2.764 15.492 1 98.5 186 PRO B C 1
ATOM 3149 O O . PRO B 1 186 ? 13.961 -3.354 16.562 1 98.5 186 PRO B O 1
ATOM 3152 N N . VAL B 1 187 ? 14.281 -3.283 14.414 1 98.12 187 VAL B N 1
ATOM 3153 C CA . VAL B 1 187 ? 14.773 -4.656 14.352 1 98.12 187 VAL B CA 1
ATOM 3154 C C . VAL B 1 187 ? 16.297 -4.648 14.266 1 98.12 187 VAL B C 1
ATOM 3156 O O . VAL B 1 187 ? 16.969 -5.352 15.023 1 98.12 187 VAL B O 1
ATOM 3159 N N . ARG B 1 188 ? 16.875 -3.891 13.289 1 98.19 188 ARG B N 1
ATOM 3160 C CA . ARG B 1 188 ? 18.328 -3.814 13.117 1 98.19 188 ARG B CA 1
ATOM 3161 C C . ARG B 1 188 ? 18.734 -2.537 12.391 1 98.19 188 ARG B C 1
ATOM 3163 O O . ARG B 1 188 ? 17.922 -1.943 11.68 1 98.19 188 ARG B O 1
ATOM 3170 N N . PRO B 1 189 ? 20.016 -2.141 12.562 1 98.44 189 PRO B N 1
ATOM 3171 C CA . PRO B 1 189 ? 20.5 -1.001 11.789 1 98.44 189 PRO B CA 1
ATOM 3172 C C . PRO B 1 189 ? 20.672 -1.325 10.305 1 98.44 189 PRO B C 1
ATOM 3174 O O . PRO B 1 189 ? 20.953 -2.473 9.945 1 98.44 189 PRO B O 1
ATOM 3177 N N . ILE B 1 190 ? 20.453 -0.401 9.539 1 98.56 190 ILE B N 1
ATOM 3178 C CA . ILE B 1 190 ? 20.797 -0.479 8.117 1 98.56 190 ILE B CA 1
ATOM 3179 C C . ILE B 1 190 ? 22.25 -0.109 7.914 1 98.56 190 ILE B C 1
ATOM 3181 O O . ILE B 1 190 ? 22.688 0.971 8.32 1 98.56 190 ILE B O 1
ATOM 3185 N N . THR B 1 191 ? 23 -1.017 7.301 1 97.75 191 THR B N 1
ATOM 3186 C CA . THR B 1 191 ? 24.438 -0.843 7.16 1 97.75 191 THR B CA 1
ATOM 3187 C C . THR B 1 191 ? 24.875 -1.062 5.715 1 97.75 191 THR B C 1
ATOM 3189 O O . THR B 1 191 ? 24.047 -1.324 4.844 1 97.75 191 THR B O 1
ATOM 3192 N N . GLU B 1 192 ? 26.141 -0.959 5.566 1 96.31 192 GLU B N 1
ATOM 3193 C CA . GLU B 1 192 ? 26.703 -1.177 4.238 1 96.31 192 GLU B CA 1
ATOM 3194 C C . GLU B 1 192 ? 26.438 -2.6 3.754 1 96.31 192 GLU B C 1
ATOM 3196 O O . GLU B 1 192 ? 26.453 -2.861 2.549 1 96.31 192 GLU B O 1
ATOM 3201 N N . ALA B 1 193 ? 26.219 -3.482 4.66 1 97.5 193 ALA B N 1
ATOM 3202 C CA . ALA B 1 193 ? 25.922 -4.867 4.305 1 97.5 193 ALA B CA 1
ATOM 3203 C C . ALA B 1 193 ? 24.609 -4.961 3.521 1 97.5 193 ALA B C 1
ATOM 3205 O O . ALA B 1 193 ? 24.344 -5.969 2.861 1 97.5 193 ALA B O 1
ATOM 3206 N N . ASP B 1 194 ? 23.844 -3.908 3.541 1 97.62 194 ASP B N 1
ATOM 3207 C CA . ASP B 1 194 ? 22.547 -3.887 2.875 1 97.62 194 ASP B CA 1
ATOM 3208 C C . ASP B 1 194 ? 22.656 -3.32 1.462 1 97.62 194 ASP B C 1
ATOM 3210 O O . ASP B 1 194 ? 21.656 -3.176 0.76 1 97.62 194 ASP B O 1
ATOM 3214 N N . SER B 1 195 ? 23.844 -3.049 1.017 1 96.94 195 SER B N 1
ATOM 3215 C CA . SER B 1 195 ? 24.031 -2.387 -0.27 1 96.94 195 SER B CA 1
ATOM 3216 C C . SER B 1 195 ? 23.547 -3.264 -1.421 1 96.94 195 SER B C 1
ATOM 3218 O O . SER B 1 195 ? 23.781 -4.477 -1.421 1 96.94 195 SER B O 1
ATOM 3220 N N . LYS B 1 196 ? 22.922 -2.637 -2.398 1 96.38 196 LYS B N 1
ATOM 3221 C CA . LYS B 1 196 ? 22.469 -3.318 -3.607 1 96.38 196 LYS B CA 1
ATOM 3222 C C . LYS B 1 196 ? 23.188 -2.773 -4.844 1 96.38 196 LYS B C 1
ATOM 3224 O O . LYS B 1 196 ? 22.688 -2.91 -5.965 1 96.38 196 LYS B O 1
ATOM 3229 N N . LYS B 1 197 ? 24.281 -2.176 -4.711 1 94.38 197 LYS B N 1
ATOM 3230 C CA . LYS B 1 197 ? 25.031 -1.566 -5.809 1 94.38 197 LYS B CA 1
ATOM 3231 C C . LYS B 1 197 ? 25.391 -2.605 -6.867 1 94.38 197 LYS B C 1
ATOM 3233 O O . LYS B 1 197 ? 25.547 -2.275 -8.047 1 94.38 197 LYS B O 1
ATOM 3238 N N . HIS B 1 198 ? 25.578 -3.83 -6.402 1 95.12 198 HIS B N 1
ATOM 3239 C CA . HIS B 1 198 ? 25.969 -4.902 -7.312 1 95.12 198 HIS B CA 1
ATOM 3240 C C . HIS B 1 198 ? 24.891 -5.145 -8.367 1 95.12 198 HIS B C 1
ATOM 3242 O O . HIS B 1 198 ? 25.141 -5.809 -9.375 1 95.12 198 HIS B O 1
ATOM 3248 N N . LEU B 1 199 ? 23.656 -4.621 -8.125 1 95.94 199 LEU B N 1
ATOM 3249 C CA . LEU B 1 199 ? 22.562 -4.805 -9.07 1 95.94 199 LEU B CA 1
ATOM 3250 C C . LEU B 1 199 ? 22.578 -3.723 -10.148 1 95.94 199 LEU B C 1
ATOM 3252 O O . LEU B 1 199 ? 21.797 -3.768 -11.094 1 95.94 199 LEU B O 1
ATOM 3256 N N . ILE B 1 200 ? 23.484 -2.752 -10.062 1 94.62 200 ILE B N 1
ATOM 3257 C CA . ILE B 1 200 ? 23.516 -1.646 -11.008 1 94.62 200 ILE B CA 1
ATOM 3258 C C . ILE B 1 200 ? 24.375 -2.037 -12.219 1 94.62 200 ILE B C 1
ATOM 3260 O O . ILE B 1 200 ? 25.531 -2.441 -12.07 1 94.62 200 ILE B O 1
ATOM 3264 N N . LEU B 1 201 ? 23.734 -1.917 -13.375 1 95.12 201 LEU B N 1
ATOM 3265 C CA . LEU B 1 201 ? 24.484 -2.15 -14.602 1 95.12 201 LEU B CA 1
ATOM 3266 C C . LEU B 1 201 ? 25.5 -1.036 -14.836 1 95.12 201 LEU B C 1
ATOM 3268 O O . LEU B 1 201 ? 25.266 0.111 -14.453 1 95.12 201 LEU B O 1
ATOM 3272 N N . GLU B 1 202 ? 26.516 -1.375 -15.539 1 93.44 202 GLU B N 1
ATOM 3273 C CA . GLU B 1 202 ? 27.562 -0.406 -15.836 1 93.44 202 GLU B CA 1
ATOM 3274 C C . GLU B 1 202 ? 27 0.823 -16.547 1 93.44 202 GLU B C 1
ATOM 3276 O O . GLU B 1 202 ? 27.375 1.954 -16.219 1 93.44 202 GLU B O 1
ATOM 3281 N N . GLU B 1 203 ? 26.125 0.631 -17.406 1 93.25 203 GLU B N 1
ATOM 3282 C CA . GLU B 1 203 ? 25.578 1.724 -18.219 1 93.25 203 GLU B CA 1
ATOM 3283 C C . GLU B 1 203 ? 24.688 2.639 -17.375 1 93.25 203 GLU B C 1
ATOM 3285 O O . GLU B 1 203 ? 24.375 3.756 -17.781 1 93.25 203 GLU B O 1
ATOM 3290 N N . ASP B 1 204 ? 24.297 2.162 -16.172 1 93.19 204 ASP B N 1
ATOM 3291 C CA . ASP B 1 204 ? 23.375 2.932 -15.344 1 93.19 204 ASP B CA 1
ATOM 3292 C C . ASP B 1 204 ? 24.094 3.582 -14.172 1 93.19 204 ASP B C 1
ATOM 3294 O O . ASP B 1 204 ? 23.484 4.277 -13.359 1 93.19 204 ASP B O 1
ATOM 3298 N N . LEU B 1 205 ? 25.359 3.475 -14.078 1 91.56 205 LEU B N 1
ATOM 3299 C CA . LEU B 1 205 ? 26.156 3.971 -12.961 1 91.56 205 LEU B CA 1
ATOM 3300 C C . LEU B 1 205 ? 26.047 5.488 -12.844 1 91.56 205 LEU B C 1
ATOM 3302 O O . LEU B 1 205 ? 25.938 6.023 -11.742 1 91.56 205 LEU B O 1
ATOM 3306 N N . LYS B 1 206 ? 26.062 6.117 -13.961 1 90.38 206 LYS B N 1
ATOM 3307 C CA . LYS B 1 206 ? 25.953 7.574 -13.93 1 90.38 206 LYS B CA 1
ATOM 3308 C C . LYS B 1 206 ? 24.578 8 -13.422 1 90.38 206 LYS B C 1
ATOM 3310 O O . LYS B 1 206 ? 24.469 8.906 -12.594 1 90.38 206 LYS B O 1
ATOM 3315 N N . HIS B 1 207 ? 23.578 7.363 -13.922 1 91 207 HIS B N 1
ATOM 3316 C CA . HIS B 1 207 ? 22.219 7.707 -13.555 1 91 207 HIS B CA 1
ATOM 3317 C C . HIS B 1 207 ? 21.969 7.496 -12.062 1 91 207 HIS B C 1
ATOM 3319 O O . HIS B 1 207 ? 21.516 8.406 -11.367 1 91 207 HIS B O 1
ATOM 3325 N N . PHE B 1 208 ? 22.312 6.367 -11.516 1 93.12 208 PHE B N 1
ATOM 3326 C CA . PHE B 1 208 ? 22.062 6.059 -10.117 1 93.12 208 PHE B CA 1
ATOM 3327 C C . PHE B 1 208 ? 23.125 6.68 -9.227 1 93.12 208 PHE B C 1
ATOM 3329 O O . PHE B 1 208 ? 22.984 6.695 -8 1 93.12 208 PHE B O 1
ATOM 3336 N N . GLY B 1 209 ? 24.141 7.211 -9.836 1 91.12 209 GLY B N 1
ATOM 3337 C CA . GLY B 1 209 ? 25.141 7.98 -9.102 1 91.12 209 GLY B CA 1
ATOM 3338 C C . GLY B 1 209 ? 24.547 9.195 -8.398 1 91.12 209 GLY B C 1
ATOM 3339 O O . GLY B 1 209 ? 25.078 9.641 -7.383 1 91.12 209 GLY B O 1
ATOM 3340 N N . TYR B 1 210 ? 23.453 9.664 -8.859 1 88.62 210 TYR B N 1
ATOM 3341 C CA . TYR B 1 210 ? 22.781 10.82 -8.273 1 88.62 210 TYR B CA 1
ATOM 3342 C C . TYR B 1 210 ? 22.078 10.438 -6.973 1 88.62 210 TYR B C 1
ATOM 3344 O O . TYR B 1 210 ? 21.703 11.305 -6.18 1 88.62 210 TYR B O 1
ATOM 3352 N N . ASN B 1 211 ? 21.875 9.18 -6.746 1 88.75 211 ASN B N 1
ATOM 3353 C CA . ASN B 1 211 ? 21.312 8.719 -5.484 1 88.75 211 ASN B CA 1
ATOM 3354 C C . ASN B 1 211 ? 22.359 8.633 -4.391 1 88.75 211 ASN B C 1
ATOM 3356 O O . ASN B 1 211 ? 22.047 8.758 -3.207 1 88.75 211 ASN B O 1
ATOM 3360 N N . ILE B 1 212 ? 23.562 8.344 -4.844 1 80.06 212 ILE B N 1
ATOM 3361 C CA . ILE B 1 212 ? 24.609 7.945 -3.906 1 80.06 212 ILE B CA 1
ATOM 3362 C C . ILE B 1 212 ? 25.359 9.18 -3.408 1 80.06 212 ILE B C 1
ATOM 3364 O O . ILE B 1 212 ? 26.094 9.109 -2.422 1 80.06 212 ILE B O 1
ATOM 3368 N N . LYS B 1 213 ? 25.109 10.312 -3.912 1 70 213 LYS B N 1
ATOM 3369 C CA . LYS B 1 213 ? 25.844 11.523 -3.535 1 70 213 LYS B CA 1
ATOM 3370 C C . LYS B 1 213 ? 25.5 11.953 -2.107 1 70 213 LYS B C 1
ATOM 3372 O O . LYS B 1 213 ? 24.391 11.695 -1.626 1 70 213 LYS B O 1
#

Secondary structure (DSSP, 8-state):
--HHHHHHTT--B-TTSHHHHHHHHHHHHHHHHHHHS-TT-TTSGGGGGGT-SEE-SSEEE-S-EEESSSTTEEE-SSEEE-S-EEEE-SS-EEE-SSEEE-TT-EEE-EE--SSHHHHEEE-TTS-EEE-BEE--EEE-SS-EE-TT-EEETT-EE-SS-EEPTT-EE-S-B-TTEEEEETTEEEEEE--GGG--GGGS-GGGHHHHHHHH-/--HHHHHHTT--B-TTSHHHHHHHHHHHHHHHHHHHS-TT-TTSTHHHHTT-SEE-SSEEE-S-EEESSSTTEEE-SSEEE-S-EEEE-SS-EEE-SS-EE-TT-EEE-EE--SSHHHHEEE-TTS-EEE-BEE--EEE-SS-EE-TT-EEETT-EE-SS-EEPTT-EE-S-B-TTEEEEETTEEEEEE--GGG--GGGS-GGGHHHHHHHH-